Protein AF-A0A183KSU0-F1 (afdb_monomer_lite)

Organism: NCBI:txid6186

Secondary structure (DSSP, 8-state):
-HHHHTTT-SEEEEEE-TTT----EEEEEEEEEEEETTEEEEEEEEE-------------------EEEE-SS-TTSEEEE-GGGS---EEEEEEEEEHHHHHHHHHH-TTT-HHHHHHHHHHHTT---------------PPPPPP----------PPP-EEEEEGGGG-B--HHHHHHHTT--HHHHHHHHHHHHHHB--SS---HHHHHHHHHHHHHHHHHHHHTS--TT-PPPHHHHHHHHHHH-TT--HHHHB-TTHHHHHHHHHHHHHHS---HHHHHHHHHH-EEESS-TT-TT--PPEEES--S-BTTB-SS--B---HHHHHHHHHHHHHHHHHSSS--SEEEEE-TTTTT-S-GGGHHHHHHHHHHHHHHHS---GGG----TT-TTHHHHTTTTTT-

Sequence (408 aa):
MSAIITNLIQTVYIIYPYWTFNTSYAYTSSLGITTINNTKQICMCLNINTTDNNTDNDVDNEEEGSCKTRNQDNPLNDFILSSNQCPKTWLYHYIELNSLTASNILRYSNYWSLNKLLNLNLINHSKTITFDHQGNQPNPSPPPPPPHHHHHHRHDEYLPLILDIDEDFFGVHLVTHNLLKSGLNINFIHTMNSIISLIFCPIHYINEIHIDQIYRWLLEYIYINKHLRNNYKSIIDHNQLMMILKKINKTLQITDIFCYNYTLYLIKLNELFINNTITYHQIDVLKYIGVCFTNSLITYQYIPEIHLCLGHNLPNQSLVDEFLPISNDLLKLAIHFTQILLTIPYQPNIITIARSSRDGYTPRWLQYDIELMIINILKKVFHLTEKNIIYTNHLAGDKYHGWYHRFT

Structure (mmCIF, N/CA/C/O backbone):
data_AF-A0A183KSU0-F1
#
_entry.id   AF-A0A183KSU0-F1
#
loop_
_atom_site.group_PDB
_atom_site.id
_atom_site.type_symbol
_atom_site.label_atom_id
_atom_site.label_alt_id
_atom_site.label_comp_id
_atom_site.label_asym_id
_atom_site.label_entity_id
_atom_site.label_seq_id
_atom_site.pdbx_PDB_ins_code
_atom_site.Cartn_x
_atom_site.Cartn_y
_atom_site.Cartn_z
_atom_site.occupancy
_atom_site.B_iso_or_equiv
_atom_site.auth_seq_id
_atom_site.auth_comp_id
_atom_site.auth_asym_id
_atom_site.auth_atom_id
_atom_site.pdbx_PDB_model_num
ATOM 1 N N . MET A 1 1 ? 6.815 -16.609 -3.550 1.00 30.67 1 MET A N 1
ATOM 2 C CA . MET A 1 1 ? 6.886 -16.281 -4.993 1.00 30.67 1 MET A CA 1
ATOM 3 C C . MET A 1 1 ? 8.326 -16.043 -5.464 1.00 30.67 1 MET A C 1
ATOM 5 O O . MET A 1 1 ? 8.669 -16.478 -6.550 1.00 30.67 1 MET A O 1
ATOM 9 N N . SER A 1 2 ? 9.202 -15.479 -4.626 1.00 30.84 2 SER A N 1
ATOM 10 C CA . SER A 1 2 ? 10.573 -15.056 -4.965 1.00 30.84 2 SER A CA 1
ATOM 11 C C . SER A 1 2 ? 11.555 -16.164 -5.401 1.00 30.84 2 SER A C 1
ATOM 13 O O . SER A 1 2 ? 12.422 -15.903 -6.221 1.00 30.84 2 SER A O 1
ATOM 15 N N . ALA A 1 3 ? 11.421 -17.408 -4.918 1.00 33.38 3 ALA A N 1
ATOM 16 C CA . ALA A 1 3 ? 12.382 -18.488 -5.211 1.00 33.38 3 ALA A CA 1
ATOM 17 C C . ALA A 1 3 ? 12.212 -19.161 -6.590 1.00 33.38 3 ALA A C 1
ATOM 19 O O . ALA A 1 3 ? 13.132 -19.815 -7.066 1.00 33.38 3 ALA A O 1
ATOM 20 N N . ILE A 1 4 ? 11.052 -19.004 -7.239 1.00 39.25 4 ILE A N 1
ATOM 21 C CA . ILE A 1 4 ? 10.805 -19.535 -8.597 1.00 39.25 4 ILE A CA 1
ATOM 22 C C . ILE A 1 4 ? 11.307 -18.543 -9.664 1.00 39.25 4 ILE A C 1
ATOM 24 O O . ILE A 1 4 ? 11.561 -18.913 -10.804 1.00 39.25 4 ILE A O 1
ATOM 28 N N . ILE A 1 5 ? 11.500 -17.281 -9.275 1.00 54.03 5 ILE A N 1
ATOM 29 C CA . ILE A 1 5 ? 11.751 -16.154 -10.173 1.00 54.03 5 ILE A CA 1
ATOM 30 C C . ILE A 1 5 ? 13.255 -15.929 -10.432 1.00 54.03 5 ILE A C 1
ATOM 32 O O . ILE A 1 5 ? 13.618 -15.400 -11.480 1.00 54.03 5 ILE A O 1
ATOM 36 N N . THR A 1 6 ? 14.153 -16.361 -9.540 1.00 54.41 6 THR A N 1
ATOM 37 C CA . THR A 1 6 ? 15.580 -15.975 -9.596 1.00 54.41 6 THR A CA 1
ATOM 38 C C . THR A 1 6 ? 16.341 -16.494 -10.821 1.00 54.41 6 THR A C 1
ATOM 40 O O . THR A 1 6 ? 17.309 -15.869 -11.230 1.00 54.41 6 THR A O 1
ATOM 43 N N . ASN A 1 7 ? 15.879 -17.583 -11.445 1.00 60.56 7 ASN A N 1
ATOM 44 C CA . ASN A 1 7 ? 16.409 -18.103 -12.716 1.00 60.56 7 ASN A CA 1
ATOM 45 C C . ASN A 1 7 ? 15.730 -17.507 -13.966 1.00 60.56 7 ASN A C 1
ATOM 47 O O . ASN A 1 7 ? 16.174 -17.758 -15.083 1.00 60.56 7 ASN A O 1
ATOM 51 N N . LEU A 1 8 ? 14.616 -16.791 -13.794 1.00 68.12 8 LEU A N 1
ATOM 52 C CA . LEU A 1 8 ? 13.759 -16.315 -14.886 1.00 68.12 8 LEU A CA 1
ATOM 53 C C . LEU A 1 8 ? 13.928 -14.817 -15.158 1.00 68.12 8 LEU A C 1
ATOM 55 O O . LEU A 1 8 ? 13.585 -14.350 -16.243 1.00 68.12 8 LEU A O 1
ATOM 59 N N . ILE A 1 9 ? 14.455 -14.057 -14.196 1.00 77.56 9 ILE A N 1
ATOM 60 C CA . ILE A 1 9 ? 14.708 -12.628 -14.373 1.00 77.56 9 ILE A CA 1
ATOM 61 C C . ILE A 1 9 ? 15.995 -12.430 -15.164 1.00 77.56 9 ILE A C 1
ATOM 63 O O . ILE A 1 9 ? 17.086 -12.707 -14.676 1.00 77.56 9 ILE A O 1
ATOM 67 N N . GLN A 1 10 ? 15.864 -11.858 -16.358 1.00 81.69 10 GLN A N 1
ATOM 68 C CA . GLN A 1 10 ? 17.008 -11.350 -17.118 1.00 81.69 10 GLN A CA 1
ATOM 69 C C . GLN A 1 10 ? 17.264 -9.868 -16.845 1.00 81.69 10 GLN A C 1
ATOM 71 O O . GLN A 1 10 ? 18.407 -9.408 -16.841 1.00 81.69 10 GLN A O 1
ATOM 76 N N . THR A 1 11 ? 16.203 -9.086 -16.655 1.00 86.31 11 THR A N 1
ATOM 77 C CA . THR A 1 11 ? 16.296 -7.640 -16.458 1.00 86.31 11 THR A CA 1
ATOM 78 C C . THR A 1 11 ? 15.149 -7.148 -15.585 1.00 86.31 11 THR A C 1
ATOM 80 O O . THR A 1 11 ? 14.010 -7.573 -15.766 1.00 86.31 11 THR A O 1
ATOM 83 N N . VAL A 1 12 ? 15.454 -6.245 -14.659 1.00 88.88 12 VAL A N 1
ATOM 84 C CA . VAL A 1 12 ? 14.492 -5.511 -13.834 1.00 88.88 12 VAL A CA 1
ATOM 85 C C . VAL A 1 12 ? 14.620 -4.032 -14.163 1.00 88.88 12 VAL A C 1
ATOM 87 O O . VAL A 1 12 ? 15.720 -3.481 -14.118 1.00 88.88 12 VAL A O 1
ATOM 90 N N . TYR A 1 13 ? 13.490 -3.406 -14.474 1.00 90.56 13 TYR A N 1
ATOM 91 C CA . TYR A 1 13 ? 13.377 -1.960 -14.609 1.00 90.56 13 TYR A CA 1
ATOM 92 C C . TYR A 1 13 ? 12.540 -1.440 -13.448 1.00 90.56 13 TYR A C 1
ATOM 94 O O . TYR A 1 13 ? 11.407 -1.883 -13.272 1.00 90.56 13 TYR A O 1
ATOM 102 N N . ILE A 1 14 ? 13.078 -0.493 -12.689 1.00 92.50 14 ILE A N 1
ATOM 103 C CA . ILE A 1 14 ? 12.329 0.268 -11.692 1.00 92.50 14 ILE A CA 1
ATOM 104 C C . ILE A 1 14 ? 12.248 1.699 -12.188 1.00 92.50 14 ILE A C 1
ATOM 106 O O . ILE A 1 14 ? 13.265 2.304 -12.523 1.00 92.50 14 ILE A O 1
ATOM 110 N N . ILE A 1 15 ? 11.034 2.231 -12.290 1.00 93.00 15 ILE A N 1
ATOM 111 C CA . ILE A 1 15 ? 10.814 3.577 -12.808 1.00 93.00 15 ILE A CA 1
ATOM 112 C C . ILE A 1 15 ? 10.205 4.425 -11.708 1.00 93.00 15 ILE A C 1
ATOM 114 O O . ILE A 1 15 ? 9.057 4.235 -11.319 1.00 93.00 15 ILE A O 1
ATOM 118 N N . TYR A 1 16 ? 10.982 5.391 -11.247 1.00 92.69 16 TYR A N 1
ATOM 119 C CA . TYR A 1 16 ? 10.580 6.322 -10.213 1.00 92.69 16 TYR A CA 1
ATOM 120 C C . TYR A 1 16 ? 9.899 7.552 -10.819 1.00 92.69 16 TYR A C 1
ATOM 122 O O . TYR A 1 16 ? 10.284 8.012 -11.906 1.00 92.69 16 TYR A O 1
ATOM 130 N N . PRO A 1 17 ? 8.897 8.128 -10.139 1.00 91.56 17 PRO A N 1
ATOM 131 C CA . PRO A 1 17 ? 8.322 9.387 -10.573 1.00 91.56 17 PRO A CA 1
ATOM 132 C C . PRO A 1 17 ? 9.343 10.524 -10.447 1.00 91.56 17 PRO A C 1
ATOM 134 O O . PRO A 1 17 ? 10.306 10.463 -9.685 1.00 91.56 17 PRO A O 1
ATOM 137 N N . TYR A 1 18 ? 9.133 11.600 -11.205 1.00 90.31 18 TYR A N 1
ATOM 138 C CA . TYR A 1 18 ? 10.104 12.697 -11.299 1.00 90.31 18 TYR A CA 1
ATOM 139 C C . TYR A 1 18 ? 10.363 13.431 -9.974 1.00 90.31 18 TYR A C 1
ATOM 141 O O . TYR A 1 18 ? 11.316 14.195 -9.890 1.00 90.31 18 TYR A O 1
ATOM 149 N N . TRP A 1 19 ? 9.489 13.270 -8.979 1.00 87.38 19 TRP A N 1
ATOM 150 C CA . TRP A 1 19 ? 9.557 13.982 -7.706 1.00 87.38 19 TRP A CA 1
ATOM 151 C C . TRP A 1 19 ? 10.332 13.218 -6.621 1.00 87.38 19 TRP A C 1
ATOM 153 O O . TRP A 1 19 ? 10.713 13.840 -5.635 1.00 87.38 19 TRP A O 1
ATOM 163 N N . THR A 1 20 ? 10.614 11.920 -6.796 1.00 85.50 20 THR A N 1
ATOM 164 C CA . THR A 1 20 ? 11.427 11.133 -5.844 1.00 85.50 20 THR A CA 1
ATOM 165 C C . THR A 1 20 ? 12.880 10.992 -6.267 1.00 85.50 20 THR A C 1
ATOM 167 O O . THR A 1 20 ? 13.769 10.944 -5.422 1.00 85.50 20 THR A O 1
ATOM 170 N N . PHE A 1 21 ? 13.140 10.881 -7.570 1.00 80.69 21 PHE A N 1
ATOM 171 C CA . PHE A 1 21 ? 14.429 10.405 -8.053 1.00 80.69 21 PHE A CA 1
ATOM 172 C C . PHE A 1 21 ? 14.837 11.120 -9.329 1.00 80.69 21 PHE A C 1
ATOM 174 O O . PHE A 1 21 ? 14.179 10.974 -10.351 1.00 80.69 21 PHE A O 1
ATOM 181 N N . ASN A 1 22 ? 15.936 11.875 -9.299 1.00 83.94 22 ASN A N 1
ATOM 182 C CA . ASN A 1 22 ? 16.356 12.726 -10.423 1.00 83.94 22 ASN A CA 1
ATOM 183 C C . ASN A 1 22 ? 17.375 12.085 -11.369 1.00 83.94 22 ASN A C 1
ATOM 185 O O . ASN A 1 22 ? 17.739 12.683 -12.380 1.00 83.94 22 ASN A O 1
ATOM 189 N N . THR A 1 23 ? 17.847 10.885 -11.057 1.00 85.31 23 THR A N 1
ATOM 190 C CA . THR A 1 23 ? 18.930 10.226 -11.784 1.00 85.31 23 THR A CA 1
ATOM 191 C C . THR A 1 23 ? 18.456 8.917 -12.405 1.00 85.31 23 THR A C 1
ATOM 193 O O . THR A 1 23 ? 17.288 8.542 -12.335 1.00 85.31 23 THR A O 1
ATOM 196 N N . SER A 1 24 ? 19.319 8.259 -13.169 1.00 87.75 24 SER A N 1
ATOM 197 C CA . SER A 1 24 ? 19.033 6.941 -13.727 1.00 87.75 24 SER A CA 1
ATOM 198 C C . SER A 1 24 ? 20.320 6.141 -13.715 1.00 87.75 24 SER A C 1
ATOM 200 O O . SER A 1 24 ? 21.358 6.647 -14.144 1.00 87.75 24 SER A O 1
ATOM 202 N N . TYR A 1 25 ? 20.250 4.912 -13.224 1.00 86.81 25 TYR A N 1
ATOM 203 C CA . TYR A 1 25 ? 21.399 4.035 -13.065 1.00 86.81 25 TYR A CA 1
ATOM 204 C C . TYR A 1 25 ? 21.106 2.687 -13.697 1.00 86.81 25 TYR A C 1
ATOM 206 O O . TYR A 1 25 ? 19.970 2.221 -13.737 1.00 86.81 25 TYR A O 1
ATOM 214 N N . ALA A 1 26 ? 22.153 2.050 -14.194 1.00 86.06 26 ALA A N 1
ATOM 215 C CA . ALA A 1 26 ? 22.086 0.684 -14.662 1.00 86.06 26 ALA A CA 1
ATOM 216 C C . ALA A 1 26 ? 23.324 -0.041 -14.165 1.00 86.06 26 ALA A C 1
ATOM 218 O O . ALA A 1 26 ? 24.444 0.452 -14.313 1.00 86.06 26 ALA A O 1
ATOM 219 N N . TYR A 1 27 ? 23.122 -1.212 -13.589 1.00 85.50 27 TYR A N 1
ATOM 220 C CA . TYR A 1 27 ? 24.203 -2.046 -13.101 1.00 85.50 27 TYR A CA 1
ATOM 221 C C . TYR A 1 27 ? 23.853 -3.520 -13.273 1.00 85.50 27 TYR A C 1
ATOM 223 O O . TYR A 1 27 ? 22.714 -3.907 -13.553 1.00 85.50 27 TYR A O 1
ATOM 231 N N . THR A 1 28 ? 24.875 -4.362 -13.150 1.00 84.94 28 THR A N 1
ATOM 232 C CA . THR A 1 28 ? 24.674 -5.808 -13.119 1.00 84.94 28 THR A CA 1
ATOM 233 C C . THR A 1 28 ? 24.516 -6.225 -11.669 1.00 84.94 28 THR A C 1
ATOM 235 O O . THR A 1 28 ? 25.349 -5.903 -10.824 1.00 84.94 28 THR A O 1
ATOM 238 N N . SER A 1 29 ? 23.437 -6.933 -11.380 1.00 87.06 29 SER A N 1
ATOM 239 C CA . SER A 1 29 ? 23.173 -7.491 -10.064 1.00 87.06 29 SER A CA 1
ATOM 240 C C . SER A 1 29 ? 23.231 -9.011 -10.137 1.00 87.06 29 SER A C 1
ATOM 242 O O . SER A 1 29 ? 23.215 -9.618 -11.214 1.00 87.06 29 SER A O 1
ATOM 244 N N . SER A 1 30 ? 23.355 -9.636 -8.976 1.00 86.69 30 SER A N 1
ATOM 245 C CA . SER A 1 30 ? 23.366 -11.083 -8.856 1.00 86.69 30 SER A CA 1
ATOM 246 C C . SER A 1 30 ? 22.516 -11.541 -7.686 1.00 86.69 30 SER A C 1
ATOM 248 O O . SER A 1 30 ? 22.471 -10.883 -6.649 1.00 86.69 30 SER A O 1
ATOM 250 N N . LEU A 1 31 ? 21.845 -12.673 -7.855 1.00 87.81 31 LEU A N 1
ATOM 251 C CA . LEU A 1 31 ? 21.106 -13.351 -6.804 1.00 87.81 31 LEU A CA 1
ATOM 252 C C . LEU A 1 31 ? 21.826 -14.636 -6.409 1.00 87.81 31 LEU A C 1
ATOM 254 O O . LEU A 1 31 ? 22.449 -15.313 -7.235 1.00 87.81 31 LEU A O 1
ATOM 258 N N . GLY A 1 32 ? 21.684 -14.988 -5.141 1.00 87.50 32 GLY A N 1
ATOM 259 C CA . GLY A 1 32 ? 22.221 -16.201 -4.553 1.00 87.50 32 GLY A CA 1
ATOM 260 C C . GLY A 1 32 ? 21.308 -16.788 -3.494 1.00 87.50 32 GLY A C 1
ATOM 261 O O . GLY A 1 32 ? 20.283 -16.208 -3.131 1.00 87.50 32 GLY A O 1
ATOM 262 N N . ILE A 1 33 ? 21.703 -17.949 -2.976 1.00 88.12 33 ILE A N 1
ATOM 263 C CA . ILE A 1 33 ? 21.101 -18.531 -1.777 1.00 88.12 33 ILE A CA 1
ATOM 264 C C . ILE A 1 33 ? 22.146 -18.508 -0.672 1.00 88.12 33 ILE A C 1
ATOM 266 O O . ILE A 1 33 ? 23.180 -19.164 -0.777 1.00 88.12 33 ILE A O 1
ATOM 270 N N . THR A 1 34 ? 21.842 -17.794 0.404 1.00 88.62 34 THR A N 1
ATOM 271 C CA . THR A 1 34 ? 22.621 -17.819 1.640 1.00 88.62 34 THR A CA 1
ATOM 272 C C . THR A 1 34 ? 21.894 -18.633 2.711 1.00 88.62 34 THR A C 1
ATOM 274 O O . THR A 1 34 ? 20.704 -18.938 2.582 1.00 88.62 34 THR A O 1
ATOM 277 N N . THR A 1 35 ? 22.601 -19.011 3.773 1.00 88.00 35 THR A N 1
ATOM 278 C CA . THR A 1 35 ? 22.009 -19.668 4.945 1.00 88.00 35 THR A CA 1
ATOM 279 C C . THR A 1 35 ? 22.326 -18.845 6.183 1.00 88.00 35 THR A C 1
ATOM 281 O O . THR A 1 35 ? 23.481 -18.765 6.589 1.00 88.00 35 THR A O 1
ATOM 284 N N . ILE A 1 36 ? 21.294 -18.264 6.793 1.00 83.06 36 ILE A N 1
ATOM 285 C CA . ILE A 1 36 ? 21.389 -17.530 8.060 1.00 83.06 36 ILE A CA 1
ATOM 286 C C . ILE A 1 36 ? 20.530 -18.263 9.082 1.00 83.06 36 ILE A C 1
ATOM 288 O O . ILE A 1 36 ? 19.375 -18.577 8.799 1.00 83.06 36 ILE A O 1
ATOM 292 N N . ASN A 1 37 ? 21.087 -18.560 10.260 1.00 83.19 37 ASN A N 1
ATOM 293 C CA . ASN A 1 37 ? 20.380 -19.239 11.354 1.00 83.19 37 ASN A CA 1
ATOM 294 C C . ASN A 1 37 ? 19.652 -20.519 10.893 1.00 83.19 37 ASN A C 1
ATOM 296 O O . ASN A 1 37 ? 18.469 -20.715 11.163 1.00 83.19 37 ASN A O 1
ATOM 300 N N . ASN A 1 38 ? 20.349 -21.372 10.131 1.00 82.62 38 ASN A N 1
ATOM 301 C CA . ASN A 1 38 ? 19.824 -22.603 9.516 1.00 82.62 38 ASN A CA 1
ATOM 302 C C . ASN A 1 38 ? 18.640 -22.416 8.550 1.00 82.62 38 ASN A C 1
ATOM 304 O O . ASN A 1 38 ? 18.041 -23.399 8.112 1.00 82.62 38 ASN A O 1
ATOM 308 N N . THR A 1 39 ? 18.334 -21.181 8.159 1.00 82.00 39 THR A N 1
ATOM 309 C CA . THR A 1 39 ? 17.271 -20.871 7.208 1.00 82.00 39 THR A CA 1
ATOM 310 C C . THR A 1 39 ? 17.873 -20.396 5.894 1.00 82.00 39 THR A C 1
ATOM 312 O O . THR A 1 39 ? 18.695 -19.480 5.858 1.00 82.00 39 THR A O 1
ATOM 315 N N . LYS A 1 40 ? 17.467 -21.032 4.792 1.00 84.69 40 LYS A N 1
ATOM 316 C CA . LYS A 1 40 ? 17.876 -20.622 3.446 1.00 84.69 40 LYS A CA 1
ATOM 317 C C . LYS A 1 40 ? 17.129 -19.358 3.041 1.00 84.69 40 LYS A C 1
ATOM 319 O O . LYS A 1 40 ? 15.904 -19.307 3.139 1.00 84.69 40 LYS A O 1
ATOM 324 N N . GLN A 1 41 ? 17.862 -18.365 2.561 1.00 85.31 41 GLN A N 1
ATOM 325 C CA . GLN A 1 41 ? 17.323 -17.074 2.145 1.00 85.31 41 GLN A CA 1
ATOM 326 C C . GLN A 1 41 ? 17.925 -16.651 0.807 1.00 85.31 41 GLN A C 1
ATOM 328 O O . GLN A 1 41 ? 19.034 -17.058 0.458 1.00 85.31 41 GLN A O 1
ATOM 333 N N . ILE A 1 42 ? 17.177 -15.842 0.056 1.00 85.81 42 ILE A N 1
ATOM 334 C CA . ILE A 1 42 ? 17.687 -15.217 -1.164 1.00 85.81 42 ILE A CA 1
ATOM 335 C C . ILE A 1 42 ? 18.518 -14.014 -0.750 1.00 85.81 42 ILE A C 1
ATOM 337 O O . ILE A 1 42 ? 18.030 -13.151 -0.025 1.00 85.81 42 ILE A O 1
ATOM 341 N N . CYS A 1 43 ? 19.739 -13.951 -1.254 1.00 87.00 43 CYS A N 1
ATOM 342 C CA . CYS A 1 43 ? 20.602 -12.792 -1.120 1.00 87.00 43 CYS A CA 1
ATOM 343 C C . CYS A 1 43 ? 20.800 -12.131 -2.489 1.00 87.00 43 CYS A C 1
ATOM 345 O O . CYS A 1 43 ? 20.745 -12.797 -3.525 1.00 87.00 43 CYS A O 1
ATOM 347 N N . MET A 1 44 ? 21.007 -10.820 -2.484 1.00 87.06 44 MET A N 1
ATOM 348 C CA . MET A 1 44 ? 21.237 -9.988 -3.659 1.00 87.06 44 MET A CA 1
ATOM 349 C C . MET A 1 44 ? 22.566 -9.259 -3.500 1.00 87.06 44 MET A C 1
ATOM 351 O O . MET A 1 44 ? 22.817 -8.677 -2.450 1.00 87.06 44 MET A O 1
ATOM 355 N N . CYS A 1 45 ? 23.396 -9.256 -4.536 1.00 85.75 45 CYS A N 1
ATOM 356 C CA . CYS A 1 45 ? 24.633 -8.487 -4.575 1.00 85.75 45 CYS A CA 1
ATOM 357 C C . CYS A 1 45 ? 24.616 -7.524 -5.748 1.00 85.75 45 CYS A C 1
ATOM 359 O O . CYS A 1 45 ? 24.466 -7.942 -6.900 1.00 85.75 45 CYS A O 1
ATOM 361 N N . LEU A 1 46 ? 24.845 -6.254 -5.444 1.00 79.31 46 LEU A N 1
ATOM 362 C CA . LEU A 1 46 ? 24.992 -5.201 -6.434 1.00 79.31 46 LEU A CA 1
ATOM 363 C C . LEU A 1 46 ? 26.466 -5.142 -6.841 1.00 79.31 46 LEU A C 1
ATOM 365 O O . LEU A 1 46 ? 27.320 -4.810 -6.020 1.00 79.31 46 LEU A O 1
ATOM 369 N N . ASN A 1 47 ? 26.785 -5.478 -8.094 1.00 71.50 47 ASN A N 1
ATOM 370 C CA . ASN A 1 47 ? 28.134 -5.269 -8.617 1.00 71.50 47 ASN A CA 1
ATOM 371 C C . ASN A 1 47 ? 28.215 -3.830 -9.135 1.00 71.50 47 ASN A C 1
ATOM 373 O O . ASN A 1 47 ? 27.979 -3.557 -10.315 1.00 71.50 47 ASN A O 1
ATOM 377 N N . ILE A 1 48 ? 28.496 -2.903 -8.223 1.00 63.69 48 ILE A N 1
ATOM 378 C CA . ILE A 1 48 ? 28.800 -1.521 -8.575 1.00 63.69 48 ILE A CA 1
ATOM 379 C C . ILE A 1 48 ? 30.270 -1.507 -8.988 1.00 63.69 48 ILE A C 1
ATOM 381 O O . ILE A 1 48 ? 31.151 -1.656 -8.149 1.00 63.69 48 ILE A O 1
ATOM 385 N N . ASN A 1 49 ? 30.547 -1.371 -10.284 1.00 52.62 49 ASN A N 1
ATOM 386 C CA . ASN A 1 49 ? 31.901 -1.058 -10.729 1.00 52.62 49 ASN A CA 1
ATOM 387 C C . ASN A 1 49 ? 32.167 0.406 -10.363 1.00 52.62 49 ASN A C 1
ATOM 389 O O . ASN A 1 49 ? 31.861 1.301 -11.149 1.00 52.62 49 ASN A O 1
ATOM 393 N N . THR A 1 50 ? 32.699 0.663 -9.173 1.00 43.78 50 THR A N 1
ATOM 394 C CA . THR A 1 50 ? 33.259 1.965 -8.802 1.00 43.78 50 THR A CA 1
ATOM 395 C C . THR A 1 50 ? 34.568 2.166 -9.562 1.00 43.78 50 THR A C 1
ATOM 397 O O . THR A 1 50 ? 35.662 2.064 -9.027 1.00 43.78 50 THR A O 1
ATOM 400 N N . THR A 1 51 ? 34.480 2.454 -10.859 1.00 38.69 51 THR A N 1
ATOM 401 C CA . THR A 1 51 ? 35.586 3.094 -11.579 1.00 38.69 51 THR A CA 1
ATOM 402 C C . THR A 1 51 ? 35.466 4.604 -11.425 1.00 38.69 51 THR A C 1
ATOM 404 O O . THR A 1 51 ? 35.376 5.320 -12.420 1.00 38.69 51 THR A O 1
ATOM 407 N N . ASP A 1 52 ? 35.434 5.091 -10.186 1.00 36.97 52 ASP A N 1
ATOM 408 C CA . ASP A 1 52 ? 35.760 6.486 -9.923 1.00 36.97 52 ASP A CA 1
ATOM 409 C C . ASP A 1 52 ? 37.275 6.552 -9.751 1.00 36.97 52 ASP A C 1
ATOM 411 O O . ASP A 1 52 ? 37.833 6.304 -8.687 1.00 36.97 52 ASP A O 1
ATOM 415 N N . ASN A 1 53 ? 37.951 6.853 -10.862 1.00 37.69 53 ASN A N 1
ATOM 416 C CA . ASN A 1 53 ? 39.364 7.218 -10.899 1.00 37.69 53 ASN A CA 1
ATOM 417 C C . ASN A 1 53 ? 39.565 8.596 -10.246 1.00 37.69 53 ASN A C 1
ATOM 419 O O . ASN A 1 53 ? 39.959 9.547 -10.917 1.00 37.69 53 ASN A O 1
ATOM 423 N N . ASN A 1 54 ? 39.306 8.709 -8.948 1.00 35.47 54 ASN A N 1
ATOM 424 C CA . ASN A 1 54 ? 39.886 9.765 -8.137 1.00 35.47 54 ASN A CA 1
ATOM 425 C C . ASN A 1 54 ? 40.893 9.117 -7.202 1.00 35.47 54 ASN A C 1
ATOM 427 O O . ASN A 1 54 ? 40.562 8.503 -6.194 1.00 35.47 54 ASN A O 1
ATOM 431 N N . THR A 1 55 ? 42.144 9.234 -7.627 1.00 43.41 55 THR A N 1
ATOM 432 C CA . THR A 1 55 ? 43.324 8.990 -6.821 1.00 43.41 55 THR A CA 1
ATOM 433 C C . THR A 1 55 ? 43.248 9.832 -5.557 1.00 43.41 55 THR A C 1
ATOM 435 O O . THR A 1 55 ? 43.426 11.042 -5.633 1.00 43.41 55 THR A O 1
ATOM 438 N N . ASP A 1 56 ? 43.053 9.189 -4.418 1.00 37.47 56 ASP A N 1
ATOM 439 C CA . ASP A 1 56 ? 43.838 9.506 -3.239 1.00 37.47 56 ASP A CA 1
ATOM 440 C C . ASP A 1 56 ? 44.131 8.205 -2.499 1.00 37.47 56 ASP A C 1
ATOM 442 O O . ASP A 1 56 ? 43.281 7.333 -2.338 1.00 37.47 56 ASP A O 1
ATOM 446 N N . ASN A 1 57 ? 45.413 8.042 -2.193 1.00 42.66 57 ASN A N 1
ATOM 447 C CA . ASN A 1 57 ? 45.990 6.829 -1.648 1.00 42.66 57 ASN A CA 1
ATOM 448 C C . ASN A 1 57 ? 45.414 6.554 -0.260 1.00 42.66 57 ASN A C 1
ATOM 450 O O . ASN A 1 57 ? 45.815 7.221 0.688 1.00 42.66 57 ASN A O 1
ATOM 454 N N . ASP A 1 58 ? 44.588 5.522 -0.139 1.00 34.47 58 ASP A N 1
ATOM 455 C CA . ASP A 1 58 ? 44.474 4.765 1.097 1.00 34.47 58 ASP A CA 1
ATOM 456 C C . ASP A 1 58 ? 44.456 3.266 0.791 1.00 34.47 58 ASP A C 1
ATOM 458 O O . ASP A 1 58 ? 43.835 2.771 -0.149 1.00 34.47 58 ASP A O 1
ATOM 462 N N . VAL A 1 59 ? 45.284 2.585 1.565 1.00 39.12 59 VAL A N 1
ATOM 463 C CA . VAL A 1 59 ? 45.722 1.204 1.433 1.00 39.12 59 VAL A CA 1
ATOM 464 C C . VAL A 1 59 ? 44.602 0.259 1.874 1.00 39.12 59 VAL A C 1
ATOM 466 O O . VAL A 1 59 ? 44.000 0.458 2.924 1.00 39.12 59 VAL A O 1
ATOM 469 N N . ASP A 1 60 ? 44.384 -0.782 1.068 1.00 36.00 60 ASP A N 1
ATOM 470 C CA . ASP A 1 60 ? 43.685 -2.032 1.382 1.00 36.00 60 ASP A CA 1
ATOM 471 C C . ASP A 1 60 ? 42.275 -1.918 1.987 1.00 36.00 60 ASP A C 1
ATOM 473 O O . ASP A 1 60 ? 42.075 -2.128 3.179 1.00 36.00 60 ASP A O 1
ATOM 477 N N . ASN A 1 61 ? 41.273 -1.717 1.129 1.00 34.25 61 ASN A N 1
ATOM 478 C CA . ASN A 1 61 ? 40.007 -2.448 1.211 1.00 34.25 61 ASN A CA 1
ATOM 479 C C . ASN A 1 61 ? 39.426 -2.551 -0.201 1.00 34.25 61 ASN A C 1
ATOM 481 O O . ASN A 1 61 ? 38.867 -1.594 -0.731 1.00 34.25 61 ASN A O 1
ATOM 485 N N . GLU A 1 62 ? 39.569 -3.722 -0.820 1.00 38.88 62 GLU A N 1
ATOM 486 C CA . GLU A 1 62 ? 38.682 -4.128 -1.904 1.00 38.88 62 GLU A CA 1
ATOM 487 C C . GLU A 1 62 ? 37.247 -4.017 -1.365 1.00 38.88 62 GLU A C 1
ATOM 489 O O . GLU A 1 62 ? 36.825 -4.838 -0.550 1.00 38.88 62 GLU A O 1
ATOM 494 N N . GLU A 1 63 ? 36.508 -2.971 -1.747 1.00 44.19 63 GLU A N 1
ATOM 495 C CA . GLU A 1 63 ? 35.077 -2.868 -1.460 1.00 44.19 63 GLU A CA 1
ATOM 496 C C . GLU A 1 63 ? 34.350 -3.954 -2.271 1.00 44.19 63 GLU A C 1
ATOM 498 O O . GLU A 1 63 ? 33.805 -3.729 -3.352 1.00 44.19 63 GLU A O 1
ATOM 503 N N . GLU A 1 64 ? 34.404 -5.187 -1.758 1.00 49.56 64 GLU A N 1
ATOM 504 C CA . GLU A 1 64 ? 33.602 -6.321 -2.192 1.00 49.56 64 GLU A CA 1
ATOM 505 C C . GLU A 1 64 ? 32.139 -5.865 -2.268 1.00 49.56 64 GLU A C 1
ATOM 507 O O . GLU A 1 64 ? 31.555 -5.452 -1.266 1.00 49.56 64 GLU A O 1
ATOM 512 N N . GLY A 1 65 ? 31.549 -5.924 -3.468 1.00 56.69 65 GLY A N 1
ATOM 513 C CA . GLY A 1 65 ? 30.194 -5.434 -3.725 1.00 56.69 65 GLY A CA 1
ATOM 514 C C . GLY A 1 65 ? 29.199 -5.826 -2.628 1.00 56.69 65 GLY A C 1
ATOM 515 O O . GLY A 1 65 ? 29.104 -6.997 -2.259 1.00 56.69 65 GLY A O 1
ATOM 516 N N . SER A 1 66 ? 28.465 -4.835 -2.107 1.00 74.44 66 SER A N 1
ATOM 517 C CA . SER A 1 66 ? 27.582 -5.027 -0.953 1.00 74.44 66 SER A CA 1
ATOM 518 C C . SER A 1 66 ? 26.488 -6.057 -1.261 1.00 74.44 66 SER A C 1
ATOM 520 O O . SER A 1 66 ? 25.560 -5.811 -2.041 1.00 74.44 66 SER A O 1
ATOM 522 N N . CYS A 1 67 ? 26.615 -7.242 -0.670 1.00 85.44 67 CYS A N 1
ATOM 523 C CA . CYS A 1 67 ? 25.583 -8.264 -0.700 1.00 85.44 67 CYS A CA 1
ATOM 524 C C . CYS A 1 67 ? 24.632 -8.049 0.473 1.00 85.44 67 CYS A C 1
ATOM 526 O O . CYS A 1 67 ? 25.036 -7.648 1.563 1.00 85.44 67 CYS A O 1
ATOM 528 N N . LYS A 1 68 ? 23.351 -8.315 0.257 1.00 87.69 68 LYS A N 1
ATOM 529 C CA . LYS A 1 68 ? 22.297 -8.119 1.246 1.00 87.69 68 LYS A CA 1
ATOM 530 C C . LYS A 1 68 ? 21.314 -9.275 1.194 1.00 87.69 68 LYS A C 1
ATOM 532 O O . LYS A 1 68 ? 21.062 -9.842 0.133 1.00 87.69 68 LYS A O 1
ATOM 537 N N . THR A 1 69 ? 20.749 -9.636 2.332 1.00 84.44 69 THR A N 1
ATOM 538 C CA . THR A 1 69 ? 19.576 -10.512 2.418 1.00 84.44 69 THR A CA 1
ATOM 539 C C . THR A 1 69 ? 18.589 -9.911 3.395 1.00 84.44 69 THR A C 1
ATOM 541 O O . THR A 1 69 ? 18.976 -9.197 4.317 1.00 84.44 69 THR A O 1
ATOM 544 N N . ARG A 1 70 ? 17.308 -10.211 3.215 1.00 76.88 70 ARG A N 1
ATOM 545 C CA . ARG A 1 70 ? 16.264 -9.675 4.083 1.00 76.88 70 ARG A CA 1
ATOM 546 C C . ARG A 1 70 ? 16.444 -10.180 5.511 1.00 76.88 70 ARG A C 1
ATOM 548 O O . ARG A 1 70 ? 16.566 -11.387 5.725 1.00 76.88 70 ARG A O 1
ATOM 555 N N . ASN A 1 71 ? 16.382 -9.285 6.492 1.00 72.94 71 ASN A N 1
ATOM 556 C CA . ASN A 1 71 ? 16.320 -9.699 7.886 1.00 72.94 71 ASN A CA 1
ATOM 557 C C . ASN A 1 71 ? 14.911 -10.240 8.198 1.00 72.94 71 ASN A C 1
ATOM 559 O O . ASN A 1 71 ? 13.908 -9.551 8.008 1.00 72.94 71 ASN A O 1
ATOM 563 N N . GLN A 1 72 ? 14.827 -11.494 8.652 1.00 66.12 72 GLN A N 1
ATOM 564 C CA . GLN A 1 72 ? 13.550 -12.129 9.002 1.00 66.12 72 GLN A CA 1
ATOM 565 C C . GLN A 1 72 ? 12.900 -11.505 10.237 1.00 66.12 72 GLN A C 1
ATOM 567 O O . GLN A 1 72 ? 11.674 -11.420 10.293 1.00 66.12 72 GLN A O 1
ATOM 572 N N . ASP A 1 73 ? 13.716 -11.030 11.176 1.00 63.22 73 ASP A N 1
ATOM 573 C CA . ASP A 1 73 ? 13.257 -10.436 12.428 1.00 63.22 73 ASP A CA 1
ATOM 574 C C . ASP A 1 73 ? 12.889 -8.955 12.253 1.00 63.22 73 ASP A C 1
ATOM 576 O O . ASP A 1 73 ? 12.104 -8.409 13.026 1.00 63.22 73 ASP A O 1
ATOM 580 N N . ASN A 1 74 ? 13.429 -8.293 11.221 1.00 62.97 74 ASN A N 1
ATOM 581 C CA . ASN A 1 74 ? 13.098 -6.912 10.882 1.00 62.97 74 ASN A CA 1
ATOM 582 C C . ASN A 1 74 ? 13.063 -6.699 9.356 1.00 62.97 74 ASN A C 1
ATOM 584 O O . ASN A 1 74 ? 14.089 -6.369 8.765 1.00 62.97 74 ASN A O 1
ATOM 588 N N . PRO A 1 75 ? 11.893 -6.817 8.707 1.00 56.34 75 PRO A N 1
ATOM 589 C CA . PRO A 1 75 ? 11.779 -6.752 7.252 1.00 56.34 75 PRO A CA 1
ATOM 590 C C . PRO A 1 75 ? 12.113 -5.392 6.634 1.00 56.34 75 PRO A C 1
ATOM 592 O O . PRO A 1 75 ? 12.200 -5.326 5.411 1.00 56.34 75 PRO A O 1
ATOM 595 N N . LEU A 1 76 ? 12.243 -4.336 7.444 1.00 53.88 76 LEU A N 1
ATOM 596 C CA . LEU A 1 76 ? 12.619 -2.994 6.993 1.00 53.88 76 LEU A CA 1
ATOM 597 C C . LEU A 1 76 ? 14.135 -2.832 6.848 1.00 53.88 76 LEU A C 1
ATOM 599 O O . LEU A 1 76 ? 14.587 -1.870 6.236 1.00 53.88 76 LEU A O 1
ATOM 603 N N . ASN A 1 77 ? 14.910 -3.766 7.404 1.00 64.31 77 ASN A N 1
ATOM 604 C CA . ASN A 1 77 ? 16.361 -3.733 7.372 1.00 64.31 77 ASN A CA 1
ATOM 605 C C . ASN A 1 77 ? 16.907 -4.973 6.666 1.00 64.31 77 ASN A C 1
ATOM 607 O O . ASN A 1 77 ? 16.482 -6.102 6.914 1.00 64.31 77 ASN A O 1
ATOM 611 N N . ASP A 1 78 ? 17.926 -4.772 5.845 1.00 76.19 78 ASP A N 1
ATOM 612 C CA . ASP A 1 78 ? 18.678 -5.872 5.263 1.00 76.19 78 ASP A CA 1
ATOM 613 C C . ASP A 1 78 ? 19.857 -6.258 6.161 1.00 76.19 78 ASP A C 1
ATOM 615 O O . ASP A 1 78 ? 20.503 -5.414 6.784 1.00 76.19 78 ASP A O 1
ATOM 619 N N . PHE A 1 79 ? 20.167 -7.551 6.204 1.00 79.75 79 PHE A N 1
ATOM 620 C CA . PHE A 1 79 ? 21.426 -8.049 6.732 1.00 79.75 79 PHE A CA 1
ATOM 621 C C . PHE A 1 79 ? 22.498 -7.926 5.648 1.00 79.75 79 PHE A C 1
ATOM 623 O O . PHE A 1 79 ? 22.363 -8.507 4.567 1.00 79.75 79 PHE A O 1
ATOM 630 N N . ILE A 1 80 ? 23.553 -7.164 5.937 1.00 83.75 80 ILE A N 1
ATOM 631 C CA . ILE A 1 80 ? 24.705 -7.026 5.043 1.00 83.75 80 ILE A CA 1
ATOM 632 C C . ILE A 1 80 ? 25.531 -8.309 5.123 1.00 83.75 80 ILE A C 1
ATOM 634 O O . ILE A 1 80 ? 25.874 -8.783 6.204 1.00 83.75 80 ILE A O 1
ATOM 638 N N . LEU A 1 81 ? 25.838 -8.860 3.959 1.00 82.56 81 LEU A N 1
ATOM 639 C CA . LEU A 1 81 ? 26.634 -10.060 3.768 1.00 82.56 81 LEU A CA 1
ATOM 640 C C . LEU A 1 81 ? 27.962 -9.689 3.118 1.00 82.56 81 LEU A C 1
ATOM 642 O O . LEU A 1 81 ? 28.009 -8.803 2.262 1.00 82.56 81 LEU A O 1
ATOM 646 N N . SER A 1 82 ? 29.020 -10.424 3.455 1.00 78.44 82 SER A N 1
ATOM 647 C CA . SER A 1 82 ? 30.224 -10.411 2.623 1.00 78.44 82 SER A CA 1
ATOM 648 C C . SER A 1 82 ? 29.949 -11.092 1.281 1.00 78.44 82 SER A C 1
ATOM 650 O O . SER A 1 82 ? 29.046 -11.933 1.168 1.00 78.44 82 SER A O 1
ATOM 652 N N . SER A 1 83 ? 30.734 -10.768 0.251 1.00 71.44 83 SER A N 1
ATOM 653 C CA . SER A 1 83 ? 30.510 -11.305 -1.100 1.00 71.44 83 SER A CA 1
ATOM 654 C C . SER A 1 83 ? 30.571 -12.839 -1.125 1.00 71.44 83 SER A C 1
ATOM 656 O O . SER A 1 83 ? 29.814 -13.493 -1.841 1.00 71.44 83 SER A O 1
ATOM 658 N N . ASN A 1 84 ? 31.386 -13.434 -0.253 1.00 79.88 84 ASN A N 1
ATOM 659 C CA . ASN A 1 84 ? 31.547 -14.886 -0.135 1.00 79.88 84 ASN A CA 1
ATOM 660 C C . ASN A 1 84 ? 30.364 -15.589 0.556 1.00 79.88 84 ASN A C 1
ATOM 662 O O . ASN A 1 84 ? 30.177 -16.794 0.390 1.00 79.88 84 ASN A O 1
ATOM 666 N N . GLN A 1 85 ? 29.542 -14.856 1.314 1.00 86.12 85 GLN A N 1
ATOM 667 C CA . GLN A 1 85 ? 28.351 -15.400 1.976 1.00 86.12 85 GLN A CA 1
ATOM 668 C C . GLN A 1 85 ? 27.129 -15.470 1.052 1.00 86.12 85 GLN A C 1
ATOM 670 O O . GLN A 1 85 ? 26.135 -16.114 1.405 1.00 86.12 85 GLN A O 1
ATOM 675 N N . CYS A 1 86 ? 27.186 -14.830 -0.119 1.00 87.12 86 CYS A N 1
ATOM 676 C CA . CYS A 1 86 ? 26.128 -14.859 -1.117 1.00 87.12 86 CYS A CA 1
ATOM 677 C C . CYS A 1 86 ? 26.653 -15.399 -2.457 1.00 87.12 86 CYS A C 1
ATOM 679 O O . CYS A 1 86 ? 27.188 -14.641 -3.266 1.00 87.12 86 CYS A O 1
ATOM 681 N N . PRO A 1 87 ? 26.486 -16.705 -2.737 1.00 86.75 87 PRO A N 1
ATOM 682 C CA . PRO A 1 87 ? 26.895 -17.287 -4.009 1.00 86.75 87 PRO A CA 1
ATOM 683 C C . PRO A 1 87 ? 26.185 -16.599 -5.182 1.00 86.75 87 PRO A C 1
ATOM 685 O O . PRO A 1 87 ? 24.980 -16.779 -5.356 1.00 86.75 87 PRO A O 1
ATOM 688 N N . LYS A 1 88 ? 26.924 -15.836 -5.997 1.00 84.50 88 LYS A N 1
ATOM 689 C CA . LYS A 1 88 ? 26.421 -15.063 -7.152 1.00 84.50 88 LYS A CA 1
ATOM 690 C C . LYS A 1 88 ? 25.992 -15.985 -8.300 1.00 84.50 88 LYS A C 1
ATOM 692 O O . LYS A 1 88 ? 26.659 -16.096 -9.323 1.00 84.50 88 LYS A O 1
ATOM 697 N N . THR A 1 89 ? 24.896 -16.701 -8.089 1.00 84.00 89 THR A N 1
ATOM 698 C CA . THR A 1 89 ? 24.460 -17.828 -8.922 1.00 84.00 89 THR A CA 1
ATOM 699 C C . THR A 1 89 ? 23.718 -17.346 -10.164 1.00 84.00 89 THR A C 1
ATOM 701 O O . THR A 1 89 ? 23.854 -17.936 -11.233 1.00 84.00 89 THR A O 1
ATOM 704 N N . TRP A 1 90 ? 22.953 -16.261 -10.037 1.00 85.56 90 TRP A N 1
ATOM 705 C CA . TRP A 1 90 ? 22.083 -15.761 -11.099 1.00 85.56 90 TRP A CA 1
ATOM 706 C C . TRP A 1 90 ? 22.364 -14.299 -11.381 1.00 85.56 90 TRP A C 1
ATOM 708 O O . TRP A 1 90 ? 22.118 -13.455 -10.528 1.00 85.56 90 TRP A O 1
ATOM 718 N N . LEU A 1 91 ? 22.884 -14.002 -12.569 1.00 85.12 91 LEU A N 1
ATOM 719 C CA . LEU A 1 91 ? 23.163 -12.637 -13.008 1.00 85.12 91 LEU A CA 1
ATOM 720 C C . LEU A 1 91 ? 21.951 -12.049 -13.722 1.00 85.12 91 LEU A C 1
ATOM 722 O O . LEU A 1 91 ? 21.322 -12.725 -14.533 1.00 85.12 91 LEU A O 1
ATOM 726 N N . TYR A 1 92 ? 21.673 -10.777 -13.463 1.00 85.69 92 TYR A N 1
ATOM 727 C CA . TYR A 1 92 ? 20.619 -10.041 -14.148 1.00 85.69 92 TYR A CA 1
ATOM 728 C C . TYR A 1 92 ? 20.954 -8.550 -14.231 1.00 85.69 92 TYR A C 1
ATOM 730 O O . TYR A 1 92 ? 21.774 -8.021 -13.473 1.00 85.69 92 TYR A O 1
ATOM 738 N N . HIS A 1 93 ? 20.323 -7.857 -15.172 1.00 85.81 93 HIS A N 1
ATOM 739 C CA . HIS A 1 93 ? 20.430 -6.406 -15.276 1.00 85.81 93 HIS A CA 1
ATOM 740 C C . HIS A 1 93 ? 19.414 -5.739 -14.359 1.00 85.81 93 HIS A C 1
ATOM 742 O O . HIS A 1 93 ? 18.244 -6.113 -14.349 1.00 85.81 93 HIS A O 1
ATOM 748 N N . TYR A 1 94 ? 19.847 -4.736 -13.610 1.00 87.75 94 TYR A N 1
ATOM 749 C CA . TYR A 1 94 ? 18.968 -3.953 -12.760 1.00 87.75 94 TYR A CA 1
ATOM 750 C C . TYR A 1 94 ? 19.136 -2.478 -13.111 1.00 87.75 94 TYR A C 1
ATOM 752 O O . TYR A 1 94 ? 20.255 -1.960 -13.178 1.00 87.75 94 TYR A O 1
ATOM 760 N N . ILE A 1 95 ? 18.017 -1.835 -13.433 1.00 88.81 95 ILE A N 1
ATOM 761 C CA . ILE A 1 95 ? 17.991 -0.528 -14.079 1.00 88.81 95 ILE A CA 1
ATOM 762 C C . ILE A 1 95 ? 16.959 0.339 -13.363 1.00 88.81 95 ILE A C 1
ATOM 764 O O . ILE A 1 95 ? 15.769 0.036 -13.378 1.00 88.81 95 ILE A O 1
ATOM 768 N N . GLU A 1 96 ? 17.415 1.438 -12.779 1.00 91.12 96 GLU A N 1
ATOM 769 C CA . GLU A 1 96 ? 16.577 2.449 -12.138 1.00 91.12 96 GLU A CA 1
ATOM 770 C C . GLU A 1 96 ? 16.476 3.663 -13.052 1.00 91.12 96 GLU A C 1
ATOM 772 O O . GLU A 1 96 ? 17.490 4.210 -13.490 1.00 91.12 96 GLU A O 1
ATOM 777 N N . LEU A 1 97 ? 15.257 4.092 -13.359 1.00 92.19 97 LEU A N 1
ATOM 778 C CA . LEU A 1 97 ? 14.990 5.168 -14.305 1.00 92.19 97 LEU A CA 1
ATOM 779 C C . LEU A 1 97 ? 14.143 6.258 -13.657 1.00 92.19 97 LEU A C 1
ATOM 781 O O . LEU A 1 97 ? 13.179 5.979 -12.950 1.00 92.19 97 LEU A O 1
ATOM 785 N N . ASN A 1 98 ? 14.441 7.509 -13.990 1.00 93.94 98 ASN A N 1
ATOM 786 C CA . ASN A 1 98 ? 13.520 8.614 -13.756 1.00 93.94 98 ASN A CA 1
ATOM 787 C C . ASN A 1 98 ? 12.447 8.603 -14.856 1.00 93.94 98 ASN A C 1
ATOM 789 O O . ASN A 1 98 ? 12.757 8.490 -16.044 1.00 93.94 98 ASN A O 1
ATOM 793 N N . SER A 1 99 ? 11.181 8.776 -14.476 1.00 93.31 99 SER A N 1
ATOM 794 C CA . SER A 1 99 ? 10.037 8.823 -15.397 1.00 93.31 99 SER A CA 1
ATOM 795 C C . SER A 1 99 ? 10.176 9.794 -16.586 1.00 93.31 99 SER A C 1
ATOM 797 O O . SER A 1 99 ? 9.644 9.511 -17.657 1.00 93.31 99 SER A O 1
ATOM 799 N N . LEU A 1 100 ? 10.918 10.899 -16.443 1.00 93.38 100 LEU A N 1
ATOM 800 C CA . LEU A 1 100 ? 11.193 11.891 -17.492 1.00 93.38 100 LEU A CA 1
ATOM 801 C C . LEU A 1 100 ? 12.048 11.332 -18.634 1.00 93.38 100 LEU A C 1
ATOM 803 O O . LEU A 1 100 ? 11.891 11.738 -19.784 1.00 93.38 100 LEU A O 1
ATOM 807 N N . THR A 1 101 ? 12.980 10.430 -18.327 1.00 92.25 101 THR A N 1
ATOM 808 C CA . THR A 1 101 ? 13.954 9.886 -19.288 1.00 92.25 101 THR A CA 1
ATOM 809 C C . THR A 1 101 ? 13.692 8.420 -19.622 1.00 92.25 101 THR A C 1
ATOM 811 O O . THR A 1 101 ? 14.197 7.927 -20.636 1.00 92.25 101 THR A O 1
ATOM 814 N N . ALA A 1 102 ? 12.876 7.733 -18.817 1.00 93.75 102 ALA A N 1
ATOM 815 C CA . ALA A 1 102 ? 12.620 6.303 -18.913 1.00 93.75 102 ALA A CA 1
ATOM 816 C C . ALA A 1 102 ? 12.167 5.872 -20.312 1.00 93.75 102 ALA A C 1
ATOM 818 O O . ALA A 1 102 ? 12.751 4.960 -20.891 1.00 93.75 102 ALA A O 1
ATOM 819 N N . SER A 1 103 ? 11.186 6.562 -20.898 1.00 92.75 103 SER A N 1
ATOM 820 C CA . SER A 1 103 ? 10.672 6.248 -22.238 1.00 92.75 103 SER A CA 1
ATOM 821 C C . SER A 1 103 ? 11.784 6.257 -23.298 1.00 92.75 103 SER A C 1
ATOM 823 O O . SER A 1 103 ? 11.925 5.305 -24.068 1.00 92.75 103 SER A O 1
ATOM 825 N N . ASN A 1 104 ? 12.640 7.281 -23.293 1.00 91.44 104 ASN A N 1
ATOM 826 C CA . ASN A 1 104 ? 13.761 7.392 -24.224 1.00 91.44 104 ASN A CA 1
ATOM 827 C C . ASN A 1 104 ? 14.793 6.277 -24.020 1.00 91.44 104 ASN A C 1
ATOM 829 O O . ASN A 1 104 ? 15.259 5.696 -25.000 1.00 91.44 104 ASN A O 1
ATOM 833 N N . ILE A 1 105 ? 15.125 5.945 -22.771 1.00 90.75 105 ILE A N 1
ATOM 834 C CA . ILE A 1 105 ? 16.085 4.878 -22.459 1.00 90.75 105 ILE A CA 1
ATOM 835 C C . ILE A 1 105 ? 15.528 3.515 -22.891 1.00 90.75 105 ILE A C 1
ATOM 837 O O . ILE A 1 105 ? 16.201 2.787 -23.621 1.00 90.75 105 ILE A O 1
ATOM 841 N N . LEU A 1 106 ? 14.283 3.196 -22.533 1.00 91.19 106 LEU A N 1
ATOM 842 C CA . LEU A 1 106 ? 13.624 1.937 -22.899 1.00 91.19 106 LEU A CA 1
ATOM 843 C C . LEU A 1 106 ? 13.472 1.770 -24.416 1.00 91.19 106 LEU A C 1
ATOM 845 O O . LEU A 1 106 ? 13.539 0.653 -24.935 1.00 91.19 106 LEU A O 1
ATOM 849 N N . ARG A 1 107 ? 13.284 2.869 -25.149 1.00 89.25 107 ARG A N 1
ATOM 850 C CA . ARG A 1 107 ? 13.047 2.822 -26.594 1.00 89.25 107 ARG A CA 1
ATOM 851 C C . ARG A 1 107 ? 14.320 2.862 -27.429 1.00 89.25 107 ARG A C 1
ATOM 853 O O . ARG A 1 107 ? 14.393 2.150 -28.427 1.00 89.25 107 ARG A O 1
ATOM 860 N N . TYR A 1 108 ? 15.288 3.691 -27.050 1.00 86.19 108 TYR A N 1
ATOM 861 C CA . TYR A 1 108 ? 16.413 4.053 -27.917 1.00 86.19 108 TYR A CA 1
ATOM 862 C C . TYR A 1 108 ? 17.787 3.704 -27.347 1.00 86.19 108 TYR A C 1
ATOM 864 O O . TYR A 1 108 ? 18.776 3.816 -28.069 1.00 86.19 108 TYR A O 1
ATOM 872 N N . SER A 1 109 ? 17.896 3.282 -26.082 1.00 86.50 109 SER A N 1
ATOM 873 C CA . SER A 1 109 ? 19.200 2.891 -25.543 1.00 86.50 109 SER A CA 1
ATOM 874 C C . SER A 1 109 ? 19.752 1.675 -26.283 1.00 86.50 109 SER A C 1
ATOM 876 O O . SER A 1 109 ? 19.152 0.600 -26.280 1.00 86.50 109 SER A O 1
ATOM 878 N N . ASN A 1 110 ? 20.960 1.812 -26.829 1.00 79.38 110 ASN A N 1
ATOM 879 C CA . ASN A 1 110 ? 21.673 0.718 -27.490 1.00 79.38 110 ASN A CA 1
ATOM 880 C C . ASN A 1 110 ? 21.950 -0.476 -26.568 1.00 79.38 110 ASN A C 1
ATOM 882 O O . ASN A 1 110 ? 22.283 -1.552 -27.060 1.00 79.38 110 ASN A O 1
ATOM 886 N N . TYR A 1 111 ? 21.868 -0.305 -25.248 1.00 76.12 111 TYR A N 1
ATOM 887 C CA . TYR A 1 111 ? 22.139 -1.362 -24.272 1.00 76.12 111 TYR A CA 1
ATOM 888 C C . TYR A 1 111 ? 20.905 -1.754 -23.472 1.00 76.12 111 TYR A C 1
ATOM 890 O O . TYR A 1 111 ? 20.700 -2.938 -23.239 1.00 76.12 111 TYR A O 1
ATOM 898 N N . TRP A 1 112 ? 20.072 -0.777 -23.123 1.00 82.25 112 TRP A N 1
ATOM 899 C CA . TRP A 1 112 ? 18.983 -0.950 -22.163 1.00 82.25 112 TRP A CA 1
ATOM 900 C C . TRP A 1 112 ? 17.598 -0.945 -22.801 1.00 82.25 112 TRP A C 1
ATOM 902 O O . TRP A 1 112 ? 16.600 -1.016 -22.085 1.00 82.25 112 TRP A O 1
ATOM 912 N N . SER A 1 113 ? 17.520 -0.860 -24.133 1.00 83.00 113 SER A N 1
ATOM 913 C CA . SER A 1 113 ? 16.236 -0.903 -24.817 1.00 83.00 113 SER A CA 1
ATOM 914 C C . SER A 1 113 ? 15.585 -2.280 -24.716 1.00 83.00 113 SER A C 1
ATOM 916 O O . SER A 1 113 ? 16.213 -3.303 -24.997 1.00 83.00 113 SER A O 1
ATOM 918 N N . LEU A 1 114 ? 14.282 -2.284 -24.432 1.00 82.19 114 LEU A N 1
ATOM 919 C CA . LEU A 1 114 ? 13.453 -3.491 -24.432 1.00 82.19 114 LEU A CA 1
ATOM 920 C C . LEU A 1 114 ? 13.454 -4.191 -25.803 1.00 82.19 114 LEU A C 1
ATOM 922 O O . LEU A 1 114 ? 13.425 -5.417 -25.871 1.00 82.19 114 LEU A O 1
ATOM 926 N N . ASN A 1 115 ? 13.579 -3.434 -26.900 1.00 76.00 115 ASN A N 1
ATOM 927 C CA . ASN A 1 115 ? 13.659 -3.990 -28.256 1.00 76.00 115 ASN A CA 1
ATOM 928 C C . ASN A 1 115 ? 14.910 -4.852 -28.467 1.00 76.00 115 ASN A C 1
ATOM 930 O O . ASN A 1 115 ? 14.891 -5.813 -29.235 1.00 76.00 115 ASN A O 1
ATOM 934 N N . LYS A 1 116 ? 16.017 -4.524 -27.791 1.00 68.31 116 LYS A N 1
ATOM 935 C CA . LYS A 1 116 ? 17.262 -5.286 -27.914 1.00 68.31 116 LYS A CA 1
ATOM 936 C C . LYS A 1 116 ? 17.151 -6.662 -27.262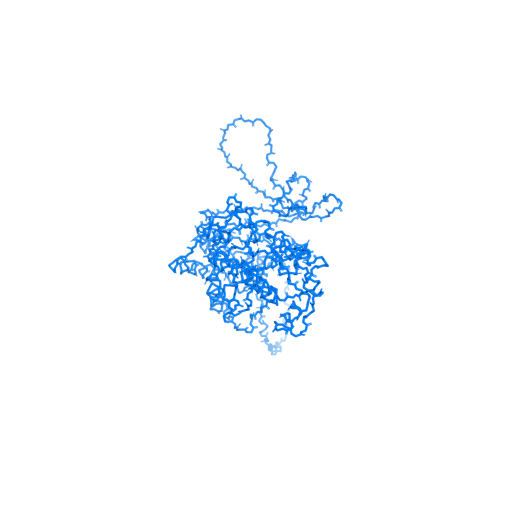 1.00 68.31 116 LYS A C 1
ATOM 938 O O . LYS A 1 116 ? 17.667 -7.625 -27.827 1.00 68.31 116 LYS A O 1
ATOM 943 N N . LEU A 1 117 ? 16.458 -6.761 -26.125 1.00 64.00 117 LEU A N 1
ATOM 944 C CA . LEU A 1 117 ? 16.202 -8.038 -25.448 1.00 64.00 117 LEU A CA 1
ATOM 945 C C . LEU A 1 117 ? 15.440 -9.012 -26.359 1.00 64.00 117 LEU A C 1
ATOM 947 O O . LEU A 1 117 ? 15.767 -10.194 -26.398 1.00 64.00 117 LEU A O 1
ATOM 951 N N . LEU A 1 118 ? 14.505 -8.506 -27.169 1.00 62.56 118 LEU A N 1
ATOM 952 C CA . LEU A 1 118 ? 13.789 -9.322 -28.155 1.00 62.56 118 LEU A CA 1
ATOM 953 C C . LEU A 1 118 ? 14.711 -9.849 -29.264 1.00 62.56 118 LEU A C 1
ATOM 955 O O . LEU A 1 118 ? 14.615 -11.008 -29.662 1.00 62.56 118 LEU A O 1
ATOM 959 N N . ASN A 1 119 ? 15.646 -9.022 -29.733 1.00 59.38 119 ASN A N 1
ATOM 960 C CA . ASN A 1 119 ? 16.543 -9.382 -30.832 1.00 59.38 119 ASN A CA 1
ATOM 961 C C . ASN A 1 119 ? 17.659 -10.362 -30.429 1.00 59.38 119 ASN A C 1
ATOM 963 O O . ASN A 1 119 ? 18.099 -11.154 -31.263 1.00 59.38 119 ASN A O 1
ATOM 967 N N . LEU A 1 120 ? 18.119 -10.352 -29.172 1.00 58.72 120 LEU A N 1
ATOM 968 C CA . LEU A 1 120 ? 19.176 -11.260 -28.700 1.00 58.72 120 LEU A CA 1
ATOM 969 C C . LEU A 1 120 ? 18.765 -12.743 -28.773 1.00 58.72 120 LEU A C 1
ATOM 971 O O . LEU A 1 120 ? 19.596 -13.593 -29.097 1.00 58.72 120 LEU A O 1
ATOM 975 N N . ASN A 1 121 ? 17.484 -13.056 -28.562 1.00 53.53 121 ASN A N 1
ATOM 976 C CA . ASN A 1 121 ? 16.986 -14.435 -28.633 1.00 53.53 121 ASN A CA 1
ATOM 977 C C . ASN A 1 121 ? 16.827 -14.940 -30.074 1.00 53.53 121 ASN A C 1
ATOM 979 O O . ASN A 1 121 ? 17.096 -16.110 -30.348 1.00 53.53 121 ASN A O 1
ATOM 983 N N . LEU A 1 122 ? 16.497 -14.054 -31.019 1.00 51.66 122 LEU A N 1
ATOM 984 C CA . LEU A 1 122 ? 16.436 -14.399 -32.444 1.00 51.66 122 LEU A CA 1
ATOM 985 C C . LEU A 1 122 ? 17.815 -14.776 -33.007 1.00 51.66 122 LEU A C 1
ATOM 987 O O . LEU A 1 122 ? 17.922 -15.655 -33.862 1.00 51.66 122 LEU A O 1
ATOM 991 N N . ILE A 1 123 ? 18.886 -14.159 -32.501 1.00 49.44 123 ILE A N 1
ATOM 992 C CA . ILE A 1 123 ? 20.258 -14.452 -32.937 1.00 49.44 123 ILE A CA 1
ATOM 993 C C . ILE A 1 123 ? 20.717 -15.826 -32.419 1.00 49.44 123 ILE A C 1
ATOM 995 O O . ILE A 1 123 ? 21.364 -16.571 -33.160 1.00 49.44 123 ILE A O 1
ATOM 999 N N . ASN A 1 124 ? 20.327 -16.218 -31.203 1.00 46.34 124 ASN A N 1
ATOM 1000 C CA . ASN A 1 124 ? 20.732 -17.500 -30.615 1.00 46.34 124 ASN A CA 1
ATOM 1001 C C . ASN A 1 124 ? 20.049 -18.726 -31.250 1.00 46.34 124 ASN A C 1
ATOM 1003 O O . ASN A 1 124 ? 20.643 -19.802 -31.253 1.00 46.34 124 ASN A O 1
ATOM 1007 N N . HIS A 1 125 ? 18.880 -18.569 -31.878 1.00 45.91 125 HIS A N 1
ATOM 1008 C CA . HIS A 1 125 ? 18.214 -19.649 -32.622 1.00 45.91 125 HIS A CA 1
ATOM 1009 C C . HIS A 1 125 ? 18.677 -19.808 -34.082 1.00 45.91 125 HIS A C 1
ATOM 1011 O O . HIS A 1 125 ? 18.212 -20.707 -34.778 1.00 45.91 125 HIS A O 1
ATOM 1017 N N . SER A 1 126 ? 19.616 -18.983 -34.558 1.00 37.06 126 SER A N 1
ATOM 1018 C CA . SER A 1 126 ? 20.075 -18.998 -35.958 1.00 37.06 126 SER A CA 1
ATOM 1019 C C . SER A 1 126 ? 21.374 -19.779 -36.213 1.00 37.06 126 SER A C 1
ATOM 1021 O O . SER A 1 126 ? 21.940 -19.695 -37.304 1.00 37.06 126 SER A O 1
ATOM 1023 N N . LYS A 1 127 ? 21.870 -20.568 -35.248 1.00 36.59 127 LYS A N 1
ATOM 1024 C CA . LYS A 1 127 ? 23.092 -21.368 -35.435 1.00 36.59 127 LYS A CA 1
ATOM 1025 C C . LYS A 1 127 ? 22.812 -22.833 -35.784 1.00 36.59 127 LYS A C 1
ATOM 1027 O O . LYS A 1 127 ? 22.211 -23.572 -35.015 1.00 36.59 127 LYS A O 1
ATOM 1032 N N . THR A 1 128 ? 23.407 -23.220 -36.918 1.00 33.72 128 THR A N 1
ATOM 1033 C CA . THR A 1 128 ? 23.698 -24.562 -37.467 1.00 33.72 128 THR A CA 1
ATOM 1034 C C . THR A 1 128 ? 22.624 -25.267 -38.305 1.00 33.72 128 THR A C 1
ATOM 1036 O O . THR A 1 128 ? 21.915 -26.146 -37.838 1.00 33.72 128 THR A O 1
ATOM 1039 N N . ILE A 1 129 ? 22.641 -24.990 -39.615 1.00 30.39 129 ILE A N 1
ATOM 1040 C CA . ILE A 1 129 ? 22.656 -26.067 -40.616 1.00 30.39 129 ILE A CA 1
ATOM 1041 C C . ILE A 1 129 ? 23.941 -25.892 -41.428 1.00 30.39 129 ILE A C 1
ATOM 1043 O O . ILE A 1 129 ? 24.101 -24.940 -42.190 1.00 30.39 129 ILE A O 1
ATOM 1047 N N . THR A 1 130 ? 24.893 -26.779 -41.171 1.00 30.58 130 THR A N 1
ATOM 1048 C CA . THR A 1 130 ? 26.112 -26.985 -41.950 1.00 30.58 130 THR A CA 1
ATOM 1049 C C . THR A 1 130 ? 25.747 -27.483 -43.348 1.00 30.58 130 THR A C 1
ATOM 1051 O O . THR A 1 130 ? 24.989 -28.438 -43.494 1.00 30.58 130 THR A O 1
ATOM 1054 N N . PHE A 1 131 ? 26.277 -26.817 -44.374 1.00 31.88 131 PHE A N 1
ATOM 1055 C CA . PHE A 1 131 ? 26.235 -27.284 -45.757 1.00 31.88 131 PHE A CA 1
ATOM 1056 C C . PHE A 1 131 ? 27.218 -28.447 -45.922 1.00 31.88 131 PHE A C 1
ATOM 1058 O O . PHE A 1 131 ? 28.426 -28.223 -45.887 1.00 31.88 131 PHE A O 1
ATOM 1065 N N . ASP A 1 132 ? 26.700 -29.656 -46.138 1.00 30.33 132 ASP A N 1
ATOM 1066 C CA . ASP A 1 132 ? 27.487 -30.781 -46.643 1.00 30.33 132 ASP A CA 1
ATOM 1067 C C . ASP A 1 132 ? 27.402 -30.866 -48.173 1.00 30.33 132 ASP A C 1
ATOM 1069 O O . ASP A 1 132 ? 26.351 -30.695 -48.794 1.00 30.33 132 ASP A O 1
ATOM 1073 N N . HIS A 1 133 ? 28.564 -31.117 -48.772 1.00 41.38 133 HIS A N 1
ATOM 1074 C CA . HIS A 1 133 ? 28.787 -31.355 -50.193 1.00 41.38 133 HIS A CA 1
ATOM 1075 C C . HIS A 1 133 ? 28.197 -32.688 -50.679 1.00 41.38 133 HIS A C 1
ATOM 1077 O O . HIS A 1 133 ? 28.442 -33.717 -50.062 1.00 41.38 133 HIS A O 1
ATOM 1083 N N . GLN A 1 134 ? 27.573 -32.676 -51.864 1.00 33.16 134 GLN A N 1
ATOM 1084 C CA . GLN A 1 134 ? 27.582 -33.713 -52.923 1.00 33.16 134 GLN A CA 1
ATOM 1085 C C . GLN A 1 134 ? 26.847 -33.101 -54.141 1.00 33.16 134 GLN A C 1
ATOM 1087 O O . GLN A 1 134 ? 25.881 -32.372 -53.966 1.00 33.16 134 GLN A O 1
ATOM 1092 N N . GLY A 1 135 ? 27.298 -33.179 -55.396 1.00 31.97 135 GLY A N 1
ATOM 1093 C CA . GLY A 1 135 ? 27.734 -34.363 -56.132 1.00 31.97 135 GLY A CA 1
ATOM 1094 C C . GLY A 1 135 ? 26.633 -34.747 -57.140 1.00 31.97 135 GLY A C 1
ATOM 1095 O O . GLY A 1 135 ? 25.593 -35.239 -56.736 1.00 31.97 135 GLY A O 1
ATOM 1096 N N . ASN A 1 136 ? 26.861 -34.436 -58.423 1.00 33.81 136 ASN A N 1
ATOM 1097 C CA . ASN A 1 136 ? 26.167 -34.820 -59.672 1.00 33.81 136 ASN A CA 1
ATOM 1098 C C . ASN A 1 136 ? 24.875 -35.697 -59.648 1.00 33.81 136 ASN A C 1
ATOM 1100 O O . ASN A 1 136 ? 24.907 -36.828 -59.186 1.00 33.81 136 ASN A O 1
ATOM 1104 N N . GLN A 1 137 ? 23.821 -35.152 -60.297 1.00 36.00 137 GLN A N 1
ATOM 1105 C CA . GLN A 1 137 ? 22.663 -35.701 -61.074 1.00 36.00 137 GLN A CA 1
ATOM 1106 C C . GLN A 1 137 ? 22.395 -37.234 -61.162 1.00 36.00 137 GLN A C 1
ATOM 1108 O O . GLN A 1 137 ? 23.359 -37.994 -61.179 1.00 36.00 137 GLN A O 1
ATOM 1113 N N . PRO A 1 138 ? 21.134 -37.719 -61.392 1.00 40.47 138 PRO A N 1
ATOM 1114 C CA . PRO A 1 138 ? 20.089 -37.112 -62.248 1.00 40.47 138 PRO A CA 1
ATOM 1115 C C . PRO A 1 138 ? 18.622 -37.146 -61.736 1.00 40.47 138 PRO A C 1
ATOM 1117 O O . PRO A 1 138 ? 18.263 -37.849 -60.798 1.00 40.47 138 PRO A O 1
ATOM 1120 N N . ASN A 1 139 ? 17.772 -36.357 -62.407 1.00 47.56 139 ASN A N 1
ATOM 1121 C CA . ASN A 1 139 ? 16.337 -36.135 -62.157 1.00 47.56 139 ASN A CA 1
ATOM 1122 C C . ASN A 1 139 ? 15.484 -37.400 -61.932 1.00 47.56 139 ASN A C 1
ATOM 1124 O O . ASN A 1 139 ? 15.540 -38.321 -62.752 1.00 47.56 139 ASN A O 1
ATOM 1128 N N . PRO A 1 140 ? 14.516 -37.323 -60.996 1.00 44.09 140 PRO A N 1
ATOM 1129 C CA . PRO A 1 140 ? 13.239 -38.005 -61.191 1.00 44.09 140 PRO A CA 1
ATOM 1130 C C . PRO A 1 140 ? 12.001 -37.132 -60.885 1.00 44.09 140 PRO A C 1
ATOM 1132 O O . PRO A 1 140 ? 11.887 -36.545 -59.816 1.00 44.09 140 PRO A O 1
ATOM 1135 N N . SER A 1 141 ? 11.044 -37.178 -61.825 1.00 43.31 141 SER A N 1
ATOM 1136 C CA . SER A 1 141 ? 9.580 -36.953 -61.721 1.00 43.31 141 SER A CA 1
ATOM 1137 C C . SER A 1 141 ? 9.013 -35.626 -61.155 1.00 43.31 141 SER A C 1
ATOM 1139 O O . SER A 1 141 ? 9.536 -35.061 -60.201 1.00 43.31 141 SER A O 1
ATOM 1141 N N . PRO A 1 142 ? 7.894 -35.122 -61.726 1.00 51.03 142 PRO A N 1
ATOM 1142 C CA . PRO A 1 142 ? 7.280 -33.866 -61.296 1.00 51.03 142 PRO A CA 1
ATOM 1143 C C . PRO A 1 142 ? 6.687 -33.982 -59.880 1.00 51.03 142 PRO A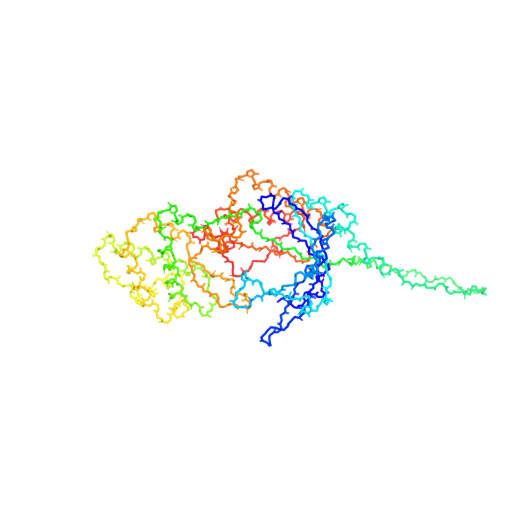 C 1
ATOM 1145 O O . PRO A 1 142 ? 6.169 -35.044 -59.522 1.00 51.03 142 PRO A O 1
ATOM 1148 N N . PRO A 1 143 ? 6.736 -32.905 -59.075 1.00 48.94 143 PRO A N 1
ATOM 1149 C CA . PRO A 1 143 ? 6.256 -32.936 -57.702 1.00 48.94 143 PRO A CA 1
ATOM 1150 C C . PRO A 1 143 ? 4.719 -33.014 -57.648 1.00 48.94 143 PRO A C 1
ATOM 1152 O O . PRO A 1 143 ? 4.041 -32.455 -58.517 1.00 48.94 143 PRO A O 1
ATOM 1155 N N . PRO A 1 144 ? 4.146 -33.673 -56.624 1.00 56.41 144 PRO A N 1
ATOM 1156 C CA . PRO A 1 144 ? 2.719 -33.581 -56.334 1.00 56.41 144 PRO A CA 1
ATOM 1157 C C . PRO A 1 144 ? 2.345 -32.132 -55.962 1.00 56.41 144 PRO A C 1
ATOM 1159 O O . PRO A 1 144 ? 3.219 -31.355 -55.560 1.00 56.41 144 PRO A O 1
ATOM 1162 N N . PRO A 1 145 ? 1.064 -31.739 -56.101 1.00 50.50 145 PRO A N 1
ATOM 1163 C CA . PRO A 1 145 ? 0.633 -30.375 -55.812 1.00 50.50 145 PRO A CA 1
ATOM 1164 C C . PRO A 1 145 ? 0.944 -30.006 -54.353 1.00 50.50 145 PRO A C 1
ATOM 1166 O O . PRO A 1 145 ? 0.919 -30.883 -53.482 1.00 50.50 145 PRO A O 1
ATOM 1169 N N . PRO A 1 146 ? 1.258 -28.728 -54.076 1.00 40.56 146 PRO A N 1
ATOM 1170 C CA . PRO A 1 146 ? 1.746 -28.316 -52.771 1.00 40.56 146 PRO A CA 1
ATOM 1171 C C . PRO A 1 146 ? 0.685 -28.597 -51.700 1.00 40.56 146 PRO A C 1
ATOM 1173 O O . PRO A 1 146 ? -0.497 -28.311 -51.922 1.00 40.56 146 PRO A O 1
ATOM 1176 N N . PRO A 1 147 ? 1.073 -29.130 -50.528 1.00 38.12 147 PRO A N 1
ATOM 1177 C CA . PRO A 1 147 ? 0.164 -29.198 -49.403 1.00 38.12 147 PRO A CA 1
ATOM 1178 C C . PRO A 1 147 ? -0.200 -27.765 -49.015 1.00 38.12 147 PRO A C 1
ATOM 1180 O O . PRO A 1 147 ? 0.661 -26.885 -48.972 1.00 38.12 147 PRO A O 1
ATOM 1183 N N . HIS A 1 148 ? -1.487 -27.534 -48.758 1.00 37.34 148 HIS A N 1
ATOM 1184 C CA . HIS A 1 148 ? -1.983 -26.283 -48.207 1.00 37.34 148 HIS A CA 1
ATOM 1185 C C . HIS A 1 148 ? -1.082 -25.842 -47.050 1.00 37.34 148 HIS A C 1
ATOM 1187 O O . HIS A 1 148 ? -1.046 -26.483 -45.999 1.00 37.34 148 HIS A O 1
ATOM 1193 N N . HIS A 1 149 ? -0.349 -24.746 -47.254 1.00 32.28 149 HIS A N 1
ATOM 1194 C CA . HIS A 1 149 ? 0.300 -24.028 -46.174 1.00 32.28 149 HIS A CA 1
ATOM 1195 C C . HIS A 1 149 ? -0.805 -23.521 -45.248 1.00 32.28 149 HIS A C 1
ATOM 1197 O O . HIS A 1 149 ? -1.368 -22.445 -45.441 1.00 32.28 149 HIS A O 1
ATOM 1203 N N . HIS A 1 150 ? -1.123 -24.307 -44.223 1.00 32.75 150 HIS A N 1
ATOM 1204 C CA . HIS A 1 150 ? -1.596 -23.731 -42.984 1.00 32.75 150 HIS A CA 1
ATOM 1205 C C . HIS A 1 150 ? -0.501 -22.768 -42.537 1.00 32.75 150 HIS A C 1
ATOM 1207 O O . HIS A 1 150 ? 0.588 -23.182 -42.139 1.00 32.75 150 HIS A O 1
ATOM 1213 N N . HIS A 1 151 ? -0.782 -21.473 -42.665 1.00 31.66 151 HIS A N 1
ATOM 1214 C CA . HIS A 1 151 ? -0.104 -20.441 -41.907 1.00 31.66 151 HIS A CA 1
ATOM 1215 C C . HIS A 1 151 ? -0.297 -20.775 -40.425 1.00 31.66 151 HIS A C 1
ATOM 1217 O O . HIS A 1 151 ? -1.230 -20.307 -39.777 1.00 31.66 151 HIS A O 1
ATOM 1223 N N . HIS A 1 152 ? 0.578 -21.618 -39.881 1.00 34.00 152 HIS A N 1
ATOM 1224 C CA . HIS A 1 152 ? 0.894 -21.534 -38.473 1.00 34.00 152 HIS A CA 1
ATOM 1225 C C . HIS A 1 152 ? 1.473 -20.140 -38.286 1.00 34.00 152 HIS A C 1
ATOM 1227 O O . HIS A 1 152 ? 2.594 -19.857 -38.710 1.00 34.00 152 HIS A O 1
ATOM 1233 N N . HIS A 1 153 ? 0.655 -19.251 -37.724 1.00 36.72 153 HIS A N 1
ATOM 1234 C CA . HIS A 1 153 ? 1.136 -18.050 -37.074 1.00 36.72 153 HIS A CA 1
ATOM 1235 C C . HIS A 1 153 ? 2.308 -18.472 -36.191 1.00 36.72 153 HIS A C 1
ATOM 1237 O O . HIS A 1 153 ? 2.132 -19.185 -35.204 1.00 36.72 153 HIS A O 1
ATOM 1243 N N . ARG A 1 154 ? 3.513 -18.090 -36.614 1.00 38.31 154 ARG A N 1
ATOM 1244 C CA . ARG A 1 154 ? 4.687 -18.054 -35.756 1.00 38.31 154 ARG A CA 1
ATOM 1245 C C . ARG A 1 154 ? 4.265 -17.169 -34.590 1.00 38.31 154 ARG A C 1
ATOM 1247 O O . ARG A 1 154 ? 4.072 -15.972 -34.772 1.00 38.31 154 ARG A O 1
ATOM 1254 N N . HIS A 1 155 ? 3.998 -17.772 -33.439 1.00 43.31 155 HIS A N 1
ATOM 1255 C CA . HIS A 1 155 ? 4.012 -17.023 -32.199 1.00 43.31 155 HIS A CA 1
ATOM 1256 C C . HIS A 1 155 ? 5.441 -16.503 -32.081 1.00 43.31 155 HIS A C 1
ATOM 1258 O O . HIS A 1 155 ? 6.364 -17.295 -31.916 1.00 43.31 155 HIS A O 1
ATOM 1264 N N . ASP A 1 156 ? 5.630 -15.205 -32.296 1.00 50.72 156 ASP A N 1
ATOM 1265 C CA . ASP A 1 156 ? 6.900 -14.555 -32.011 1.00 50.72 156 ASP A CA 1
ATOM 1266 C C . ASP A 1 156 ? 7.223 -14.833 -30.534 1.00 50.72 156 ASP A C 1
ATOM 1268 O O . ASP A 1 156 ? 6.463 -14.461 -29.637 1.00 50.72 156 ASP A O 1
ATOM 1272 N N . GLU A 1 157 ? 8.296 -15.589 -30.286 1.00 60.34 157 GLU A N 1
ATOM 1273 C CA . GLU A 1 157 ? 8.741 -16.002 -28.951 1.00 60.34 157 GLU A CA 1
ATOM 1274 C C . GLU A 1 157 ? 9.354 -14.801 -28.218 1.00 60.34 157 GLU A C 1
ATOM 1276 O O . GLU A 1 157 ? 10.570 -14.663 -28.075 1.00 60.34 157 GLU A O 1
ATOM 1281 N N . TYR A 1 158 ? 8.504 -13.874 -27.785 1.00 70.19 158 TYR A N 1
ATOM 1282 C CA . TYR A 1 158 ? 8.907 -12.808 -26.881 1.00 70.19 158 TYR A CA 1
ATOM 1283 C C . TYR A 1 158 ? 9.143 -13.375 -25.479 1.00 70.19 158 TYR A C 1
ATOM 1285 O O . TYR A 1 158 ? 8.472 -14.313 -25.041 1.00 70.19 158 TYR A O 1
ATOM 1293 N N . LEU A 1 159 ? 10.100 -12.788 -24.757 1.00 76.56 159 LEU A N 1
ATOM 1294 C CA . LEU A 1 159 ? 10.289 -13.107 -23.345 1.00 76.56 159 LEU A CA 1
ATOM 1295 C C . LEU A 1 159 ? 9.024 -12.733 -22.561 1.00 76.56 159 LEU A C 1
ATOM 1297 O O . LEU A 1 159 ? 8.403 -11.719 -22.871 1.00 76.56 159 LEU A O 1
ATOM 1301 N N . PRO A 1 160 ? 8.637 -13.505 -21.536 1.00 84.38 160 PRO A N 1
ATOM 1302 C CA . PRO A 1 160 ? 7.555 -13.090 -20.663 1.00 84.38 160 PRO A CA 1
ATOM 1303 C C . PRO A 1 160 ? 7.871 -11.752 -19.981 1.00 84.38 160 PRO A C 1
ATOM 1305 O O . PRO A 1 160 ? 8.950 -11.586 -19.410 1.00 84.38 160 PRO A O 1
ATOM 1308 N N . LEU A 1 161 ? 6.918 -10.821 -20.002 1.00 86.69 161 LEU A N 1
ATOM 1309 C CA . LEU A 1 161 ? 7.014 -9.522 -19.340 1.00 86.69 161 LEU A CA 1
ATOM 1310 C C . LEU A 1 161 ? 5.963 -9.406 -18.236 1.00 86.69 161 LEU A C 1
ATOM 1312 O O . LEU A 1 161 ? 4.775 -9.651 -18.461 1.00 86.69 161 LEU A O 1
ATOM 1316 N N . ILE A 1 162 ? 6.410 -8.992 -17.054 1.00 90.88 162 ILE A N 1
ATOM 1317 C CA . ILE A 1 162 ? 5.559 -8.650 -15.914 1.00 90.88 162 ILE A CA 1
ATOM 1318 C C . ILE A 1 162 ? 5.668 -7.143 -15.705 1.00 90.88 162 ILE A C 1
ATOM 1320 O O . ILE A 1 162 ? 6.775 -6.609 -15.648 1.00 90.88 162 ILE A O 1
ATOM 1324 N N . LEU A 1 163 ? 4.524 -6.472 -15.610 1.00 93.19 163 LEU A N 1
ATOM 1325 C CA . LEU A 1 163 ? 4.427 -5.054 -15.291 1.00 93.19 163 LEU A CA 1
ATOM 1326 C C . LEU A 1 163 ? 3.758 -4.907 -13.925 1.00 93.19 163 LEU A C 1
ATOM 1328 O O . LEU A 1 163 ? 2.596 -5.276 -13.778 1.00 93.19 163 LEU A O 1
ATOM 1332 N N . ASP A 1 164 ? 4.485 -4.365 -12.957 1.00 94.19 164 ASP A N 1
ATOM 1333 C CA . ASP A 1 164 ? 3.973 -4.064 -11.620 1.00 94.19 164 ASP A CA 1
ATOM 1334 C C . ASP A 1 164 ? 3.866 -2.548 -11.448 1.00 94.19 164 ASP A C 1
ATOM 1336 O O . ASP A 1 164 ? 4.774 -1.817 -11.853 1.00 94.19 164 ASP A O 1
ATOM 1340 N N . ILE A 1 165 ? 2.727 -2.072 -10.949 1.00 94.56 165 ILE A N 1
ATOM 1341 C CA . ILE A 1 165 ? 2.399 -0.647 -10.863 1.00 94.56 165 ILE A CA 1
ATOM 1342 C C . ILE A 1 165 ? 1.927 -0.333 -9.451 1.00 94.56 165 ILE A C 1
ATOM 1344 O O . ILE A 1 165 ? 0.850 -0.773 -9.049 1.00 94.56 165 ILE A O 1
ATOM 1348 N N . ASP A 1 166 ? 2.668 0.521 -8.759 1.00 91.62 166 ASP A N 1
ATOM 1349 C CA . ASP A 1 166 ? 2.257 1.070 -7.472 1.00 91.62 166 ASP A CA 1
ATOM 1350 C C . ASP A 1 166 ? 1.544 2.417 -7.671 1.00 91.62 166 ASP A C 1
ATOM 1352 O O . ASP A 1 166 ? 1.992 3.287 -8.427 1.00 91.62 166 ASP A O 1
ATOM 1356 N N . GLU A 1 167 ? 0.402 2.610 -7.004 1.00 91.62 167 GLU A N 1
ATOM 1357 C CA . GLU A 1 167 ? -0.369 3.864 -7.089 1.00 91.62 167 GLU A CA 1
ATOM 1358 C C . GLU A 1 167 ? 0.397 5.075 -6.545 1.00 91.62 167 GLU A C 1
ATOM 1360 O O . GLU A 1 167 ? 0.116 6.216 -6.921 1.00 91.62 167 GLU A O 1
ATOM 1365 N N . ASP A 1 168 ? 1.372 4.837 -5.673 1.00 88.44 168 ASP A N 1
ATOM 1366 C CA . ASP A 1 168 ? 2.212 5.876 -5.087 1.00 88.44 168 ASP A CA 1
ATOM 1367 C C . ASP A 1 168 ? 3.160 6.555 -6.080 1.00 88.44 168 ASP A C 1
ATOM 1369 O O . ASP A 1 168 ? 3.623 7.663 -5.810 1.00 88.44 168 ASP A O 1
ATOM 1373 N N . PHE A 1 169 ? 3.325 6.012 -7.292 1.00 91.44 169 PHE A N 1
ATOM 1374 C CA . PHE A 1 169 ? 3.918 6.737 -8.417 1.00 91.44 169 PHE A CA 1
ATOM 1375 C C . PHE A 1 169 ? 3.244 8.106 -8.633 1.00 91.44 169 PHE A C 1
ATOM 1377 O O . PHE A 1 169 ? 3.889 9.087 -9.022 1.00 91.44 169 PHE A O 1
ATOM 1384 N N . PHE A 1 170 ? 1.937 8.192 -8.360 1.00 93.06 170 PHE A N 1
ATOM 1385 C CA . PHE A 1 170 ? 1.140 9.402 -8.557 1.00 93.06 170 PHE A CA 1
ATOM 1386 C C . PHE A 1 170 ? 1.179 10.372 -7.372 1.00 93.06 170 PHE A C 1
ATOM 1388 O O . PHE A 1 170 ? 0.757 11.519 -7.516 1.00 93.06 170 PHE A O 1
ATOM 1395 N N . GLY A 1 171 ? 1.726 9.952 -6.236 1.00 90.50 171 GLY A N 1
ATOM 1396 C CA . GLY A 1 171 ? 2.000 10.788 -5.075 1.00 90.50 171 GLY A CA 1
ATOM 1397 C C . GLY A 1 171 ? 1.868 10.027 -3.773 1.00 90.50 171 GLY A C 1
ATOM 1398 O O . GLY A 1 171 ? 1.394 8.904 -3.786 1.00 90.50 171 GLY A O 1
ATOM 1399 N N . VAL A 1 172 ? 2.263 10.665 -2.669 1.00 88.75 172 VAL A N 1
ATOM 1400 C CA . VAL A 1 172 ? 2.403 10.075 -1.329 1.00 88.75 172 VAL A CA 1
ATOM 1401 C C . VAL A 1 172 ? 1.805 10.984 -0.270 1.00 88.75 172 VAL A C 1
ATOM 1403 O O . VAL A 1 172 ? 2.086 12.177 -0.252 1.00 88.75 172 VAL A O 1
ATOM 1406 N N . HIS A 1 173 ? 1.009 10.419 0.642 1.00 87.06 173 HIS A N 1
ATOM 1407 C CA . HIS A 1 173 ? 0.338 11.165 1.708 1.00 87.06 173 HIS A CA 1
ATOM 1408 C C . HIS A 1 173 ? 0.584 10.546 3.082 1.00 87.06 173 HIS A C 1
ATOM 1410 O O . HIS A 1 173 ? 0.108 9.452 3.380 1.00 87.06 173 HIS A O 1
ATOM 1416 N N . LEU A 1 174 ? 1.221 11.305 3.969 1.00 87.50 174 LEU A N 1
ATOM 1417 C CA . LEU A 1 174 ? 1.504 10.886 5.335 1.00 87.50 174 LEU A CA 1
ATOM 1418 C C . LEU A 1 174 ? 0.244 11.042 6.188 1.00 87.50 174 LEU A C 1
ATOM 1420 O O . LEU A 1 174 ? 0.021 12.065 6.829 1.00 87.50 174 LEU A O 1
ATOM 1424 N N . VAL A 1 175 ? -0.588 10.003 6.239 1.00 86.56 175 VAL A N 1
ATOM 1425 C CA . VAL A 1 175 ? -1.906 10.024 6.906 1.00 86.56 175 VAL A CA 1
ATOM 1426 C C . VAL A 1 175 ? -1.836 10.529 8.352 1.00 86.56 175 VAL A C 1
ATOM 1428 O O . VAL A 1 175 ? -2.712 11.273 8.802 1.00 86.56 175 VAL A O 1
ATOM 1431 N N . THR A 1 176 ? -0.774 10.173 9.076 1.00 86.38 176 THR A N 1
ATOM 1432 C CA . THR A 1 176 ? -0.532 10.619 10.456 1.00 86.38 176 THR A CA 1
ATOM 1433 C C . THR A 1 176 ? -0.424 12.142 10.581 1.00 86.38 176 THR A C 1
ATOM 1435 O O . THR A 1 176 ? -0.805 12.694 11.614 1.00 86.38 176 THR A O 1
ATOM 1438 N N . HIS A 1 177 ? 0.002 12.851 9.531 1.00 86.06 177 HIS A N 1
ATOM 1439 C CA . HIS A 1 177 ? 0.026 14.314 9.486 1.00 86.06 177 HIS A CA 1
ATOM 1440 C C . HIS A 1 177 ? -1.363 14.895 9.806 1.00 86.06 177 HIS A C 1
ATOM 1442 O O . HIS A 1 177 ? -1.470 15.825 10.605 1.00 86.06 177 HIS A O 1
ATOM 1448 N N . ASN A 1 178 ? -2.446 14.307 9.285 1.00 87.38 178 ASN A N 1
ATOM 1449 C CA . ASN A 1 178 ? -3.808 14.785 9.552 1.00 87.38 178 ASN A CA 1
ATOM 1450 C C . ASN A 1 178 ? -4.213 14.634 11.025 1.00 87.38 178 ASN A C 1
ATOM 1452 O O . ASN A 1 178 ? -4.879 15.517 11.571 1.00 87.38 178 ASN A O 1
ATOM 1456 N N . LEU A 1 179 ? -3.767 13.568 11.700 1.00 91.00 179 LEU A N 1
ATOM 1457 C CA . LEU A 1 179 ? -3.988 13.405 13.143 1.00 91.00 179 LEU A CA 1
ATOM 1458 C C . LEU A 1 179 ? -3.261 14.489 13.930 1.00 91.00 179 LEU A C 1
ATOM 1460 O O . LEU A 1 179 ? -3.872 15.144 14.775 1.00 91.00 179 LEU A O 1
ATOM 1464 N N . LEU A 1 180 ? -1.985 14.722 13.622 1.00 91.38 180 LEU A N 1
ATOM 1465 C CA . LEU A 1 180 ? -1.186 15.734 14.311 1.00 91.38 180 LEU A CA 1
ATOM 1466 C C . LEU A 1 180 ? -1.743 17.145 14.079 1.00 91.38 180 LEU A C 1
ATOM 1468 O O . LEU A 1 180 ? -1.892 17.906 15.033 1.00 91.38 180 LEU A O 1
ATOM 1472 N N . LYS A 1 181 ? -2.150 17.475 12.845 1.00 91.75 181 LYS A N 1
ATOM 1473 C CA . LYS A 1 181 ? -2.818 18.747 12.508 1.00 91.75 181 LYS A CA 1
ATOM 1474 C C . LYS A 1 181 ? -4.128 18.953 13.265 1.00 91.75 181 LYS A C 1
ATOM 1476 O O . LYS A 1 181 ? -4.458 20.084 13.603 1.00 91.75 181 LYS A O 1
ATOM 1481 N N . SER A 1 182 ? -4.857 17.879 13.577 1.00 93.81 182 SER A N 1
ATOM 1482 C CA . SER A 1 182 ? -6.063 17.948 14.415 1.00 93.81 182 SER A CA 1
ATOM 1483 C C . SER A 1 182 ? -5.770 18.207 15.905 1.00 93.81 182 SER A C 1
ATOM 1485 O O . SER A 1 182 ? -6.694 18.331 16.710 1.00 93.81 182 SER A O 1
ATOM 1487 N N . GLY A 1 183 ? -4.492 18.274 16.293 1.00 93.81 183 GLY A N 1
ATOM 1488 C CA . GLY A 1 183 ? -4.038 18.482 17.666 1.00 93.81 183 GLY A CA 1
ATOM 1489 C C . GLY A 1 183 ? -3.933 17.200 18.495 1.00 93.81 183 GLY A C 1
ATOM 1490 O O . GLY A 1 183 ? -3.806 17.288 19.715 1.00 93.81 183 GLY A O 1
ATOM 1491 N N . LEU A 1 184 ? -4.013 16.013 17.879 1.00 93.50 184 LEU A N 1
ATOM 1492 C CA . LEU A 1 184 ? -3.790 14.751 18.588 1.00 93.50 184 LEU A CA 1
ATOM 1493 C C . LEU A 1 184 ? -2.296 14.536 18.845 1.00 93.50 184 LEU A C 1
ATOM 1495 O O . LEU A 1 184 ? -1.459 14.721 17.966 1.00 93.50 184 LEU A O 1
ATOM 1499 N N . ASN A 1 185 ? -1.969 14.108 20.063 1.00 91.94 185 ASN A N 1
ATOM 1500 C CA . ASN A 1 185 ? -0.598 13.802 20.461 1.00 91.94 185 ASN A CA 1
ATOM 1501 C C . ASN A 1 185 ? -0.144 12.454 19.867 1.00 91.94 185 ASN A C 1
ATOM 1503 O O . ASN A 1 185 ? -0.898 11.482 19.883 1.00 91.94 185 ASN A O 1
ATOM 1507 N N . ILE A 1 186 ? 1.109 12.361 19.419 1.00 89.94 186 ILE A N 1
ATOM 1508 C CA . ILE A 1 186 ? 1.697 11.118 18.899 1.00 89.94 186 ILE A CA 1
ATOM 1509 C C . ILE A 1 186 ? 1.635 9.949 19.901 1.00 89.94 186 ILE A C 1
ATOM 1511 O O . ILE A 1 186 ? 1.292 8.832 19.524 1.00 89.94 186 ILE A O 1
ATOM 1515 N N . ASN A 1 187 ? 1.838 10.205 21.198 1.00 91.75 187 ASN A N 1
ATOM 1516 C CA . ASN A 1 187 ? 1.713 9.196 22.255 1.00 91.75 187 ASN A CA 1
ATOM 1517 C C . ASN A 1 187 ? 0.276 8.683 22.379 1.00 91.75 187 ASN A C 1
ATOM 1519 O O . ASN A 1 187 ? 0.060 7.492 22.601 1.00 91.75 187 ASN A O 1
ATOM 1523 N N . PHE A 1 188 ? -0.710 9.570 22.212 1.00 94.50 188 PHE A N 1
ATOM 1524 C CA . PHE A 1 188 ? -2.116 9.181 22.177 1.00 94.50 188 PHE A CA 1
ATOM 1525 C C . PHE A 1 188 ? -2.387 8.271 20.973 1.00 94.50 188 PHE A C 1
ATOM 1527 O O . PHE A 1 188 ? -2.988 7.213 21.140 1.00 94.50 188 PHE A O 1
ATOM 1534 N N . ILE A 1 189 ? -1.885 8.637 19.788 1.00 93.62 189 ILE A N 1
ATOM 1535 C CA . ILE A 1 189 ? -2.047 7.861 18.549 1.00 93.62 189 ILE A CA 1
ATOM 1536 C C . ILE A 1 189 ? -1.423 6.467 18.697 1.00 93.62 189 ILE A C 1
ATOM 1538 O O . ILE A 1 189 ? -2.094 5.475 18.426 1.00 93.62 189 ILE A O 1
ATOM 1542 N N . HIS A 1 190 ? -0.186 6.361 19.192 1.00 92.75 190 HIS A N 1
ATOM 1543 C CA . HIS A 1 190 ? 0.475 5.068 19.410 1.00 92.75 190 HIS A CA 1
ATOM 1544 C C . HIS A 1 190 ? -0.222 4.208 20.468 1.00 92.75 190 HIS A C 1
ATOM 1546 O O . HIS A 1 190 ? -0.385 3.000 20.276 1.00 92.75 190 HIS A O 1
ATOM 1552 N N . THR A 1 191 ? -0.668 4.818 21.571 1.00 95.50 191 THR A N 1
ATOM 1553 C CA . THR A 1 191 ? -1.410 4.105 22.622 1.00 95.50 191 THR A CA 1
ATOM 1554 C C . THR A 1 191 ? -2.730 3.579 22.075 1.00 95.50 191 THR A C 1
ATOM 1556 O O . THR A 1 191 ? -3.069 2.416 22.278 1.00 95.50 191 THR A O 1
ATOM 1559 N N . MET A 1 192 ? -3.454 4.411 21.326 1.00 95.38 192 MET A N 1
ATOM 1560 C CA . MET A 1 192 ? -4.694 4.024 20.670 1.00 95.38 192 MET A CA 1
ATOM 1561 C C . MET A 1 192 ? -4.455 2.889 19.675 1.00 95.38 192 MET A C 1
ATOM 1563 O O . MET A 1 192 ? -5.156 1.887 19.733 1.00 95.38 192 MET A O 1
ATOM 1567 N N . ASN A 1 193 ? -3.433 3.002 18.826 1.00 94.62 193 ASN A N 1
ATOM 1568 C CA . ASN A 1 193 ? -3.051 1.967 17.871 1.00 94.62 193 ASN A CA 1
ATOM 1569 C C . ASN A 1 193 ? -2.806 0.611 18.550 1.00 94.62 193 ASN A C 1
ATOM 1571 O O . ASN A 1 193 ? -3.348 -0.402 18.120 1.00 94.62 193 ASN A O 1
ATOM 1575 N N . SER A 1 194 ? -2.060 0.621 19.658 1.00 94.88 194 SER A N 1
ATOM 1576 C CA . SER A 1 194 ? -1.750 -0.579 20.448 1.00 94.88 194 SER A CA 1
ATOM 1577 C C . SER A 1 194 ? -2.984 -1.172 21.137 1.00 94.88 194 SER A C 1
ATOM 1579 O O . SER A 1 194 ? -3.083 -2.378 21.315 1.00 94.88 194 SER A O 1
ATOM 1581 N N . ILE A 1 195 ? -3.942 -0.338 21.554 1.00 96.31 195 ILE A N 1
ATOM 1582 C CA . ILE A 1 195 ? -5.208 -0.818 22.125 1.00 96.31 195 ILE A CA 1
ATOM 1583 C C . ILE A 1 195 ? -6.083 -1.444 21.033 1.00 96.31 195 ILE A C 1
ATOM 1585 O O . ILE A 1 195 ? -6.688 -2.486 21.269 1.00 96.31 195 ILE A O 1
ATOM 1589 N N . ILE A 1 196 ? -6.141 -0.837 19.844 1.00 96.31 196 ILE A N 1
ATOM 1590 C CA . ILE A 1 196 ? -6.928 -1.329 18.706 1.00 96.31 196 ILE A CA 1
ATOM 1591 C C . ILE A 1 196 ? -6.464 -2.720 18.261 1.00 96.31 196 ILE A C 1
ATOM 1593 O O . ILE A 1 196 ? -7.319 -3.594 18.092 1.00 96.31 196 ILE A O 1
ATOM 1597 N N . SER A 1 197 ? -5.153 -2.962 18.165 1.00 94.00 197 SER A N 1
ATOM 1598 C CA . SER A 1 197 ? -4.624 -4.288 17.799 1.00 94.00 197 SER A CA 1
ATOM 1599 C C . SER A 1 197 ? -4.931 -5.378 18.826 1.00 94.00 197 SER A C 1
ATOM 1601 O O . SER A 1 197 ? -4.979 -6.555 18.489 1.00 94.00 197 SER A O 1
ATOM 1603 N N . LEU A 1 198 ? -5.222 -4.995 20.073 1.00 95.56 198 LEU A N 1
ATOM 1604 C CA . LEU A 1 198 ? -5.620 -5.908 21.148 1.00 95.56 198 LEU A CA 1
ATOM 1605 C C . LEU A 1 198 ? -7.146 -6.061 21.287 1.00 95.56 198 LEU A C 1
ATOM 1607 O O . LEU A 1 198 ? -7.620 -6.895 22.063 1.00 95.56 198 LEU A O 1
ATOM 1611 N N . ILE A 1 199 ? -7.926 -5.267 20.547 1.00 95.19 199 ILE A N 1
ATOM 1612 C CA . ILE A 1 199 ? -9.384 -5.405 20.445 1.00 95.19 199 ILE A CA 1
ATOM 1613 C C . ILE A 1 199 ? -9.743 -6.331 19.282 1.00 95.19 199 ILE A C 1
ATOM 1615 O O . ILE A 1 199 ? -10.575 -7.223 19.459 1.00 95.19 199 ILE A O 1
ATOM 1619 N N . PHE A 1 200 ? -9.135 -6.131 18.113 1.00 94.69 200 PHE A N 1
ATOM 1620 C CA . PHE A 1 200 ? -9.509 -6.804 16.869 1.00 94.69 200 PHE A CA 1
ATOM 1621 C C . PHE A 1 200 ? -8.478 -7.868 16.460 1.00 94.69 200 PHE A C 1
ATOM 1623 O O . PHE A 1 200 ? -7.354 -7.539 16.097 1.00 94.69 200 PHE A O 1
ATOM 1630 N N . CYS A 1 201 ? -8.892 -9.138 16.460 1.00 90.62 201 CYS A N 1
ATOM 1631 C CA . CYS A 1 201 ? -8.077 -10.297 16.084 1.00 90.62 201 CYS A CA 1
ATOM 1632 C C . CYS A 1 201 ? -8.883 -11.249 15.184 1.00 90.62 201 CYS A C 1
ATOM 1634 O O . CYS A 1 201 ? -9.296 -12.319 15.643 1.00 90.62 201 CYS A O 1
ATOM 1636 N N . PRO A 1 202 ? -9.166 -10.879 13.924 1.00 88.44 202 PRO A N 1
ATOM 1637 C CA . PRO A 1 202 ? -9.947 -11.743 13.056 1.00 88.44 202 PRO A CA 1
ATOM 1638 C C . PRO A 1 202 ? -9.191 -13.043 12.734 1.00 88.44 202 PRO A C 1
ATOM 1640 O O . PRO A 1 202 ? -8.069 -13.014 12.235 1.00 88.44 202 PRO A O 1
ATOM 1643 N N . ILE A 1 203 ? -9.809 -14.195 13.023 1.00 77.00 203 ILE A N 1
ATOM 1644 C CA . ILE A 1 203 ? -9.188 -15.534 12.873 1.00 77.00 203 ILE A CA 1
ATOM 1645 C C . ILE A 1 203 ? -9.194 -15.993 11.404 1.00 77.00 203 ILE A C 1
ATOM 1647 O O . ILE A 1 203 ? -8.374 -16.802 10.964 1.00 77.00 203 ILE A O 1
ATOM 1651 N N . HIS A 1 204 ? -10.131 -15.460 10.625 1.00 79.69 204 HIS A N 1
ATOM 1652 C CA . HIS A 1 204 ? -10.278 -15.704 9.197 1.00 79.69 204 HIS A CA 1
ATOM 1653 C C . HIS A 1 204 ? -10.362 -14.376 8.452 1.00 79.69 204 HIS A C 1
ATOM 1655 O O . HIS A 1 204 ? -10.516 -13.318 9.061 1.00 79.69 204 HIS A O 1
ATOM 1661 N N . TYR A 1 205 ? -10.285 -14.424 7.120 1.00 81.69 205 TYR A N 1
ATOM 1662 C CA . TYR A 1 205 ? -10.502 -13.222 6.325 1.00 81.69 205 TYR A CA 1
ATOM 1663 C C . TYR A 1 205 ? -11.890 -12.637 6.607 1.00 81.69 205 TYR A C 1
ATOM 1665 O O . TYR A 1 205 ? -12.918 -13.254 6.326 1.00 81.69 205 TYR A O 1
ATOM 1673 N N . ILE A 1 206 ? -11.887 -11.411 7.121 1.00 85.25 206 ILE A N 1
ATOM 1674 C CA . ILE A 1 206 ? -13.057 -10.557 7.263 1.00 85.25 206 ILE A CA 1
ATOM 1675 C C . ILE A 1 206 ? -12.756 -9.285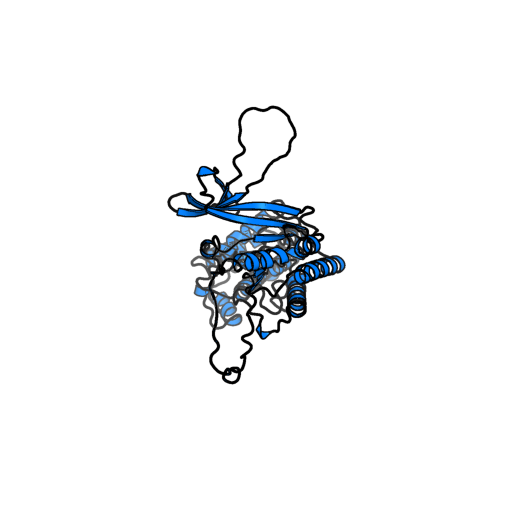 6.498 1.00 85.25 206 ILE A C 1
ATOM 1677 O O . ILE A 1 206 ? -11.667 -8.727 6.616 1.00 85.25 206 ILE A O 1
ATOM 1681 N N . ASN A 1 207 ? -13.729 -8.825 5.714 1.00 85.81 207 ASN A N 1
ATOM 1682 C CA . ASN A 1 207 ? -13.606 -7.551 5.028 1.00 85.81 207 ASN A CA 1
ATOM 1683 C C . ASN A 1 207 ? -13.374 -6.440 6.066 1.00 85.81 207 ASN A C 1
ATOM 1685 O O . ASN A 1 207 ? -14.212 -6.219 6.944 1.00 85.81 207 ASN A O 1
ATOM 1689 N N . GLU A 1 208 ? -12.238 -5.754 5.954 1.00 88.88 208 GLU A N 1
ATOM 1690 C CA . GLU A 1 208 ? -11.811 -4.699 6.876 1.00 88.88 208 GLU A CA 1
ATOM 1691 C C . GLU A 1 208 ? -12.825 -3.555 6.986 1.00 88.88 208 GLU A C 1
ATOM 1693 O O . GLU A 1 208 ? -12.915 -2.935 8.039 1.00 88.88 208 GLU A O 1
ATOM 1698 N N . ILE A 1 209 ? -13.678 -3.349 5.975 1.00 90.19 209 ILE A N 1
ATOM 1699 C CA . ILE A 1 209 ? -14.799 -2.399 6.033 1.00 90.19 209 ILE A CA 1
ATOM 1700 C C . ILE A 1 209 ? -15.743 -2.723 7.196 1.00 90.19 209 ILE A C 1
ATOM 1702 O O . ILE A 1 209 ? -16.184 -1.812 7.893 1.00 90.19 209 ILE A O 1
ATOM 1706 N N . HIS A 1 210 ? -16.041 -4.001 7.455 1.00 91.06 210 HIS A N 1
ATOM 1707 C CA . HIS A 1 210 ? -16.904 -4.378 8.578 1.00 91.06 210 HIS A CA 1
ATOM 1708 C C . HIS A 1 210 ? -16.244 -4.054 9.922 1.00 91.06 210 HIS A C 1
ATOM 1710 O O . HIS A 1 210 ? -16.908 -3.571 10.836 1.00 91.06 210 HIS A O 1
ATOM 1716 N N . ILE A 1 211 ? -14.935 -4.290 10.034 1.00 93.06 211 ILE A N 1
ATOM 1717 C CA . ILE A 1 211 ? -14.161 -3.986 11.243 1.00 93.06 211 ILE A CA 1
ATOM 1718 C C . ILE A 1 211 ? -14.094 -2.468 11.453 1.00 93.06 211 ILE A C 1
ATOM 1720 O O . ILE A 1 211 ? -14.341 -1.981 12.557 1.00 93.06 211 ILE A O 1
ATOM 1724 N N . ASP A 1 212 ? -13.872 -1.704 10.385 1.00 94.31 212 ASP A N 1
ATOM 1725 C CA . ASP A 1 212 ? -13.823 -0.246 10.438 1.00 94.31 212 ASP A CA 1
ATOM 1726 C C . ASP A 1 212 ? -15.183 0.389 10.780 1.00 94.31 212 ASP A C 1
ATOM 1728 O O . ASP A 1 212 ? -15.249 1.378 11.510 1.00 94.31 212 ASP A O 1
ATOM 1732 N N . GLN A 1 213 ? -16.301 -0.210 10.358 1.00 93.81 213 GLN A N 1
ATOM 1733 C CA . GLN A 1 213 ? -17.638 0.219 10.796 1.00 93.81 213 GLN A CA 1
ATOM 1734 C C . GLN A 1 213 ? -17.835 0.054 12.302 1.00 93.81 213 GLN A C 1
ATOM 1736 O O . GLN A 1 213 ? -18.390 0.944 12.952 1.00 93.81 213 GLN A O 1
ATOM 1741 N N . ILE A 1 214 ? -17.369 -1.064 12.862 1.00 94.44 214 ILE A N 1
ATOM 1742 C CA . ILE A 1 214 ? -17.415 -1.307 14.306 1.00 94.44 214 ILE A CA 1
ATOM 1743 C C . ILE A 1 214 ? -16.553 -0.273 15.019 1.00 94.44 214 ILE A C 1
ATOM 1745 O O . ILE A 1 214 ? -17.031 0.377 15.943 1.00 94.44 214 ILE A O 1
ATOM 1749 N N . TYR A 1 215 ? -15.314 -0.073 14.569 1.00 95.81 215 TYR A N 1
ATOM 1750 C CA . TYR A 1 215 ? -14.412 0.939 15.111 1.00 95.81 215 TYR A CA 1
ATOM 1751 C C . TYR A 1 215 ? -15.042 2.339 15.121 1.00 95.81 215 TYR A C 1
ATOM 1753 O O . TYR A 1 215 ? -15.061 3.004 16.157 1.00 95.81 215 TYR A O 1
ATOM 1761 N N . ARG A 1 216 ? -15.641 2.772 14.007 1.00 95.19 216 ARG A N 1
ATOM 1762 C CA . ARG A 1 216 ? -16.327 4.071 13.922 1.00 95.19 216 ARG A CA 1
ATOM 1763 C C . ARG A 1 216 ? -17.483 4.174 14.906 1.00 95.19 216 ARG A C 1
ATOM 1765 O O . ARG A 1 216 ? -17.643 5.211 15.546 1.00 95.19 216 ARG A O 1
ATOM 1772 N N . TRP A 1 217 ? -18.271 3.110 15.047 1.00 93.50 217 TRP A N 1
ATOM 1773 C CA . TRP A 1 217 ? -19.341 3.057 16.038 1.00 93.50 217 TRP A CA 1
ATOM 1774 C C . TRP A 1 217 ? -18.804 3.133 17.476 1.00 93.50 217 TRP A C 1
ATOM 1776 O O . TRP A 1 217 ? -19.373 3.864 18.286 1.00 93.50 217 TRP A O 1
ATOM 1786 N N . LEU A 1 218 ? -17.696 2.446 17.785 1.00 93.19 218 LEU A N 1
ATOM 1787 C CA . LEU A 1 218 ? -17.043 2.508 19.099 1.00 93.19 218 LEU A CA 1
ATOM 1788 C C . LEU A 1 218 ? -16.642 3.945 19.450 1.00 93.19 218 LEU A C 1
ATOM 1790 O O . LEU A 1 218 ? -16.927 4.402 20.556 1.00 93.19 218 LEU A O 1
ATOM 1794 N N . LEU A 1 219 ? -16.030 4.673 18.511 1.00 93.88 219 LEU A N 1
ATOM 1795 C CA . LEU A 1 219 ? -15.628 6.064 18.731 1.00 93.88 219 LEU A CA 1
ATOM 1796 C C . LEU A 1 219 ? -16.816 6.988 19.007 1.00 93.88 219 LEU A C 1
ATOM 1798 O O . LEU A 1 219 ? -16.773 7.775 19.952 1.00 93.88 219 LEU A O 1
ATOM 1802 N N . GLU A 1 220 ? -17.885 6.865 18.220 1.00 90.94 220 GLU A N 1
ATOM 1803 C CA . GLU A 1 220 ? -19.117 7.635 18.424 1.00 90.94 220 GLU A CA 1
ATOM 1804 C C . GLU A 1 220 ? -19.752 7.338 19.783 1.00 90.94 220 GLU A C 1
ATOM 1806 O O . GLU A 1 220 ? -20.133 8.248 20.522 1.00 90.94 220 GLU A O 1
ATOM 1811 N N . TYR A 1 221 ? -19.825 6.059 20.152 1.00 89.12 221 TYR A N 1
ATOM 1812 C CA . TYR A 1 221 ? -20.384 5.637 21.430 1.00 89.12 221 TYR A CA 1
ATOM 1813 C C . TYR A 1 221 ? -19.599 6.212 22.617 1.00 89.12 221 TYR A C 1
ATOM 1815 O O . TYR A 1 221 ? -20.195 6.752 23.553 1.00 89.12 221 TYR A O 1
ATOM 1823 N N . ILE A 1 222 ? -18.265 6.134 22.567 1.00 87.44 222 ILE A N 1
ATOM 1824 C CA . ILE A 1 222 ? -17.378 6.689 23.598 1.00 87.44 222 ILE A CA 1
ATOM 1825 C C . ILE A 1 222 ? -17.565 8.208 23.698 1.00 87.44 222 ILE A C 1
ATOM 1827 O O . ILE A 1 222 ? -17.747 8.735 24.800 1.00 87.44 222 ILE A O 1
ATOM 1831 N N . TYR A 1 223 ? -17.591 8.910 22.562 1.00 86.94 223 TYR A N 1
ATOM 1832 C CA . TYR A 1 223 ? -17.774 10.359 22.528 1.00 86.94 223 TYR A CA 1
ATOM 1833 C C . TYR A 1 223 ? -19.117 10.789 23.143 1.00 86.94 223 TYR A C 1
ATOM 1835 O O . TYR A 1 223 ? -19.149 11.625 24.052 1.00 86.94 223 TYR A O 1
ATOM 1843 N N . ILE A 1 224 ? -20.223 10.176 22.713 1.00 85.81 224 ILE A N 1
ATOM 1844 C CA . ILE A 1 224 ? -21.578 10.479 23.201 1.00 85.81 224 ILE A CA 1
ATOM 1845 C C . ILE A 1 224 ? -21.696 10.221 24.707 1.00 85.81 224 ILE A C 1
ATOM 1847 O O . ILE A 1 224 ? -22.264 11.038 25.434 1.00 85.81 224 ILE A O 1
ATOM 1851 N N . ASN A 1 225 ? -21.157 9.111 25.212 1.00 82.31 225 ASN A N 1
ATOM 1852 C CA . ASN A 1 225 ? -21.272 8.792 26.636 1.00 82.31 225 ASN A CA 1
ATOM 1853 C C . ASN A 1 225 ? -20.498 9.755 27.529 1.00 82.31 225 ASN A C 1
ATOM 1855 O O . ASN A 1 225 ? -21.002 10.133 28.592 1.00 82.31 225 ASN A O 1
ATOM 1859 N N . LYS A 1 226 ? -19.313 10.174 27.082 1.00 80.31 226 LYS A N 1
ATOM 1860 C CA . LYS A 1 226 ? -18.492 11.148 27.796 1.00 80.31 226 LYS A CA 1
ATOM 1861 C C . LYS A 1 226 ? -19.145 12.530 27.814 1.00 80.31 226 LYS A C 1
ATOM 1863 O O . LYS A 1 226 ? -19.215 13.143 28.872 1.00 80.31 226 LYS A O 1
ATOM 1868 N N . HIS A 1 227 ? -19.617 13.015 26.664 1.00 78.06 227 HIS A N 1
ATOM 1869 C CA . HIS A 1 227 ? -20.006 14.421 26.505 1.00 78.06 227 HIS A CA 1
ATOM 1870 C C . HIS A 1 227 ? -21.503 14.703 26.665 1.00 78.06 227 HIS A C 1
ATOM 1872 O O . HIS A 1 227 ? -21.861 15.813 27.047 1.00 78.06 227 HIS A O 1
ATOM 1878 N N . LEU A 1 228 ? -22.383 13.739 26.376 1.00 74.38 228 LEU A N 1
ATOM 1879 C CA . LEU A 1 228 ? -23.836 13.965 26.374 1.00 74.38 228 LEU A CA 1
ATOM 1880 C C . LEU A 1 228 ? -24.555 13.284 27.537 1.00 74.38 228 LEU A C 1
ATOM 1882 O O . LEU A 1 228 ? -25.578 13.780 28.000 1.00 74.38 228 LEU A O 1
ATOM 1886 N N . ARG A 1 229 ? -24.048 12.141 28.012 1.00 69.88 229 ARG A N 1
ATOM 1887 C CA . ARG A 1 229 ? -24.717 11.350 29.060 1.00 69.88 229 ARG A CA 1
ATOM 1888 C C . ARG A 1 229 ? -24.083 11.481 30.444 1.00 69.88 229 ARG A C 1
ATOM 1890 O O . ARG A 1 229 ? -24.627 10.909 31.384 1.00 69.88 229 ARG A O 1
ATOM 1897 N N . ASN A 1 230 ? -22.959 12.199 30.577 1.00 66.00 230 ASN A N 1
ATOM 1898 C CA . ASN A 1 230 ? -22.162 12.312 31.811 1.00 66.00 230 ASN A CA 1
ATOM 1899 C C . ASN A 1 230 ? -21.886 10.956 32.492 1.00 66.00 230 ASN A C 1
AT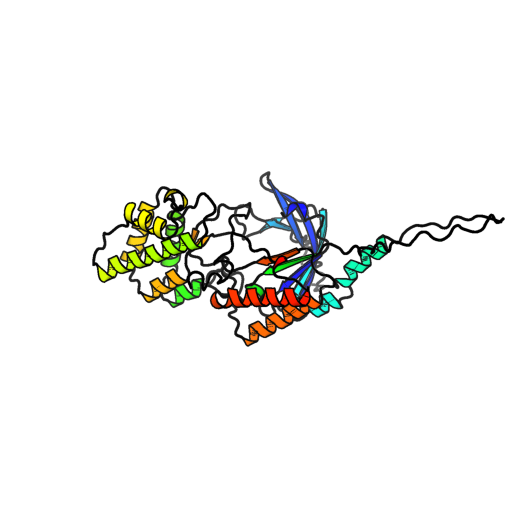OM 1901 O O . ASN A 1 230 ? -21.700 10.882 33.707 1.00 66.00 230 ASN A O 1
ATOM 1905 N N . ASN A 1 231 ? -21.878 9.863 31.723 1.00 65.25 231 ASN A N 1
ATOM 1906 C CA . ASN A 1 231 ? -21.804 8.516 32.269 1.00 65.25 231 ASN A CA 1
ATOM 1907 C C . ASN A 1 231 ? -20.435 7.910 31.968 1.00 65.25 231 ASN A C 1
ATOM 1909 O O . ASN A 1 231 ? -20.274 7.079 31.075 1.00 65.25 231 ASN A O 1
ATOM 1913 N N . TYR A 1 232 ? -19.444 8.337 32.749 1.00 61.81 232 TYR A N 1
ATOM 1914 C CA . TYR A 1 232 ? -18.037 7.946 32.613 1.00 61.81 232 TYR A CA 1
ATOM 1915 C C . TYR A 1 232 ? -17.778 6.437 32.804 1.00 61.81 232 TYR A C 1
ATOM 1917 O O . TYR A 1 232 ? -16.687 5.962 32.507 1.00 61.81 232 TYR A O 1
ATOM 1925 N N . LYS A 1 233 ? -18.766 5.669 33.288 1.00 60.12 233 LYS A N 1
ATOM 1926 C CA . LYS A 1 233 ? -18.647 4.229 33.587 1.00 60.12 233 LYS A CA 1
ATOM 1927 C C . LYS A 1 233 ? -19.408 3.304 32.634 1.00 60.12 233 LYS A C 1
ATOM 1929 O O . LYS A 1 233 ? -19.375 2.092 32.826 1.00 60.12 233 LYS A O 1
ATOM 1934 N N . SER A 1 234 ? -20.104 3.836 31.631 1.00 65.19 234 SER A N 1
ATOM 1935 C CA . SER A 1 234 ? -20.902 3.033 30.697 1.00 65.19 234 SER A CA 1
ATOM 1936 C C . SER A 1 234 ? -20.002 2.260 29.717 1.00 65.19 234 SER A C 1
ATOM 1938 O O . SER A 1 234 ? -19.761 2.697 28.590 1.00 65.19 234 SER A O 1
ATOM 1940 N N . ILE A 1 235 ? -19.490 1.111 30.163 1.00 69.19 235 ILE A N 1
ATOM 1941 C CA . ILE A 1 235 ? -18.736 0.158 29.340 1.00 69.19 235 ILE A CA 1
ATOM 1942 C C . ILE A 1 235 ? -19.699 -0.506 28.348 1.00 69.19 235 ILE A C 1
ATOM 1944 O O . ILE A 1 235 ? -20.832 -0.837 28.696 1.00 69.19 235 ILE A O 1
ATOM 1948 N N . ILE A 1 236 ? -19.245 -0.692 27.107 1.00 79.56 236 ILE A N 1
ATOM 1949 C CA . ILE A 1 236 ? -19.986 -1.438 26.084 1.00 79.56 236 ILE A CA 1
ATOM 1950 C C . ILE A 1 236 ? -20.099 -2.894 26.530 1.00 79.56 236 ILE A C 1
ATOM 1952 O O . ILE A 1 236 ? -19.085 -3.572 26.701 1.00 79.56 236 ILE A O 1
ATOM 1956 N N . ASP A 1 237 ? -21.327 -3.374 26.706 1.00 80.56 237 ASP A N 1
ATOM 1957 C CA . ASP A 1 237 ? -21.574 -4.774 27.032 1.00 80.56 237 ASP A CA 1
ATOM 1958 C C . ASP A 1 237 ? -21.600 -5.671 25.778 1.00 80.56 237 ASP A C 1
ATOM 1960 O O . ASP A 1 237 ? -21.685 -5.220 24.630 1.00 80.56 237 ASP A O 1
ATOM 1964 N N . HIS A 1 238 ? -21.522 -6.982 26.010 1.00 82.69 238 HIS A N 1
ATOM 1965 C CA . HIS A 1 238 ? -21.513 -7.999 24.959 1.00 82.69 238 HIS A CA 1
ATOM 1966 C C . HIS A 1 238 ? -22.776 -7.971 24.077 1.00 82.69 238 HIS A C 1
ATOM 1968 O O . HIS A 1 238 ? -22.687 -8.187 22.868 1.00 82.69 238 HIS A O 1
ATOM 1974 N N . ASN A 1 239 ? -23.948 -7.677 24.648 1.00 85.81 239 ASN A N 1
ATOM 1975 C CA . ASN A 1 239 ? -25.215 -7.687 23.916 1.00 85.81 239 ASN A CA 1
ATOM 1976 C C . ASN A 1 239 ? -25.301 -6.512 22.941 1.00 85.81 239 ASN A C 1
ATOM 1978 O O . ASN A 1 239 ? -25.700 -6.698 21.790 1.00 85.81 239 ASN A O 1
ATOM 1982 N N . GLN A 1 240 ? -24.881 -5.321 23.371 1.00 86.81 240 GLN A N 1
ATOM 1983 C CA . GLN A 1 240 ? -24.802 -4.139 22.514 1.00 86.81 240 GLN A CA 1
ATOM 1984 C C . GLN A 1 240 ? -23.859 -4.380 21.335 1.00 86.81 240 GLN A C 1
ATOM 1986 O O . GLN A 1 240 ? -24.208 -4.087 20.190 1.00 86.81 240 GLN A O 1
ATOM 1991 N N . LEU A 1 241 ? -22.699 -4.983 21.599 1.00 85.62 241 LEU A N 1
ATOM 1992 C CA . LEU A 1 241 ? -21.732 -5.317 20.560 1.00 85.62 241 LEU A CA 1
ATOM 1993 C C . LEU A 1 241 ? -22.312 -6.322 19.557 1.00 85.62 241 LEU A C 1
ATOM 1995 O O . LEU A 1 241 ? -22.274 -6.074 18.355 1.00 85.62 241 LEU A O 1
ATOM 1999 N N . MET A 1 242 ? -22.942 -7.402 20.035 1.00 85.62 242 MET A N 1
ATOM 2000 C CA . MET A 1 242 ? -23.624 -8.381 19.176 1.00 85.62 242 MET A CA 1
ATOM 2001 C C . MET A 1 242 ? -24.734 -7.755 18.327 1.00 85.62 242 MET A C 1
ATOM 2003 O O . MET A 1 242 ? -24.912 -8.145 17.171 1.00 85.62 242 MET A O 1
ATOM 2007 N N . MET A 1 243 ? -25.493 -6.797 18.869 1.00 87.38 243 MET A N 1
ATOM 2008 C CA . MET A 1 243 ? -26.519 -6.081 18.105 1.00 87.38 243 MET A CA 1
ATOM 2009 C C . MET A 1 243 ? -25.908 -5.295 16.943 1.00 87.38 243 MET A C 1
ATOM 2011 O O . MET A 1 243 ? -26.434 -5.341 15.830 1.00 87.38 243 MET A O 1
ATOM 2015 N N . ILE A 1 244 ? -24.792 -4.604 17.180 1.00 87.75 244 ILE A N 1
ATOM 2016 C CA . ILE A 1 244 ? -24.089 -3.838 16.146 1.00 87.75 244 ILE A CA 1
ATOM 2017 C C . ILE A 1 244 ? -23.465 -4.756 15.102 1.00 87.75 244 ILE A C 1
ATOM 2019 O O . ILE A 1 244 ? -23.640 -4.506 13.910 1.00 87.75 244 ILE A O 1
ATOM 2023 N N . LEU A 1 245 ? -22.831 -5.853 15.522 1.00 87.25 245 LEU A N 1
ATOM 2024 C CA . LEU A 1 245 ? -22.301 -6.855 14.598 1.00 87.25 245 LEU A CA 1
ATOM 2025 C C . LEU A 1 245 ? -23.383 -7.377 13.663 1.00 87.25 245 LEU A C 1
ATOM 2027 O O . LEU A 1 245 ? -23.226 -7.302 12.451 1.00 87.25 245 LEU A O 1
ATOM 2031 N N . LYS A 1 246 ? -24.522 -7.812 14.212 1.00 88.38 246 LYS A N 1
ATOM 2032 C CA . LYS A 1 246 ? -25.645 -8.323 13.415 1.00 88.38 246 LYS A CA 1
ATOM 2033 C C . LYS A 1 246 ? -26.251 -7.271 12.487 1.00 88.38 246 LYS A C 1
ATOM 2035 O O . LYS A 1 246 ? -26.795 -7.635 11.445 1.00 88.38 246 LYS A O 1
ATOM 2040 N N . LYS A 1 247 ? -26.183 -5.987 12.859 1.00 90.00 247 LYS A N 1
ATOM 2041 C CA . LYS A 1 247 ? -26.611 -4.870 12.005 1.00 90.00 247 LYS A CA 1
ATOM 2042 C C . LYS A 1 247 ? -25.662 -4.672 10.820 1.00 90.00 247 LYS A C 1
ATOM 2044 O O . LYS A 1 247 ? -26.143 -4.396 9.728 1.00 90.00 247 LYS A O 1
ATOM 2049 N N . ILE A 1 248 ? -24.356 -4.810 11.043 1.00 87.69 248 ILE A N 1
ATOM 2050 C CA . ILE A 1 248 ? -23.320 -4.698 10.007 1.00 87.69 248 ILE A CA 1
ATOM 2051 C C . ILE A 1 248 ? -23.369 -5.910 9.079 1.00 87.69 248 ILE A C 1
ATOM 2053 O O . ILE A 1 248 ? -23.498 -5.774 7.867 1.00 87.69 248 ILE A O 1
ATOM 2057 N N . ASN A 1 249 ? -23.319 -7.106 9.654 1.00 86.50 249 ASN A N 1
ATOM 2058 C CA . ASN A 1 249 ? -23.430 -8.353 8.928 1.00 86.50 249 ASN A CA 1
ATOM 2059 C C . ASN A 1 249 ? -24.051 -9.425 9.830 1.00 86.50 249 ASN A C 1
ATOM 2061 O O . ASN A 1 249 ? -23.507 -9.801 10.867 1.00 86.50 249 ASN A O 1
ATOM 2065 N N . LYS A 1 250 ? -25.194 -9.958 9.390 1.00 86.38 250 LYS A N 1
ATOM 2066 C CA . LYS A 1 250 ? -25.993 -10.932 10.145 1.00 86.38 250 LYS A CA 1
ATOM 2067 C C . LYS A 1 250 ? -25.247 -12.230 10.463 1.00 86.38 250 LYS A C 1
ATOM 2069 O O . LYS A 1 250 ? -25.664 -12.923 11.388 1.00 86.38 250 LYS A O 1
ATOM 2074 N N . THR A 1 251 ? -24.203 -12.572 9.706 1.00 87.50 251 THR A N 1
ATOM 2075 C CA . THR A 1 251 ? -23.445 -13.817 9.893 1.00 87.50 251 THR A CA 1
ATOM 2076 C C . THR A 1 251 ? -22.257 -13.669 10.837 1.00 87.50 251 THR A C 1
ATOM 2078 O O . THR A 1 251 ? -21.746 -14.689 11.283 1.00 87.50 251 THR A O 1
ATOM 2081 N N . LEU A 1 252 ? -21.811 -12.441 11.132 1.00 86.81 252 LEU A N 1
ATOM 2082 C CA . LEU A 1 252 ? -20.636 -12.213 11.974 1.00 86.81 252 LEU A CA 1
ATOM 2083 C C . LEU A 1 252 ? -20.949 -12.483 13.448 1.00 86.81 252 LEU A C 1
ATOM 2085 O O . LEU A 1 252 ? -21.945 -12.001 13.998 1.00 86.81 252 LEU A O 1
ATOM 2089 N N . GLN A 1 253 ? -20.054 -13.217 14.094 1.00 87.06 253 GLN A N 1
ATOM 2090 C CA . GLN A 1 253 ? -20.028 -13.452 15.531 1.00 87.06 253 GLN A CA 1
ATOM 2091 C C . GLN A 1 253 ? -18.896 -12.651 16.181 1.00 87.06 253 GLN A C 1
ATOM 2093 O O . GLN A 1 253 ? -17.944 -12.234 15.524 1.00 87.06 253 GLN A O 1
ATOM 2098 N N . ILE A 1 254 ? -18.975 -12.443 17.499 1.00 84.12 254 ILE A N 1
ATOM 2099 C CA . ILE A 1 254 ? -17.907 -11.752 18.244 1.00 84.12 254 ILE A CA 1
ATOM 2100 C C . ILE A 1 254 ? -16.565 -12.469 18.090 1.00 84.12 254 ILE A C 1
ATOM 2102 O O . ILE A 1 254 ? -15.550 -11.810 17.888 1.00 84.12 254 ILE A O 1
ATOM 2106 N N . THR A 1 255 ? -16.572 -13.802 18.140 1.00 87.19 255 THR A N 1
ATOM 2107 C CA . THR A 1 255 ? -15.371 -14.641 18.018 1.00 87.19 255 THR A CA 1
ATOM 2108 C C . THR A 1 255 ? -14.684 -14.525 16.667 1.00 87.19 255 THR A C 1
ATOM 2110 O O . THR A 1 255 ? -13.508 -14.854 16.563 1.00 87.19 255 THR A O 1
ATOM 2113 N N . ASP A 1 256 ? -15.396 -14.056 15.642 1.00 87.62 256 ASP A N 1
ATOM 2114 C CA . ASP A 1 256 ? -14.824 -13.901 14.311 1.00 87.62 256 ASP A CA 1
ATOM 2115 C C . ASP A 1 256 ? -13.915 -12.668 14.241 1.00 87.62 256 ASP A C 1
ATOM 2117 O O . ASP A 1 256 ? -13.001 -12.644 13.428 1.00 87.62 256 ASP A O 1
ATOM 2121 N N . ILE A 1 257 ? -14.160 -11.649 15.076 1.00 90.38 257 ILE A N 1
ATOM 2122 C CA . ILE A 1 257 ? -13.572 -10.304 14.948 1.00 90.38 257 ILE A CA 1
ATOM 2123 C C . ILE A 1 257 ? -12.704 -9.929 16.146 1.00 90.38 257 ILE A C 1
ATOM 2125 O O . ILE A 1 257 ? -11.666 -9.290 15.982 1.00 90.38 257 ILE A O 1
ATOM 2129 N N . PHE A 1 258 ? -13.152 -10.250 17.357 1.00 92.56 258 PHE A N 1
ATOM 2130 C CA . PHE A 1 258 ? -12.563 -9.732 18.584 1.00 92.56 258 PHE A CA 1
ATOM 2131 C C . PHE A 1 258 ? -11.565 -10.707 19.203 1.00 92.56 258 PHE A C 1
ATOM 2133 O O . PHE A 1 258 ? -11.795 -11.914 19.251 1.00 92.56 258 PHE A O 1
ATOM 2140 N N . CYS A 1 259 ? -10.481 -10.165 19.757 1.00 92.44 259 CYS A N 1
ATOM 2141 C CA . CYS A 1 259 ? -9.520 -10.931 20.549 1.00 92.44 259 CYS A CA 1
ATOM 2142 C C . CYS A 1 259 ? -10.178 -11.480 21.827 1.00 92.44 259 CYS A C 1
ATOM 2144 O O . CYS A 1 259 ? -11.088 -10.864 22.372 1.00 92.44 259 CYS A O 1
ATOM 2146 N N . TYR A 1 260 ? -9.669 -12.580 22.391 1.00 90.75 260 TYR A N 1
ATOM 2147 C CA . TYR A 1 260 ? -10.237 -13.206 23.601 1.00 90.75 260 TYR A CA 1
ATOM 2148 C C . TYR A 1 260 ? -10.463 -12.226 24.777 1.00 90.75 260 TYR A C 1
ATOM 2150 O O . TYR A 1 260 ? -11.487 -12.287 25.450 1.00 90.75 260 TYR A O 1
ATOM 2158 N N . ASN A 1 261 ? -9.550 -11.269 24.983 1.00 91.38 261 ASN A N 1
ATOM 2159 C CA . ASN A 1 261 ? -9.608 -10.281 26.070 1.00 91.38 261 ASN A CA 1
ATOM 2160 C C . ASN A 1 261 ? -10.132 -8.898 25.635 1.00 91.38 261 ASN A C 1
ATOM 2162 O O . ASN A 1 261 ? -9.845 -7.898 26.296 1.00 91.38 261 ASN A O 1
ATOM 2166 N N . TYR A 1 262 ? -10.887 -8.805 24.535 1.00 92.50 262 TYR A N 1
ATOM 2167 C CA . TYR A 1 262 ? -11.297 -7.520 23.954 1.00 92.50 262 TYR A CA 1
ATOM 2168 C C . TYR A 1 262 ? -12.022 -6.591 24.943 1.00 92.50 262 TYR A C 1
ATOM 2170 O O . TYR A 1 262 ? -11.843 -5.378 24.883 1.00 92.50 262 TYR A O 1
ATOM 2178 N N . THR A 1 263 ? -12.807 -7.128 25.884 1.00 90.81 263 THR A N 1
ATOM 2179 C CA . THR A 1 263 ? -13.566 -6.334 26.869 1.00 90.81 263 THR A CA 1
ATOM 2180 C C . THR A 1 263 ? -12.658 -5.491 27.763 1.00 90.81 263 THR A C 1
ATOM 2182 O O . THR A 1 263 ? -12.955 -4.322 28.009 1.00 90.81 263 THR A O 1
ATOM 2185 N N . LEU A 1 264 ? -11.516 -6.040 28.190 1.00 92.31 264 LEU A N 1
ATOM 2186 C CA . LEU A 1 264 ? -10.498 -5.310 28.948 1.00 92.31 264 LEU A CA 1
ATOM 2187 C C . LEU A 1 264 ? -9.928 -4.145 28.130 1.00 92.31 264 LEU A C 1
ATOM 2189 O O . LEU A 1 264 ? -9.717 -3.054 28.656 1.00 92.31 264 LEU A O 1
ATOM 2193 N N . TYR A 1 265 ? -9.684 -4.359 26.839 1.00 93.75 265 TYR A N 1
ATOM 2194 C CA . TYR A 1 265 ? -9.117 -3.331 25.969 1.00 93.75 265 TY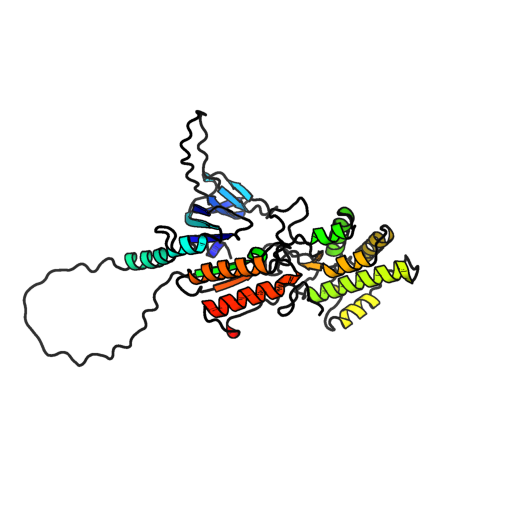R A CA 1
ATOM 2195 C C . TYR A 1 265 ? -10.145 -2.285 25.535 1.00 93.75 265 TYR A C 1
ATOM 2197 O O . TYR A 1 265 ? -9.780 -1.125 25.376 1.00 93.75 265 TYR A O 1
ATOM 2205 N N . LEU A 1 266 ? -11.434 -2.631 25.465 1.00 91.88 266 LEU A N 1
ATOM 2206 C CA . LEU A 1 266 ? -12.516 -1.649 25.347 1.00 91.88 266 LEU A CA 1
ATOM 2207 C C . LEU A 1 266 ? -12.581 -0.727 26.573 1.00 91.88 266 LEU A C 1
ATOM 2209 O O . LEU A 1 266 ? -12.792 0.476 26.416 1.00 91.88 266 LEU A O 1
ATOM 2213 N N . ILE A 1 267 ? -12.354 -1.257 27.782 1.00 89.56 267 ILE A N 1
ATOM 2214 C CA . ILE A 1 267 ? -12.251 -0.440 29.002 1.00 89.56 267 ILE A CA 1
ATOM 2215 C C . ILE A 1 267 ? -11.058 0.512 28.900 1.00 89.56 267 ILE A C 1
ATOM 2217 O O . ILE A 1 267 ? -11.235 1.715 29.070 1.00 89.56 267 ILE A O 1
ATOM 2221 N N . LYS A 1 268 ? -9.873 0.005 28.536 1.00 92.81 268 LYS A N 1
ATOM 2222 C CA . LYS A 1 268 ? -8.672 0.836 28.342 1.00 92.81 268 LYS A CA 1
ATOM 2223 C C . LYS A 1 268 ? -8.859 1.900 27.262 1.00 92.81 268 LYS A C 1
ATOM 2225 O O . LYS A 1 268 ? -8.381 3.019 27.421 1.00 92.81 268 LYS A O 1
ATOM 2230 N N . LEU A 1 269 ? -9.566 1.576 26.177 1.00 92.50 269 LEU A N 1
ATOM 2231 C CA . LEU A 1 269 ? -9.918 2.544 25.142 1.00 92.50 269 LEU A CA 1
ATOM 2232 C C . LEU A 1 269 ? -10.794 3.651 25.733 1.00 92.50 269 LEU A C 1
ATOM 2234 O O . LEU A 1 269 ? -10.495 4.824 25.559 1.00 92.50 269 LEU A O 1
ATOM 2238 N N . ASN A 1 270 ? -11.835 3.304 26.488 1.00 89.38 270 ASN A N 1
ATOM 2239 C CA . ASN A 1 270 ? -12.683 4.296 27.144 1.00 89.38 270 ASN A CA 1
ATOM 2240 C C . ASN A 1 270 ? -11.889 5.167 28.141 1.00 89.38 270 ASN A C 1
ATOM 2242 O O . ASN A 1 270 ? -12.006 6.389 28.117 1.00 89.38 270 ASN A O 1
ATOM 2246 N N . GLU A 1 271 ? -11.027 4.566 28.965 1.00 89.75 271 GLU A N 1
ATOM 2247 C CA . GLU A 1 271 ? -10.140 5.281 29.895 1.00 89.75 271 GLU A CA 1
ATOM 2248 C C . GLU A 1 271 ? -9.197 6.249 29.172 1.00 89.75 271 GLU A C 1
ATOM 2250 O O . GLU A 1 271 ? -9.038 7.389 29.609 1.00 89.75 271 GLU A O 1
ATOM 2255 N N . LEU A 1 272 ? -8.625 5.842 28.034 1.00 91.88 272 LEU A N 1
ATOM 2256 C CA . LEU A 1 272 ? -7.785 6.706 27.205 1.00 91.88 272 LEU A CA 1
ATOM 2257 C C . LEU A 1 272 ? -8.553 7.966 26.775 1.00 91.88 272 LEU A C 1
ATOM 2259 O O . LEU A 1 272 ? -8.023 9.073 26.872 1.00 91.88 272 LEU A O 1
ATOM 2263 N N . PHE A 1 273 ? -9.811 7.824 26.356 1.00 89.00 273 PHE A N 1
ATOM 2264 C CA . PHE A 1 273 ? -10.657 8.954 25.962 1.00 89.00 273 PHE A CA 1
ATOM 2265 C C . PHE A 1 273 ? -11.166 9.762 27.157 1.00 89.00 273 PHE A C 1
ATOM 2267 O O . PHE A 1 273 ? -11.416 10.952 27.000 1.00 89.00 273 PHE A O 1
ATOM 2274 N N . ILE A 1 274 ? -11.317 9.179 28.347 1.00 84.69 274 ILE A N 1
ATOM 2275 C CA . ILE A 1 274 ? -11.679 9.913 29.571 1.00 84.69 274 ILE A CA 1
ATOM 2276 C C . ILE A 1 274 ? -10.511 10.787 30.031 1.00 84.69 274 ILE A C 1
ATOM 2278 O O . ILE A 1 274 ? -10.707 11.974 30.292 1.00 84.69 274 ILE A O 1
ATOM 2282 N N . ASN A 1 275 ? -9.305 10.220 30.060 1.00 86.62 275 ASN A N 1
ATOM 2283 C CA . ASN A 1 275 ? -8.095 10.875 30.554 1.00 86.62 275 ASN A CA 1
ATOM 2284 C C . ASN A 1 275 ? -7.564 11.962 29.609 1.00 86.62 275 ASN A C 1
ATOM 2286 O O . ASN A 1 275 ? -6.773 12.801 30.029 1.00 86.62 275 ASN A O 1
ATOM 2290 N N . ASN A 1 276 ? -8.000 11.968 28.346 1.00 86.56 276 ASN A N 1
ATOM 2291 C CA . ASN A 1 276 ? -7.613 12.972 27.360 1.00 86.56 276 ASN A CA 1
ATOM 2292 C C . ASN A 1 276 ? -8.806 13.861 26.985 1.00 86.56 276 ASN A C 1
ATOM 2294 O O . ASN A 1 276 ? -9.913 13.388 26.725 1.00 86.56 276 ASN A O 1
ATOM 2298 N N . THR A 1 277 ? -8.607 15.176 26.920 1.00 85.81 277 THR A N 1
ATOM 2299 C CA . THR A 1 277 ? -9.596 16.095 26.341 1.00 85.81 277 THR A CA 1
ATOM 2300 C C . THR A 1 277 ? -9.599 15.937 24.822 1.00 85.81 277 THR A C 1
ATOM 2302 O O . THR A 1 277 ? -8.648 16.352 24.167 1.00 85.81 277 THR A O 1
ATOM 2305 N N . ILE A 1 278 ? -10.657 15.335 24.271 1.00 89.88 278 ILE A N 1
ATOM 2306 C CA . ILE A 1 278 ? -10.797 15.075 22.831 1.00 89.88 278 ILE A CA 1
ATOM 2307 C C . ILE A 1 278 ? -11.988 15.853 22.288 1.00 89.88 278 ILE A C 1
ATOM 2309 O O . ILE A 1 278 ? -13.067 15.851 22.881 1.00 89.88 278 ILE A O 1
ATOM 2313 N N . THR A 1 279 ? -11.783 16.532 21.165 1.00 91.94 279 THR A N 1
ATOM 2314 C CA . THR A 1 279 ? -12.824 17.300 20.473 1.00 91.94 279 THR A CA 1
ATOM 2315 C C . THR A 1 279 ? -13.579 16.434 19.466 1.00 91.94 279 THR A C 1
ATOM 2317 O O . THR A 1 279 ? -13.066 15.422 18.994 1.00 91.94 279 THR A O 1
ATOM 2320 N N . TYR A 1 280 ? -14.785 16.852 19.070 1.00 91.50 280 TYR A N 1
ATOM 2321 C CA . TYR A 1 280 ? -15.535 16.152 18.019 1.00 91.50 280 TYR A CA 1
ATOM 2322 C C . TYR A 1 280 ? -14.769 16.107 16.687 1.00 91.50 280 TYR A C 1
ATOM 2324 O O . TYR A 1 280 ? -14.762 15.084 16.015 1.00 91.50 280 TYR A O 1
ATOM 2332 N N . HIS A 1 281 ? -14.054 17.183 16.339 1.00 94.38 281 HIS A N 1
ATOM 2333 C CA . HIS A 1 281 ? -13.204 17.215 15.147 1.00 94.38 281 HIS A CA 1
ATOM 2334 C C . HIS A 1 281 ? -12.127 16.117 15.185 1.00 94.38 281 HIS A C 1
ATOM 2336 O O . HIS A 1 281 ? -11.903 15.431 14.195 1.00 94.38 281 HIS A O 1
ATOM 2342 N N . GLN A 1 282 ? -11.476 15.905 16.332 1.00 94.81 282 GLN A N 1
ATOM 2343 C CA . GLN A 1 282 ? -10.479 14.840 16.490 1.00 94.81 282 GLN A CA 1
ATOM 2344 C C . GLN A 1 282 ? -11.095 13.438 16.367 1.00 94.81 282 GLN A C 1
ATOM 2346 O O . GLN A 1 282 ? -10.484 12.561 15.760 1.00 94.81 282 GLN A O 1
ATOM 2351 N N . ILE A 1 283 ? -12.313 13.231 16.889 1.00 94.19 283 ILE A N 1
ATOM 2352 C CA . ILE A 1 283 ? -13.080 11.992 16.667 1.00 94.19 283 ILE A CA 1
ATOM 2353 C C . ILE A 1 283 ? -13.342 11.776 15.181 1.00 94.19 283 ILE A C 1
ATOM 2355 O O . ILE A 1 283 ? -13.160 10.666 14.682 1.00 94.19 283 ILE A O 1
ATOM 2359 N N . ASP A 1 284 ? -13.754 12.825 14.474 1.00 93.69 284 ASP A N 1
ATOM 2360 C CA . ASP A 1 284 ? -14.071 12.721 13.058 1.00 93.69 284 ASP A CA 1
ATOM 2361 C C . ASP A 1 284 ? -12.830 12.373 12.231 1.00 93.69 284 ASP A C 1
ATOM 2363 O O . ASP A 1 284 ? -12.880 11.443 11.433 1.00 93.69 284 ASP A O 1
ATOM 2367 N N . VAL A 1 285 ? -11.676 12.992 12.512 1.00 93.94 285 VAL A N 1
ATOM 2368 C CA . VAL A 1 285 ? -10.395 12.637 11.871 1.00 93.94 285 VAL A CA 1
ATOM 2369 C C . VAL A 1 285 ? -9.989 11.185 12.166 1.00 93.94 285 VAL A C 1
ATOM 2371 O O . VAL A 1 285 ? -9.551 10.477 11.258 1.00 93.94 285 VAL A O 1
ATOM 2374 N N . LEU A 1 286 ? -10.171 10.696 13.398 1.00 95.44 286 LEU A N 1
ATOM 2375 C CA . LEU A 1 286 ? -9.904 9.292 13.746 1.00 95.44 286 LEU A CA 1
ATOM 2376 C C . LEU A 1 286 ? -10.809 8.329 12.964 1.00 95.44 286 LEU A C 1
ATOM 2378 O O . LEU A 1 286 ? -10.325 7.377 12.350 1.00 95.44 286 LEU A O 1
ATOM 2382 N N . LYS A 1 287 ? -12.116 8.610 12.908 1.00 93.94 287 LYS A N 1
ATOM 2383 C CA . LYS A 1 287 ? -13.080 7.848 12.096 1.00 93.94 287 LYS A CA 1
ATOM 2384 C C . LYS A 1 287 ? -12.751 7.902 10.608 1.00 93.94 287 LYS A C 1
ATOM 2386 O O . LYS A 1 287 ? -13.014 6.944 9.878 1.00 93.94 287 LYS A O 1
ATOM 2391 N N . TYR A 1 288 ? -12.236 9.039 10.156 1.00 91.38 288 TYR A N 1
ATOM 2392 C CA . TYR A 1 288 ? -11.868 9.281 8.775 1.00 91.38 288 TYR A CA 1
ATOM 2393 C C . TYR A 1 288 ? -10.707 8.372 8.356 1.00 91.38 288 TYR A C 1
ATOM 2395 O O . TYR A 1 288 ? -10.790 7.660 7.351 1.00 91.38 288 TYR A O 1
ATOM 2403 N N . ILE A 1 289 ? -9.669 8.317 9.190 1.00 92.00 289 ILE A N 1
ATOM 2404 C CA . ILE A 1 289 ? -8.489 7.467 9.001 1.00 92.00 289 ILE A CA 1
ATOM 2405 C C . ILE A 1 289 ? -8.848 5.989 9.061 1.00 92.00 289 ILE A C 1
ATOM 2407 O O . ILE A 1 289 ? -8.433 5.240 8.174 1.00 92.00 289 ILE A O 1
ATOM 2411 N N . GLY A 1 290 ? -9.671 5.613 10.039 1.00 94.12 290 GLY A N 1
ATOM 2412 C CA . GLY A 1 290 ? -10.170 4.256 10.204 1.00 94.12 290 GLY A CA 1
ATOM 2413 C C . GLY A 1 290 ? -9.116 3.253 10.666 1.00 94.12 290 GLY A C 1
ATOM 2414 O O . GLY A 1 290 ? -7.980 3.604 10.996 1.00 94.12 290 GLY A O 1
ATOM 2415 N N . VAL A 1 291 ? -9.509 1.984 10.665 1.00 94.38 291 VAL A N 1
ATOM 2416 C CA . VAL A 1 291 ? -8.653 0.837 10.973 1.00 94.38 291 VAL A CA 1
ATOM 2417 C C . VAL A 1 291 ? -8.564 -0.108 9.784 1.00 94.38 291 VAL A C 1
ATOM 2419 O O . VAL A 1 291 ? -9.569 -0.381 9.139 1.00 94.38 291 VAL A O 1
ATOM 2422 N N . CYS A 1 292 ? -7.374 -0.618 9.493 1.00 91.25 292 CYS A N 1
ATOM 2423 C CA . CYS A 1 292 ? -7.145 -1.579 8.414 1.00 91.25 292 CYS A CA 1
ATOM 2424 C C . CYS A 1 292 ? -6.170 -2.667 8.872 1.00 91.25 292 CYS A C 1
ATOM 2426 O O . CYS A 1 292 ? -5.641 -2.606 9.984 1.00 91.25 292 CYS A O 1
ATOM 2428 N N . PHE A 1 293 ? -5.970 -3.690 8.043 1.00 88.81 293 PHE A N 1
ATOM 2429 C CA . PHE A 1 293 ? -4.914 -4.667 8.295 1.00 88.81 293 PHE A CA 1
ATOM 2430 C C . PHE A 1 293 ? -3.528 -4.053 8.080 1.00 88.81 293 PHE A C 1
ATOM 2432 O O . PHE A 1 293 ? -3.340 -3.306 7.121 1.00 88.81 293 PHE A O 1
ATOM 2439 N N . THR A 1 294 ? -2.554 -4.458 8.902 1.00 83.06 294 THR A N 1
ATOM 2440 C CA . THR A 1 294 ? -1.136 -4.098 8.736 1.00 83.06 294 THR A CA 1
ATOM 2441 C C . THR A 1 294 ? -0.595 -4.497 7.371 1.00 83.06 294 THR A C 1
ATOM 2443 O O . THR A 1 294 ? 0.182 -3.761 6.783 1.00 83.06 294 THR A O 1
ATOM 2446 N N . ASN A 1 295 ? -1.017 -5.659 6.865 1.00 76.06 295 ASN A N 1
ATOM 2447 C CA . ASN A 1 295 ? -0.612 -6.226 5.584 1.00 76.06 295 ASN A CA 1
ATOM 2448 C C . ASN A 1 295 ? -1.790 -6.957 4.924 1.00 76.06 295 ASN A C 1
ATOM 2450 O O . ASN A 1 295 ? -2.793 -7.275 5.565 1.00 76.06 295 ASN A O 1
ATOM 2454 N N . SER A 1 296 ? -1.663 -7.291 3.639 1.00 70.88 296 SER A N 1
ATOM 2455 C CA . SER A 1 296 ? -2.624 -8.189 2.987 1.00 70.88 296 SER A CA 1
ATOM 2456 C C . SER A 1 296 ? -2.611 -9.579 3.636 1.00 70.88 296 SER A C 1
ATOM 2458 O O . SER A 1 296 ? -1.557 -10.171 3.824 1.00 70.88 296 SER A O 1
ATOM 2460 N N . LEU A 1 297 ? -3.782 -10.164 3.894 1.00 64.00 297 LEU A N 1
ATOM 2461 C CA . LEU A 1 297 ? -3.919 -11.500 4.502 1.00 64.00 297 LEU A CA 1
ATOM 2462 C C . LEU A 1 297 ? -3.279 -12.652 3.706 1.00 64.00 297 LEU A C 1
ATOM 2464 O O . LEU A 1 297 ? -3.133 -13.748 4.237 1.00 64.00 297 LEU A O 1
ATOM 2468 N N . ILE A 1 298 ? -2.887 -12.420 2.450 1.00 66.25 298 ILE A N 1
ATOM 2469 C CA . ILE A 1 298 ? -2.235 -13.425 1.594 1.00 66.25 298 ILE A CA 1
ATOM 2470 C C . ILE A 1 298 ? -0.695 -13.330 1.661 1.00 66.25 298 ILE A C 1
ATOM 2472 O O . ILE A 1 298 ? 0.005 -14.193 1.126 1.00 66.25 298 ILE A O 1
ATOM 2476 N N . THR A 1 299 ? -0.111 -12.327 2.327 1.00 62.31 299 THR A N 1
ATOM 2477 C CA . THR A 1 299 ? 1.353 -12.270 2.459 1.00 62.31 299 THR A CA 1
ATOM 2478 C C . THR A 1 299 ? 1.850 -13.367 3.401 1.00 62.31 299 THR A C 1
ATOM 2480 O O . THR A 1 299 ? 1.636 -13.309 4.605 1.00 62.31 299 THR A O 1
ATOM 2483 N N . TYR A 1 300 ? 2.554 -14.353 2.831 1.00 50.06 300 TYR A N 1
ATOM 2484 C CA . TYR A 1 300 ? 2.993 -15.620 3.447 1.00 50.06 300 TYR A CA 1
ATOM 2485 C C . TYR A 1 300 ? 3.814 -15.500 4.749 1.00 50.06 300 TYR A C 1
ATOM 2487 O O . TYR A 1 300 ? 4.103 -16.507 5.384 1.00 50.06 300 TYR A O 1
ATOM 2495 N N . GLN A 1 301 ? 4.243 -14.300 5.138 1.00 58.22 301 GLN A N 1
ATOM 2496 C CA . GLN A 1 301 ? 5.249 -14.123 6.186 1.00 58.22 301 GLN A CA 1
ATOM 2497 C C . GLN A 1 301 ? 4.706 -13.583 7.511 1.00 58.22 301 GLN A C 1
ATOM 2499 O O . GLN A 1 301 ? 5.410 -13.698 8.508 1.00 58.22 301 GLN A O 1
ATOM 2504 N N . TYR A 1 302 ? 3.483 -13.043 7.559 1.00 64.69 302 TYR A N 1
ATOM 2505 C CA . TYR A 1 302 ? 2.994 -12.350 8.753 1.00 64.69 302 TYR A CA 1
ATOM 2506 C C . TYR A 1 302 ? 1.515 -12.624 9.008 1.00 64.69 302 TYR A C 1
ATOM 2508 O O . TYR A 1 302 ? 0.718 -12.665 8.073 1.00 64.69 302 TYR A O 1
ATOM 2516 N N . ILE A 1 303 ? 1.155 -12.772 10.285 1.00 73.19 303 ILE A N 1
ATOM 2517 C CA . ILE A 1 303 ? -0.238 -12.689 10.728 1.00 73.19 303 ILE A CA 1
ATOM 2518 C C . ILE A 1 303 ? -0.568 -11.195 10.752 1.00 73.19 303 ILE A C 1
ATOM 2520 O O . ILE A 1 303 ? 0.019 -10.474 11.560 1.00 73.19 303 ILE A O 1
ATOM 2524 N N . PRO A 1 304 ? -1.417 -10.687 9.845 1.00 79.44 304 PRO A N 1
ATOM 2525 C CA . PRO A 1 304 ? -1.722 -9.271 9.839 1.00 79.44 304 PRO A CA 1
ATOM 2526 C C . PRO A 1 304 ? -2.602 -8.932 11.040 1.00 79.44 304 PRO A C 1
ATOM 2528 O O . PRO A 1 304 ? -3.546 -9.650 11.372 1.00 79.44 304 PRO A O 1
ATOM 2531 N N . GLU A 1 305 ? -2.300 -7.805 11.665 1.00 88.31 305 GLU A N 1
ATOM 2532 C CA . GLU A 1 305 ? -3.060 -7.267 12.787 1.00 88.31 305 GLU A CA 1
ATOM 2533 C C . GLU A 1 305 ? -3.943 -6.127 12.294 1.00 88.31 305 GLU A C 1
ATOM 2535 O O . GLU A 1 305 ? -3.645 -5.488 11.284 1.00 88.31 305 GLU A O 1
ATOM 2540 N N . ILE A 1 306 ? -5.033 -5.852 13.004 1.00 92.31 306 ILE A N 1
ATOM 2541 C CA . ILE A 1 306 ? -5.828 -4.652 12.758 1.00 92.31 306 ILE A CA 1
ATOM 2542 C C . ILE A 1 306 ? -5.233 -3.505 13.563 1.00 92.31 306 ILE A C 1
ATOM 2544 O O . ILE A 1 306 ? -5.029 -3.613 14.768 1.00 92.31 306 ILE A O 1
ATOM 2548 N N . HIS A 1 307 ? -5.003 -2.377 12.911 1.00 93.12 307 HIS A N 1
ATOM 2549 C CA . HIS A 1 307 ? -4.432 -1.194 13.541 1.00 93.12 307 HIS A CA 1
ATOM 2550 C C . HIS A 1 307 ? -5.084 0.078 12.993 1.00 93.12 307 HIS A C 1
ATOM 2552 O O . HIS A 1 307 ? -5.895 0.009 12.067 1.00 93.12 307 HIS A O 1
ATOM 2558 N N . LEU A 1 308 ? -4.758 1.248 13.550 1.00 93.50 308 LEU A N 1
ATOM 2559 C CA . LEU A 1 308 ? -5.102 2.506 12.887 1.00 93.50 308 LEU A CA 1
ATOM 2560 C C . LEU A 1 308 ? -4.463 2.491 11.500 1.00 93.50 308 LEU A C 1
ATOM 2562 O O . LEU A 1 308 ? -3.285 2.169 11.364 1.00 93.50 308 LEU A O 1
ATOM 2566 N N . CYS A 1 309 ? -5.231 2.847 10.476 1.00 91.31 309 CYS A N 1
ATOM 2567 C CA . CYS A 1 309 ? -4.751 2.804 9.104 1.00 91.31 309 CYS A CA 1
ATOM 2568 C C . CYS A 1 309 ? -3.839 4.010 8.837 1.00 91.31 309 CYS A C 1
ATOM 2570 O O . CYS A 1 309 ? -4.256 4.975 8.196 1.00 91.31 309 CYS A O 1
ATOM 2572 N N . LEU A 1 310 ? -2.630 3.998 9.399 1.00 87.56 310 LEU A N 1
ATOM 2573 C CA . LEU A 1 310 ? -1.674 5.111 9.384 1.00 87.56 310 LEU A CA 1
ATOM 2574 C C . LEU A 1 310 ? -0.682 5.028 8.222 1.00 87.56 310 LEU A C 1
ATOM 2576 O O . LEU A 1 310 ? -0.191 6.064 7.781 1.00 87.56 310 LEU A O 1
ATOM 2580 N N . GLY A 1 311 ? -0.419 3.820 7.726 1.00 82.44 311 GLY A N 1
ATOM 2581 C CA . GLY A 1 311 ? 0.681 3.559 6.808 1.00 82.44 311 GLY A CA 1
ATOM 2582 C C . GLY A 1 311 ? 2.013 3.291 7.497 1.00 82.44 311 GLY A C 1
ATOM 2583 O O . GLY A 1 311 ? 2.137 3.387 8.718 1.00 82.44 311 GLY A O 1
ATOM 2584 N N . HIS A 1 312 ? 3.008 2.945 6.684 1.00 75.44 312 HIS A N 1
ATOM 2585 C CA . HIS A 1 312 ? 4.368 2.631 7.117 1.00 75.44 312 HIS A CA 1
ATOM 2586 C C . HIS A 1 312 ? 5.199 3.885 7.412 1.00 75.44 312 HIS A C 1
ATOM 2588 O O . HIS A 1 312 ? 6.170 3.813 8.160 1.00 75.44 312 HIS A O 1
ATOM 2594 N N . ASN A 1 313 ? 4.801 5.039 6.872 1.00 69.25 313 ASN A N 1
ATOM 2595 C CA . ASN A 1 313 ? 5.520 6.292 7.061 1.00 69.25 313 ASN A CA 1
ATOM 2596 C C . ASN A 1 313 ? 4.862 7.151 8.128 1.00 69.25 313 ASN A C 1
ATOM 2598 O O . ASN A 1 313 ? 3.699 7.555 8.017 1.00 69.25 313 ASN A O 1
ATOM 2602 N N . LEU A 1 314 ? 5.648 7.498 9.136 1.00 71.06 314 LEU A N 1
ATOM 2603 C CA . LEU A 1 314 ? 5.269 8.467 10.148 1.00 71.06 314 LEU A CA 1
ATOM 2604 C C . LEU A 1 314 ? 6.110 9.737 9.970 1.00 71.06 314 LEU A C 1
ATOM 2606 O O . LEU A 1 314 ? 7.218 9.683 9.432 1.00 71.06 314 LEU A O 1
ATOM 2610 N N . PRO A 1 315 ? 5.627 10.902 10.430 1.00 67.00 315 PRO A N 1
ATOM 2611 C CA . PRO A 1 315 ? 6.445 12.106 10.490 1.00 67.00 315 PRO A CA 1
ATOM 2612 C C . PRO A 1 315 ? 7.768 11.824 11.219 1.00 67.00 315 PRO A C 1
ATOM 2614 O O . PRO A 1 315 ? 7.758 11.280 12.323 1.00 67.00 315 PRO A O 1
ATOM 2617 N N . ASN A 1 316 ? 8.896 12.184 10.598 1.00 66.81 316 ASN A N 1
ATOM 2618 C CA . ASN A 1 316 ? 10.274 11.919 11.057 1.00 66.81 316 ASN A CA 1
ATOM 2619 C C . ASN A 1 316 ? 10.727 10.444 11.028 1.00 66.81 316 ASN A C 1
ATOM 2621 O O . ASN A 1 316 ? 11.838 10.140 11.458 1.00 66.81 316 ASN A O 1
ATOM 2625 N N . GLN A 1 317 ? 9.890 9.535 10.529 1.00 68.00 317 GLN A N 1
ATOM 2626 C CA . GLN A 1 317 ? 10.181 8.114 10.329 1.00 68.00 317 GLN A CA 1
ATOM 2627 C C . GLN A 1 317 ? 9.571 7.682 8.989 1.00 68.00 317 GLN A C 1
ATOM 2629 O O . GLN A 1 317 ? 8.670 6.846 8.929 1.00 68.00 317 GLN A O 1
ATOM 2634 N N . SER A 1 318 ? 10.016 8.335 7.917 1.00 69.31 318 SER A N 1
ATOM 2635 C CA . SER A 1 318 ? 9.605 8.037 6.548 1.00 69.31 318 SER A CA 1
ATOM 2636 C C . SER A 1 318 ? 10.837 7.816 5.686 1.00 69.31 318 SER A C 1
ATOM 2638 O O . SER A 1 318 ? 11.821 8.542 5.825 1.00 69.31 318 SER A O 1
ATOM 2640 N N . LEU A 1 319 ? 10.768 6.831 4.794 1.00 67.69 319 LEU A N 1
ATOM 2641 C CA . LEU A 1 319 ? 11.770 6.628 3.744 1.00 67.69 319 LEU A CA 1
ATOM 2642 C C . LEU A 1 319 ? 11.486 7.486 2.501 1.00 67.69 319 LEU A C 1
ATOM 2644 O O . LEU A 1 319 ? 12.321 7.547 1.604 1.00 67.69 319 LEU A O 1
ATOM 2648 N N . VAL A 1 320 ? 10.310 8.124 2.436 1.00 73.19 320 VAL A N 1
ATOM 2649 C CA . VAL A 1 320 ? 9.840 8.884 1.270 1.00 73.19 320 VAL A CA 1
ATOM 2650 C C . VAL A 1 320 ? 9.240 10.218 1.707 1.00 73.19 320 VAL A C 1
ATOM 2652 O O . VAL A 1 320 ? 8.499 10.291 2.691 1.00 73.19 320 VAL A O 1
ATOM 2655 N N . ASP A 1 321 ? 9.538 11.278 0.965 1.00 81.00 321 ASP A N 1
ATOM 2656 C CA . ASP A 1 321 ? 8.945 12.589 1.206 1.00 81.00 321 ASP A CA 1
ATOM 2657 C C . ASP A 1 321 ? 7.468 12.628 0.788 1.00 81.00 321 ASP A C 1
ATOM 2659 O O . ASP A 1 321 ? 7.040 11.983 -0.171 1.00 81.00 321 ASP A O 1
ATOM 2663 N N . GLU A 1 322 ? 6.671 13.405 1.522 1.00 86.75 322 GLU A N 1
ATOM 2664 C CA . GLU A 1 322 ? 5.266 13.619 1.184 1.00 86.75 322 GLU A CA 1
ATOM 2665 C C . GLU A 1 322 ? 5.143 14.388 -0.141 1.00 86.75 322 GLU A C 1
ATOM 2667 O O . GLU A 1 322 ? 5.727 15.460 -0.307 1.00 86.75 322 GLU A O 1
ATOM 2672 N N . PHE A 1 323 ? 4.324 13.879 -1.062 1.00 89.81 323 PHE A N 1
ATOM 2673 C CA . PHE A 1 323 ? 4.001 14.543 -2.321 1.00 89.81 323 PHE A CA 1
ATOM 2674 C C . PHE A 1 323 ? 2.494 14.499 -2.558 1.00 89.81 323 PHE A C 1
ATOM 2676 O O . PHE A 1 323 ? 1.935 13.477 -2.954 1.00 89.81 323 PHE A O 1
ATOM 2683 N N . LEU A 1 324 ? 1.832 15.629 -2.314 1.00 91.00 324 LEU A N 1
ATOM 2684 C CA . LEU A 1 324 ? 0.394 15.788 -2.515 1.00 91.00 324 LEU A CA 1
ATOM 2685 C C . LEU A 1 324 ? 0.150 16.440 -3.883 1.00 91.00 324 LEU A C 1
ATOM 2687 O O . LEU A 1 324 ? 0.266 17.664 -3.989 1.00 91.00 324 LEU A O 1
ATOM 2691 N N . PRO A 1 325 ? -0.161 15.661 -4.935 1.00 90.69 325 PRO A N 1
ATOM 2692 C CA . PRO A 1 325 ? -0.257 16.191 -6.286 1.00 90.69 325 PRO A CA 1
ATOM 2693 C C . PRO A 1 325 ? -1.464 17.124 -6.425 1.00 90.69 325 PRO A C 1
ATOM 2695 O O . PRO A 1 325 ? -2.558 16.841 -5.926 1.00 90.69 325 PRO A O 1
ATOM 2698 N N . ILE A 1 326 ? -1.296 18.211 -7.179 1.00 92.19 326 ILE A N 1
ATOM 2699 C CA . ILE A 1 326 ? -2.432 18.966 -7.725 1.00 92.19 326 ILE A CA 1
ATOM 2700 C C . ILE A 1 326 ? -2.847 18.391 -9.086 1.00 92.19 326 ILE A C 1
ATOM 2702 O O . ILE A 1 326 ? -2.132 17.587 -9.684 1.00 92.19 326 ILE A O 1
ATOM 2706 N N . SER A 1 327 ? -3.985 18.829 -9.634 1.00 90.94 327 SER A N 1
ATOM 2707 C CA . SER A 1 327 ? -4.508 18.321 -10.916 1.00 90.94 327 SER A CA 1
ATOM 2708 C C . SER A 1 327 ? -3.489 18.383 -12.064 1.00 90.94 327 SER A C 1
ATOM 2710 O O . SER A 1 327 ? -3.425 17.471 -12.886 1.00 90.94 327 SER A O 1
ATOM 2712 N N . ASN A 1 328 ? -2.660 19.433 -12.104 1.00 92.94 328 ASN A N 1
ATOM 2713 C CA . ASN A 1 328 ? -1.606 19.567 -13.112 1.00 92.94 328 ASN A CA 1
ATOM 2714 C C . ASN A 1 328 ? -0.480 18.536 -12.937 1.00 92.94 328 ASN A C 1
ATOM 2716 O O . ASN A 1 328 ? 0.083 18.093 -13.937 1.00 92.94 328 ASN A O 1
ATOM 2720 N N . ASP A 1 329 ? -0.148 18.153 -11.704 1.00 94.06 329 ASP A N 1
ATOM 2721 C CA . ASP A 1 329 ? 0.877 17.141 -11.435 1.00 94.06 329 ASP A CA 1
ATOM 2722 C C . ASP A 1 329 ? 0.372 15.752 -11.811 1.00 94.06 329 ASP A C 1
ATOM 2724 O O . ASP A 1 329 ? 1.072 15.025 -12.514 1.00 94.06 329 ASP A O 1
ATOM 2728 N N . LEU A 1 330 ? -0.878 15.423 -11.457 1.00 94.19 330 LEU A N 1
ATOM 2729 C CA . LEU A 1 330 ? -1.521 14.172 -11.874 1.00 94.19 330 LEU A CA 1
ATOM 2730 C C . LEU A 1 330 ? -1.512 14.019 -13.396 1.00 94.19 330 LEU A C 1
ATOM 2732 O O . LEU A 1 330 ? -1.140 12.964 -13.903 1.00 94.19 330 LEU A O 1
ATOM 2736 N N . LEU A 1 331 ? -1.859 15.081 -14.133 1.00 95.12 331 LEU A N 1
ATOM 2737 C CA . LEU A 1 331 ? -1.841 15.054 -15.595 1.00 95.12 331 LEU A CA 1
ATOM 2738 C C . LEU A 1 331 ? -0.429 14.815 -16.148 1.00 95.12 331 LEU A C 1
ATOM 2740 O O . LEU A 1 331 ? -0.259 14.012 -17.064 1.00 95.12 331 LEU A O 1
ATOM 2744 N N . LYS A 1 332 ? 0.594 15.482 -15.599 1.00 95.50 332 LYS A N 1
ATOM 2745 C CA . LYS A 1 332 ? 1.992 15.270 -16.013 1.00 95.50 332 LYS A CA 1
ATOM 2746 C C . LYS A 1 332 ? 2.447 13.837 -15.741 1.00 95.50 332 LYS A C 1
ATOM 2748 O O . LYS A 1 332 ? 3.006 13.202 -16.632 1.00 95.50 332 LYS A O 1
ATOM 2753 N N . LEU A 1 333 ? 2.168 13.315 -14.546 1.00 95.50 333 LEU A N 1
ATOM 2754 C CA . LEU A 1 333 ? 2.491 11.939 -14.163 1.00 95.50 333 LEU A CA 1
ATOM 2755 C C . LEU A 1 333 ? 1.777 10.935 -15.073 1.00 95.50 333 LEU A C 1
ATOM 2757 O O . LEU A 1 333 ? 2.410 10.006 -15.563 1.00 95.50 333 LEU A O 1
ATOM 2761 N N . ALA A 1 334 ? 0.506 11.172 -15.397 1.00 96.94 334 ALA A N 1
ATOM 2762 C CA . ALA A 1 334 ? -0.265 10.347 -16.323 1.00 96.94 334 ALA A CA 1
ATOM 2763 C C . ALA A 1 334 ? 0.311 10.350 -17.745 1.00 96.94 334 ALA A C 1
ATOM 2765 O O . ALA A 1 334 ? 0.346 9.307 -18.401 1.00 96.94 334 ALA A O 1
ATOM 2766 N N . ILE A 1 335 ? 0.790 11.503 -18.226 1.00 96.56 335 ILE A N 1
ATOM 2767 C CA . ILE A 1 335 ? 1.458 11.616 -19.529 1.00 96.56 335 ILE A CA 1
ATOM 2768 C C . ILE A 1 335 ? 2.757 10.807 -19.530 1.00 96.56 335 ILE A C 1
ATOM 2770 O O . ILE A 1 335 ? 2.950 10.006 -20.443 1.00 96.56 335 ILE A O 1
ATOM 2774 N N . HIS A 1 336 ? 3.620 10.962 -18.521 1.00 95.50 336 HIS A N 1
ATOM 2775 C CA . HIS A 1 336 ? 4.873 10.201 -18.445 1.00 95.50 336 HIS A CA 1
ATOM 2776 C C . HIS A 1 336 ? 4.610 8.700 -18.313 1.00 95.50 336 HIS A C 1
ATOM 2778 O O . HIS A 1 336 ? 5.202 7.911 -19.046 1.00 95.50 336 HIS A O 1
ATOM 2784 N N . PHE A 1 337 ? 3.665 8.310 -17.456 1.00 97.44 337 PHE A N 1
ATOM 2785 C CA . PHE A 1 337 ? 3.219 6.928 -17.315 1.00 97.44 337 PHE A CA 1
ATOM 2786 C C . PHE A 1 337 ? 2.745 6.357 -18.658 1.00 97.44 337 PHE A C 1
ATOM 2788 O O . PHE A 1 337 ? 3.229 5.320 -19.100 1.00 97.44 337 PHE A O 1
ATOM 2795 N N . THR A 1 338 ? 1.889 7.082 -19.385 1.00 97.94 338 THR A N 1
ATOM 2796 C CA . THR A 1 338 ? 1.431 6.671 -20.723 1.00 97.94 338 THR A CA 1
ATOM 2797 C C . THR A 1 338 ? 2.594 6.533 -21.706 1.00 97.94 338 THR A C 1
ATOM 2799 O O . THR A 1 338 ? 2.649 5.568 -22.465 1.00 97.94 338 THR A O 1
ATOM 2802 N N . GLN A 1 339 ? 3.536 7.480 -21.708 1.00 96.62 339 GLN A N 1
ATOM 2803 C CA . GLN A 1 339 ? 4.709 7.438 -22.583 1.00 96.62 339 GLN A CA 1
ATOM 2804 C C . GLN A 1 339 ? 5.588 6.221 -22.297 1.00 96.62 339 GLN A C 1
ATOM 2806 O O . GLN A 1 339 ? 6.026 5.581 -23.247 1.00 96.62 339 GLN A O 1
ATOM 2811 N N . ILE A 1 340 ? 5.815 5.890 -21.023 1.00 95.81 340 ILE A N 1
ATOM 2812 C CA . ILE A 1 340 ? 6.536 4.683 -20.597 1.00 95.81 340 ILE A CA 1
ATOM 2813 C C . ILE A 1 340 ? 5.820 3.433 -21.109 1.00 95.81 340 ILE A C 1
ATOM 2815 O O . ILE A 1 340 ? 6.446 2.577 -21.722 1.00 95.81 340 ILE A O 1
ATOM 2819 N N . LEU A 1 341 ? 4.504 3.326 -20.921 1.00 96.12 341 LEU A N 1
ATOM 2820 C CA . LEU A 1 341 ? 3.764 2.150 -21.381 1.00 96.12 341 LEU A CA 1
ATOM 2821 C C . LEU A 1 341 ? 3.806 1.990 -22.906 1.00 96.12 341 LEU A C 1
ATOM 2823 O O . LEU A 1 341 ? 3.925 0.875 -23.403 1.00 96.12 341 LEU A O 1
ATOM 2827 N N . LEU A 1 342 ? 3.769 3.097 -23.654 1.00 95.12 342 LEU A N 1
ATOM 2828 C CA . LEU A 1 342 ? 3.892 3.094 -25.116 1.00 95.12 342 LEU A CA 1
ATOM 2829 C C . LEU A 1 342 ? 5.291 2.704 -25.620 1.00 95.12 342 LEU A C 1
ATOM 2831 O O . LEU A 1 342 ? 5.440 2.439 -26.814 1.00 95.12 342 LEU A O 1
ATOM 2835 N N . THR A 1 343 ? 6.323 2.696 -24.769 1.00 92.50 343 THR A N 1
ATOM 2836 C CA . THR A 1 343 ? 7.656 2.202 -25.157 1.00 92.50 343 THR A CA 1
ATOM 2837 C C . THR A 1 343 ? 7.835 0.712 -24.913 1.00 92.50 343 THR A C 1
ATOM 2839 O O . THR A 1 343 ? 8.826 0.146 -25.381 1.00 92.50 343 THR A O 1
ATOM 2842 N N . ILE A 1 344 ? 6.885 0.068 -24.232 1.00 91.00 344 ILE A N 1
ATOM 2843 C CA . ILE A 1 344 ? 6.880 -1.378 -24.053 1.00 91.00 344 ILE A CA 1
ATOM 2844 C C . ILE A 1 344 ? 6.547 -2.032 -25.409 1.00 91.00 344 ILE A C 1
ATOM 2846 O O . ILE A 1 344 ? 5.509 -1.729 -25.998 1.00 91.00 344 ILE A O 1
ATOM 2850 N N . PRO A 1 345 ? 7.413 -2.916 -25.938 1.00 86.19 345 PRO A N 1
ATOM 2851 C CA . PRO A 1 345 ? 7.319 -3.372 -27.327 1.00 86.19 345 PRO A CA 1
ATOM 2852 C C . PRO A 1 345 ? 6.195 -4.375 -27.608 1.00 86.19 345 PRO A C 1
ATOM 2854 O O . PRO A 1 345 ? 5.815 -4.558 -28.762 1.00 86.19 345 PRO A O 1
ATOM 2857 N N . TYR A 1 346 ? 5.671 -5.031 -26.575 1.00 86.88 346 TYR A N 1
ATOM 2858 C CA . TYR A 1 346 ? 4.549 -5.963 -26.652 1.00 86.88 346 TYR A CA 1
ATOM 2859 C C . TYR A 1 346 ? 3.747 -5.906 -25.353 1.00 86.88 346 TYR A C 1
ATOM 2861 O O . TYR A 1 346 ? 4.221 -5.427 -24.325 1.00 86.88 346 TYR A O 1
ATOM 2869 N N . GLN A 1 347 ? 2.512 -6.392 -25.397 1.00 90.75 347 GLN A N 1
ATOM 2870 C CA . GLN A 1 347 ? 1.650 -6.424 -24.225 1.00 90.75 347 GLN A CA 1
ATOM 2871 C C . GLN A 1 347 ? 2.264 -7.304 -23.115 1.00 90.75 347 GLN A C 1
ATOM 2873 O O . GLN A 1 347 ? 2.588 -8.463 -23.389 1.00 90.75 347 GLN A O 1
ATOM 2878 N N . PRO A 1 348 ? 2.382 -6.806 -21.868 1.00 91.94 348 PRO A N 1
ATOM 2879 C CA . PRO A 1 348 ? 2.817 -7.626 -20.742 1.00 91.94 348 PRO A CA 1
ATOM 2880 C C . PRO A 1 348 ? 1.909 -8.845 -20.534 1.00 91.94 348 PRO A C 1
ATOM 2882 O O . PRO A 1 348 ? 0.689 -8.763 -20.691 1.00 91.94 348 PRO A O 1
ATOM 2885 N N . ASN A 1 349 ? 2.491 -9.973 -20.128 1.00 91.12 349 ASN A N 1
ATOM 2886 C CA . ASN A 1 349 ? 1.748 -11.203 -19.843 1.00 91.12 349 ASN A CA 1
ATOM 2887 C C . ASN A 1 349 ? 0.910 -11.077 -18.570 1.00 91.12 349 ASN A C 1
ATOM 2889 O O . ASN A 1 349 ? -0.168 -11.660 -18.474 1.00 91.12 349 ASN A O 1
ATOM 2893 N N . ILE A 1 350 ? 1.429 -10.340 -17.588 1.00 91.88 350 ILE A N 1
ATOM 2894 C CA . ILE A 1 350 ? 0.772 -10.062 -16.314 1.00 91.88 350 ILE A CA 1
ATOM 2895 C C . ILE A 1 350 ? 0.973 -8.583 -16.004 1.00 91.88 350 ILE A C 1
ATOM 2897 O O . ILE A 1 350 ? 2.086 -8.068 -16.119 1.00 91.88 350 ILE A O 1
ATOM 2901 N N . ILE A 1 351 ? -0.115 -7.923 -15.610 1.00 94.44 351 ILE A N 1
ATOM 2902 C CA . ILE A 1 351 ? -0.102 -6.556 -15.098 1.00 94.44 351 ILE A CA 1
ATOM 2903 C C . ILE A 1 351 ? -0.694 -6.593 -13.694 1.00 94.44 351 ILE A C 1
ATOM 2905 O O . ILE A 1 351 ? -1.828 -7.047 -13.517 1.00 94.44 351 ILE A O 1
ATOM 2909 N N . THR A 1 352 ? 0.067 -6.140 -12.708 1.00 93.75 352 THR A N 1
ATOM 2910 C CA . THR A 1 352 ? -0.384 -5.962 -11.328 1.00 93.75 352 THR A CA 1
ATOM 2911 C C . THR A 1 352 ? -0.480 -4.477 -11.011 1.00 93.75 352 THR A C 1
ATOM 2913 O O . THR A 1 352 ? 0.307 -3.672 -11.499 1.00 93.75 352 THR A O 1
ATOM 2916 N N . ILE A 1 353 ? -1.507 -4.114 -10.242 1.00 92.19 353 ILE A N 1
ATOM 2917 C CA . ILE A 1 353 ? -1.702 -2.757 -9.729 1.00 92.19 353 ILE A CA 1
ATOM 2918 C C . ILE A 1 353 ? -1.854 -2.881 -8.218 1.00 92.19 353 ILE A C 1
ATOM 2920 O O . ILE A 1 353 ? -2.751 -3.589 -7.742 1.00 92.19 353 ILE A O 1
ATOM 2924 N N . ALA A 1 354 ? -0.977 -2.223 -7.470 1.00 89.06 354 ALA A N 1
ATOM 2925 C CA . ALA A 1 354 ? -0.994 -2.209 -6.022 1.00 89.06 354 ALA A CA 1
ATOM 2926 C C . ALA A 1 354 ? -1.593 -0.899 -5.504 1.00 89.06 354 ALA A C 1
ATOM 2928 O O . ALA A 1 354 ? -1.110 0.201 -5.769 1.00 89.06 354 ALA A O 1
ATOM 2929 N N . ARG A 1 355 ? -2.652 -1.038 -4.703 1.00 87.00 355 ARG A N 1
ATOM 2930 C CA . ARG A 1 355 ? -3.206 0.068 -3.921 1.00 87.00 355 ARG A CA 1
ATOM 2931 C C . ARG A 1 355 ? -2.357 0.294 -2.679 1.00 87.00 355 ARG A C 1
ATOM 2933 O O . ARG A 1 355 ? -2.587 -0.363 -1.659 1.00 87.00 355 ARG A O 1
ATOM 2940 N N . SER A 1 356 ? -1.474 1.281 -2.702 1.00 84.25 356 SER A N 1
ATOM 2941 C CA . SER A 1 356 ? -0.586 1.618 -1.576 1.00 84.25 356 SER A CA 1
ATOM 2942 C C . SER A 1 356 ? -1.292 2.392 -0.441 1.00 84.25 356 SER A C 1
ATOM 2944 O O . SER A 1 356 ? -0.690 3.157 0.315 1.00 84.25 356 SER A O 1
ATOM 2946 N N . SER A 1 357 ? -2.610 2.210 -0.284 1.00 82.44 357 SER A N 1
ATOM 2947 C CA . SER A 1 357 ? -3.429 2.935 0.703 1.00 82.44 357 SER A CA 1
ATOM 2948 C C . SER A 1 357 ? -3.271 2.428 2.136 1.00 82.44 357 SER A C 1
ATOM 2950 O O . SER A 1 357 ? -3.364 3.231 3.074 1.00 82.44 357 SER A O 1
ATOM 2952 N N . ARG A 1 358 ? -3.025 1.117 2.307 1.00 82.38 358 ARG A N 1
ATOM 2953 C CA . ARG A 1 358 ? -2.667 0.520 3.609 1.00 82.38 358 ARG A CA 1
ATOM 2954 C C . ARG A 1 358 ? -1.315 1.022 4.077 1.00 82.38 358 ARG A C 1
ATOM 2956 O O . ARG A 1 358 ? -1.186 1.404 5.231 1.00 82.38 358 ARG A O 1
ATOM 2963 N N . ASP A 1 359 ? -0.374 1.113 3.145 1.00 75.56 359 ASP A N 1
ATOM 2964 C CA . ASP A 1 359 ? 0.995 1.554 3.399 1.00 75.56 359 ASP A CA 1
ATOM 2965 C C . ASP A 1 359 ? 1.105 3.070 3.599 1.00 75.56 359 ASP A C 1
ATOM 2967 O O . ASP A 1 359 ? 2.139 3.566 4.043 1.00 75.56 359 ASP A O 1
ATOM 2971 N N . GLY A 1 360 ? 0.021 3.808 3.346 1.00 73.38 360 GLY A N 1
ATOM 2972 C CA . GLY A 1 360 ? -0.016 5.262 3.483 1.00 73.38 360 GLY A CA 1
ATOM 2973 C C . GLY A 1 360 ? 0.820 5.968 2.421 1.00 73.38 360 GLY A C 1
ATOM 2974 O O . GLY A 1 360 ? 1.293 7.070 2.664 1.00 73.38 360 GLY A O 1
ATOM 2975 N N . TYR A 1 361 ? 1.010 5.347 1.258 1.00 78.31 361 TYR A N 1
ATOM 2976 C CA . TYR A 1 361 ? 1.717 5.959 0.140 1.00 78.31 361 TYR A CA 1
ATOM 2977 C C . TYR A 1 361 ? 0.779 6.486 -0.944 1.00 78.31 361 TYR A C 1
ATOM 2979 O O . TYR A 1 361 ? 1.269 7.086 -1.871 1.00 78.31 361 TYR A O 1
ATOM 2987 N N . THR A 1 362 ? -0.549 6.359 -0.851 1.00 85.38 362 THR A N 1
ATOM 2988 C CA . THR A 1 362 ? -1.465 6.981 -1.833 1.00 85.38 362 THR A CA 1
ATOM 2989 C C . THR A 1 362 ? -2.277 8.114 -1.188 1.00 85.38 362 THR A C 1
ATOM 2991 O O . THR A 1 362 ? -2.878 7.898 -0.125 1.00 85.38 362 THR A O 1
ATOM 2994 N N . PRO A 1 363 ? -2.367 9.315 -1.800 1.00 88.81 363 PRO A N 1
ATOM 2995 C CA . PRO A 1 363 ? -3.299 10.361 -1.398 1.00 88.81 363 PRO A CA 1
ATOM 2996 C C . PRO A 1 363 ? -4.721 9.817 -1.433 1.00 88.81 363 PRO A C 1
ATOM 2998 O O . PRO A 1 363 ? -5.318 9.639 -2.490 1.00 88.81 363 PRO A O 1
ATOM 3001 N N . ARG A 1 364 ? -5.262 9.517 -0.250 1.00 87.25 364 ARG A N 1
ATOM 3002 C CA . ARG A 1 364 ? -6.495 8.730 -0.119 1.00 87.25 364 ARG A CA 1
ATOM 3003 C C . ARG A 1 364 ? -7.656 9.333 -0.913 1.00 87.25 364 ARG A C 1
ATOM 3005 O O . ARG A 1 364 ? -8.370 8.586 -1.568 1.00 87.25 364 ARG A O 1
ATOM 3012 N N . TRP A 1 365 ? -7.801 10.662 -0.915 1.00 88.25 365 TRP A N 1
ATOM 3013 C CA . TRP A 1 365 ? -8.879 11.352 -1.645 1.00 88.25 365 TRP A CA 1
ATOM 3014 C C . TRP A 1 365 ? -8.774 11.234 -3.163 1.00 88.25 365 TRP A C 1
ATOM 3016 O O . TRP A 1 365 ? -9.760 11.479 -3.841 1.00 88.25 365 TRP A O 1
ATOM 3026 N N . LEU A 1 366 ? -7.606 10.860 -3.685 1.00 90.31 366 LEU A N 1
ATOM 3027 C CA . LEU A 1 366 ? -7.361 10.646 -5.109 1.00 90.31 366 LEU A CA 1
ATOM 3028 C C . LEU A 1 366 ? -7.243 9.169 -5.466 1.00 90.31 366 LEU A C 1
ATOM 3030 O O . LEU A 1 366 ? -7.113 8.867 -6.642 1.00 90.31 366 LEU A O 1
ATOM 3034 N N . GLN A 1 367 ? -7.264 8.252 -4.494 1.00 90.25 367 GLN A N 1
ATOM 3035 C CA . GLN A 1 367 ? -6.995 6.831 -4.726 1.00 90.25 367 GLN A CA 1
ATOM 3036 C C . GLN A 1 367 ? -7.860 6.268 -5.863 1.00 90.25 367 GLN A C 1
ATOM 3038 O O . GLN A 1 367 ? -7.335 5.691 -6.809 1.00 90.25 367 GLN A O 1
ATOM 3043 N N . TYR A 1 368 ? -9.177 6.487 -5.797 1.00 90.31 368 TYR A N 1
ATOM 3044 C CA . TYR A 1 368 ? -10.105 6.024 -6.829 1.00 90.31 368 TYR A CA 1
ATOM 3045 C C . TYR A 1 368 ? -9.805 6.641 -8.202 1.00 90.31 368 TYR A C 1
ATOM 3047 O O . TYR A 1 368 ? -9.763 5.933 -9.207 1.00 90.31 368 TYR A O 1
ATOM 3055 N N . ASP A 1 369 ? -9.559 7.952 -8.248 1.00 91.12 369 ASP A N 1
ATOM 3056 C CA . ASP A 1 369 ? -9.280 8.663 -9.496 1.00 91.12 369 ASP A CA 1
ATOM 3057 C C . ASP A 1 369 ? -7.948 8.218 -10.121 1.00 91.12 369 ASP A C 1
ATOM 3059 O O . ASP A 1 369 ? -7.860 8.054 -11.339 1.00 91.12 369 ASP A O 1
ATOM 3063 N N . ILE A 1 370 ? -6.925 7.978 -9.293 1.00 93.44 370 ILE A N 1
ATOM 3064 C CA . ILE A 1 370 ? -5.614 7.459 -9.700 1.00 93.44 370 ILE A CA 1
ATOM 3065 C C . ILE A 1 370 ? -5.766 6.048 -10.269 1.00 93.44 370 ILE A C 1
ATOM 3067 O O . ILE A 1 370 ? -5.321 5.796 -11.389 1.00 93.44 370 ILE A O 1
ATOM 3071 N N . GLU A 1 371 ? -6.434 5.146 -9.552 1.00 93.38 371 GLU A N 1
ATOM 3072 C CA . GLU A 1 371 ? -6.655 3.771 -10.004 1.00 93.38 371 GLU A CA 1
ATOM 3073 C C . GLU A 1 371 ? -7.425 3.737 -11.329 1.00 93.38 371 GLU A C 1
ATOM 3075 O O . GLU A 1 371 ? -7.024 3.070 -12.288 1.00 93.38 371 GLU A O 1
ATOM 3080 N N . LEU A 1 372 ? -8.514 4.507 -11.421 1.00 93.19 372 LEU A N 1
ATOM 3081 C CA . LEU A 1 372 ? -9.330 4.607 -12.626 1.00 93.19 372 LEU A CA 1
ATOM 3082 C C . LEU A 1 372 ? -8.521 5.165 -13.802 1.00 93.19 372 LEU A C 1
ATOM 3084 O O . LEU A 1 372 ? -8.648 4.684 -14.931 1.00 93.19 372 LEU A O 1
ATOM 3088 N N . MET A 1 373 ? -7.673 6.161 -13.554 1.00 95.50 373 MET A N 1
ATOM 3089 C CA . MET A 1 373 ? -6.775 6.726 -14.554 1.00 95.50 373 MET A CA 1
ATOM 3090 C C . MET A 1 373 ? -5.761 5.691 -15.054 1.00 95.50 373 MET A C 1
ATOM 3092 O O . MET A 1 373 ? -5.638 5.522 -16.269 1.00 95.50 373 MET A O 1
ATOM 3096 N N . ILE A 1 374 ? -5.091 4.960 -14.154 1.00 96.50 374 ILE A N 1
ATOM 3097 C CA . ILE A 1 374 ? -4.159 3.874 -14.501 1.00 96.50 374 ILE A CA 1
ATOM 3098 C C . ILE A 1 374 ? -4.875 2.836 -15.369 1.00 96.50 374 ILE A C 1
ATOM 3100 O O . ILE A 1 374 ? -4.420 2.525 -16.472 1.00 96.50 374 ILE A O 1
ATOM 3104 N N . ILE A 1 375 ? -6.035 2.351 -14.921 1.00 96.12 375 ILE A N 1
ATOM 3105 C CA . ILE A 1 375 ? -6.833 1.351 -15.637 1.00 96.12 375 ILE A CA 1
ATOM 3106 C C . ILE A 1 375 ? -7.222 1.846 -17.034 1.00 96.12 375 ILE A C 1
ATOM 3108 O O . ILE A 1 375 ? 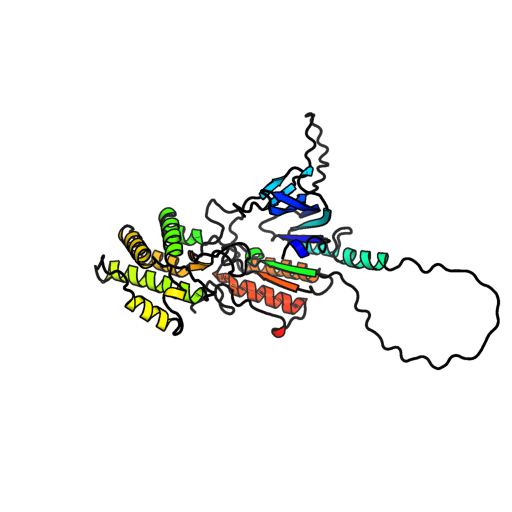-7.095 1.104 -18.008 1.00 96.12 375 ILE A O 1
ATOM 3112 N N . ASN A 1 376 ? -7.677 3.092 -17.165 1.00 97.31 376 ASN A N 1
ATOM 3113 C CA . ASN A 1 376 ? -8.079 3.654 -18.455 1.00 97.31 376 ASN A CA 1
ATOM 3114 C C . ASN A 1 376 ? -6.898 3.796 -19.422 1.00 97.31 376 ASN A C 1
ATOM 3116 O O . ASN A 1 376 ? -7.045 3.519 -20.616 1.00 97.31 376 ASN A O 1
ATOM 3120 N N . ILE A 1 377 ? -5.723 4.183 -18.920 1.00 98.12 377 ILE A N 1
ATOM 3121 C CA . ILE A 1 377 ? -4.497 4.234 -19.721 1.00 98.12 377 ILE A CA 1
ATOM 3122 C C . ILE A 1 377 ? -4.121 2.822 -20.184 1.00 98.12 377 ILE A C 1
ATOM 3124 O O . ILE A 1 377 ? -3.908 2.622 -21.378 1.00 98.12 377 ILE A O 1
ATOM 3128 N N . LEU A 1 378 ? -4.124 1.828 -19.292 1.00 97.75 378 LEU A N 1
ATOM 3129 C CA . LEU A 1 378 ? -3.811 0.435 -19.630 1.00 97.75 378 LEU A CA 1
ATOM 3130 C C . LEU A 1 378 ? -4.784 -0.151 -20.660 1.00 97.75 378 LEU A C 1
ATOM 3132 O O . LEU A 1 378 ? -4.350 -0.762 -21.636 1.00 97.75 378 LEU A O 1
ATOM 3136 N N . LYS A 1 379 ? -6.094 0.083 -20.499 1.00 97.38 379 LYS A N 1
ATOM 3137 C CA . LYS A 1 379 ? -7.119 -0.308 -21.484 1.00 97.38 379 LYS A CA 1
ATOM 3138 C C . LYS A 1 379 ? -6.833 0.281 -22.856 1.00 97.38 379 LYS A C 1
ATOM 3140 O O . LYS A 1 379 ? -6.979 -0.408 -23.860 1.00 97.38 379 LYS A O 1
ATOM 3145 N N . LYS A 1 380 ? -6.410 1.543 -22.908 1.00 97.19 380 LYS A N 1
ATOM 3146 C CA . LYS A 1 380 ? -6.117 2.229 -24.166 1.00 97.19 380 LYS A CA 1
ATOM 3147 C C . LYS A 1 380 ? -4.816 1.751 -24.808 1.00 97.19 380 LYS A C 1
ATOM 3149 O O . LYS A 1 380 ? -4.801 1.544 -26.016 1.00 97.19 380 LYS A O 1
ATOM 3154 N N . VAL A 1 381 ? -3.749 1.595 -24.024 1.00 97.06 381 VAL A N 1
ATOM 3155 C CA . VAL A 1 381 ? -2.411 1.234 -24.523 1.00 97.06 381 VAL A CA 1
ATOM 3156 C C . VAL A 1 381 ? -2.335 -0.241 -24.921 1.00 97.06 381 VAL A C 1
ATOM 3158 O O . VAL A 1 381 ? -1.762 -0.555 -25.957 1.00 97.06 381 VAL A O 1
ATOM 3161 N N . PHE A 1 382 ? -2.948 -1.136 -24.144 1.00 96.06 382 PHE A N 1
ATOM 3162 C CA . PHE A 1 382 ? -2.881 -2.587 -24.360 1.00 96.06 382 PHE A CA 1
ATOM 3163 C C . PHE A 1 382 ? -4.203 -3.201 -24.837 1.00 96.06 382 PHE A C 1
ATOM 3165 O O . PHE A 1 382 ? -4.359 -4.418 -24.812 1.00 96.06 382 PHE A O 1
ATOM 3172 N N . HIS A 1 383 ? -5.169 -2.376 -25.250 1.00 95.31 383 HIS A N 1
ATOM 3173 C CA . HIS A 1 383 ? -6.477 -2.819 -25.752 1.00 95.31 383 HIS A CA 1
ATOM 3174 C C . HIS A 1 383 ? -7.231 -3.766 -24.795 1.00 95.31 383 HIS A C 1
ATOM 3176 O O . HIS A 1 383 ? -7.925 -4.689 -25.225 1.00 95.31 383 HIS A O 1
ATOM 3182 N N . LEU A 1 384 ? -7.101 -3.538 -23.484 1.00 95.69 384 LEU A N 1
ATOM 3183 C CA . LEU A 1 384 ? -7.758 -4.351 -22.459 1.00 95.69 384 LEU A CA 1
ATOM 3184 C C . LEU A 1 384 ? -9.245 -4.002 -22.337 1.00 95.69 384 LEU A C 1
ATOM 3186 O O . LEU A 1 384 ? -9.676 -2.873 -22.572 1.00 95.69 384 LEU A O 1
ATOM 3190 N N . THR A 1 385 ? -10.029 -4.977 -21.890 1.00 95.81 385 THR A N 1
ATOM 3191 C CA . THR A 1 385 ? -11.457 -4.837 -21.579 1.00 95.81 385 THR A CA 1
ATOM 3192 C C . THR A 1 385 ? -11.716 -5.102 -20.097 1.00 95.81 385 THR A C 1
ATOM 3194 O O . THR A 1 385 ? -10.846 -5.610 -19.393 1.00 95.81 385 THR A O 1
ATOM 3197 N N . GLU A 1 386 ? -12.933 -4.837 -19.610 1.00 93.75 386 GLU A N 1
ATOM 3198 C CA . GLU A 1 386 ? -13.310 -5.158 -18.217 1.00 93.75 386 GLU A CA 1
ATOM 3199 C C . GLU A 1 386 ? -13.106 -6.635 -17.860 1.00 93.75 386 GLU A C 1
ATOM 3201 O O . GLU A 1 386 ? -12.811 -6.965 -16.718 1.00 93.75 386 GLU A O 1
ATOM 3206 N N . LYS A 1 387 ? -13.221 -7.542 -18.840 1.00 95.06 387 LYS A N 1
ATOM 3207 C CA . LYS A 1 387 ? -13.027 -8.984 -18.621 1.00 95.06 387 LYS A CA 1
ATOM 3208 C C . LYS A 1 387 ? -11.582 -9.344 -18.274 1.00 95.06 387 LYS A C 1
ATOM 3210 O O . LYS A 1 387 ? -11.339 -10.436 -17.775 1.00 95.06 387 LYS A O 1
ATOM 3215 N N . ASN A 1 388 ? -10.635 -8.454 -18.570 1.00 94.50 388 ASN A N 1
ATOM 3216 C CA . ASN A 1 388 ? -9.220 -8.638 -18.270 1.00 94.50 388 ASN A CA 1
ATOM 3217 C C . ASN A 1 388 ? -8.852 -8.157 -16.860 1.00 94.50 388 ASN A C 1
ATOM 3219 O O . ASN A 1 388 ? -7.728 -8.388 -16.428 1.00 94.50 388 ASN A O 1
ATOM 3223 N N . ILE A 1 389 ? -9.767 -7.485 -16.156 1.00 93.38 389 ILE A N 1
ATOM 3224 C CA . ILE A 1 389 ? -9.496 -6.869 -14.858 1.00 93.38 389 ILE A CA 1
ATOM 3225 C C . ILE A 1 389 ? -10.065 -7.751 -13.758 1.00 93.38 389 ILE A C 1
ATOM 3227 O O . ILE A 1 389 ? -11.258 -8.053 -13.724 1.00 93.38 389 ILE A O 1
ATOM 3231 N N . ILE A 1 390 ? -9.193 -8.151 -12.836 1.00 92.81 390 ILE A N 1
ATOM 3232 C CA . ILE A 1 390 ? -9.539 -9.006 -11.706 1.00 92.81 390 ILE A CA 1
ATOM 3233 C C . ILE A 1 390 ? -9.129 -8.284 -10.428 1.00 92.81 390 ILE A C 1
ATOM 3235 O O . ILE A 1 390 ? -7.953 -8.026 -10.193 1.00 92.81 390 ILE A O 1
ATOM 3239 N N . TYR A 1 391 ? -10.116 -7.983 -9.591 1.00 90.00 391 TYR A N 1
ATOM 3240 C CA . TYR A 1 391 ? -9.905 -7.387 -8.279 1.00 90.00 391 TYR A CA 1
ATOM 3241 C C . TYR A 1 391 ? -9.708 -8.483 -7.231 1.00 90.00 391 TYR A C 1
ATOM 3243 O O . TYR A 1 391 ? -10.464 -9.456 -7.193 1.00 90.00 391 TYR A O 1
ATOM 3251 N N . THR A 1 392 ? -8.718 -8.319 -6.351 1.00 86.00 392 THR A N 1
ATOM 3252 C CA . THR A 1 392 ? -8.577 -9.207 -5.191 1.00 86.00 392 THR A CA 1
ATOM 3253 C C . THR A 1 392 ? -9.720 -8.983 -4.203 1.00 86.00 392 THR A C 1
ATOM 3255 O O . THR A 1 392 ? -10.175 -7.861 -3.988 1.00 86.00 392 THR A O 1
ATOM 3258 N N . ASN A 1 393 ? -10.166 -10.049 -3.539 1.00 81.75 393 ASN A N 1
ATOM 3259 C CA . ASN A 1 393 ? -11.146 -9.928 -2.459 1.00 81.75 393 ASN A CA 1
ATOM 3260 C C . ASN A 1 393 ? -10.569 -9.182 -1.244 1.00 81.75 393 ASN A C 1
ATOM 3262 O O . ASN A 1 393 ? -11.318 -8.756 -0.376 1.00 81.75 393 ASN A O 1
ATOM 3266 N N . HIS A 1 394 ? -9.249 -8.996 -1.176 1.00 82.31 394 HIS A N 1
ATOM 3267 C CA . HIS A 1 394 ? -8.537 -8.405 -0.042 1.00 82.31 394 HIS A CA 1
ATOM 3268 C C . HIS A 1 394 ? -8.190 -6.922 -0.249 1.00 82.31 394 HIS A C 1
ATOM 3270 O O . HIS A 1 394 ? -7.225 -6.434 0.339 1.00 82.31 394 HIS A O 1
ATOM 3276 N N . LEU A 1 395 ? -8.921 -6.203 -1.105 1.00 84.00 395 LEU A N 1
ATOM 3277 C CA . LEU A 1 395 ? -8.670 -4.781 -1.365 1.00 84.00 395 LEU A CA 1
ATOM 3278 C C . LEU A 1 395 ? -9.070 -3.902 -0.190 1.00 84.00 395 LEU A C 1
ATOM 3280 O O . LEU A 1 395 ? -10.105 -4.126 0.439 1.00 84.00 395 LEU A O 1
ATOM 3284 N N . ALA A 1 396 ? -8.278 -2.856 0.030 1.00 82.56 396 ALA A N 1
ATOM 3285 C CA . ALA A 1 396 ? -8.644 -1.809 0.960 1.00 82.56 396 ALA A CA 1
ATOM 3286 C C . ALA A 1 396 ? -9.687 -0.867 0.354 1.00 82.56 396 ALA A C 1
ATOM 3288 O O . ALA A 1 396 ? -9.466 -0.294 -0.717 1.00 82.56 396 ALA A O 1
ATOM 3289 N N . GLY A 1 397 ? -10.814 -0.714 1.056 1.00 78.19 397 GLY A N 1
ATOM 3290 C CA . GLY A 1 397 ? -11.852 0.266 0.726 1.00 78.19 397 GLY A CA 1
ATOM 3291 C C . GLY A 1 397 ? -12.773 -0.100 -0.439 1.00 78.19 397 GLY A C 1
ATOM 3292 O O . GLY A 1 397 ? -13.276 0.790 -1.100 1.00 78.19 397 GLY A O 1
ATOM 3293 N N . ASP A 1 398 ? -13.006 -1.390 -0.683 1.00 83.06 398 ASP A N 1
ATOM 3294 C CA . ASP A 1 398 ? -13.831 -1.904 -1.788 1.00 83.06 398 ASP A CA 1
ATOM 3295 C C . ASP A 1 398 ? -13.331 -1.531 -3.196 1.00 83.06 398 ASP A C 1
ATOM 3297 O O . ASP A 1 398 ? -12.437 -0.713 -3.387 1.00 83.06 398 ASP A O 1
ATOM 3301 N N . LYS A 1 399 ? -13.866 -2.196 -4.221 1.00 84.31 399 LYS A N 1
ATOM 3302 C CA . LYS A 1 399 ? -13.399 -2.022 -5.604 1.00 84.31 399 LYS A CA 1
ATOM 3303 C C . LYS A 1 399 ? -13.935 -0.767 -6.316 1.00 84.31 399 LYS A C 1
ATOM 3305 O O . LYS A 1 399 ? -13.455 -0.467 -7.398 1.00 84.31 399 LYS A O 1
ATOM 3310 N N . TYR A 1 400 ? -14.936 -0.087 -5.764 1.00 82.88 400 TYR A N 1
ATOM 3311 C CA . TYR A 1 400 ? -15.678 1.003 -6.406 1.00 82.88 400 TYR A CA 1
ATOM 3312 C C . TYR A 1 400 ? -15.370 2.387 -5.836 1.00 82.88 400 TYR A C 1
ATOM 3314 O O . TYR A 1 400 ? -15.496 3.358 -6.566 1.00 82.88 400 TYR A O 1
ATOM 3322 N N . HIS A 1 401 ? -15.008 2.493 -4.558 1.00 82.56 401 HIS A N 1
ATOM 3323 C CA . HIS A 1 401 ? -14.878 3.783 -3.873 1.00 82.56 401 HIS A CA 1
ATOM 3324 C C . HIS A 1 401 ? -13.490 4.001 -3.259 1.00 82.56 401 HIS A C 1
ATOM 3326 O O . HIS A 1 401 ? -13.095 5.138 -2.996 1.00 82.56 401 HIS A O 1
ATOM 3332 N N . GLY A 1 402 ? -12.727 2.928 -3.035 1.00 86.38 402 GLY A N 1
ATOM 3333 C CA . GLY A 1 402 ? -11.437 3.010 -2.357 1.00 86.38 402 GLY A CA 1
ATOM 3334 C C . GLY A 1 402 ? -11.568 3.409 -0.882 1.00 86.38 402 GLY A C 1
ATOM 3335 O O . GLY A 1 402 ? -12.655 3.563 -0.323 1.00 86.38 402 GLY A O 1
ATOM 3336 N N . TRP A 1 403 ? -10.435 3.568 -0.194 1.00 88.88 403 TRP A N 1
ATOM 3337 C CA . TRP A 1 403 ? -10.427 3.749 1.262 1.00 88.88 403 TRP A CA 1
ATOM 3338 C C . TRP A 1 403 ? -11.079 5.063 1.697 1.00 88.88 403 TRP A C 1
ATOM 3340 O O . TRP A 1 403 ? -11.783 5.110 2.704 1.00 88.88 403 TRP A O 1
ATOM 3350 N N . TYR A 1 404 ? -10.875 6.144 0.948 1.00 87.31 404 TYR A N 1
ATOM 3351 C CA . TYR A 1 404 ? -11.377 7.476 1.304 1.00 87.31 404 TYR A CA 1
ATOM 3352 C C . TYR A 1 404 ? -12.912 7.554 1.305 1.00 87.31 404 TYR A C 1
ATOM 3354 O O . TYR A 1 404 ? -13.500 8.180 2.190 1.00 87.31 404 TYR A O 1
ATOM 3362 N N . HIS A 1 405 ? -13.560 6.861 0.366 1.00 86.81 405 HIS A N 1
ATOM 3363 C CA . HIS A 1 405 ? -15.012 6.859 0.178 1.00 86.81 405 HIS A CA 1
ATOM 3364 C C . HIS A 1 405 ? -15.681 5.532 0.579 1.00 86.81 405 HIS A C 1
ATOM 3366 O O . HIS A 1 405 ? -16.830 5.289 0.244 1.00 86.81 405 HIS A O 1
ATOM 3372 N N . ARG A 1 406 ? -15.020 4.688 1.378 1.00 89.88 406 ARG A N 1
ATOM 3373 C CA . ARG A 1 406 ? -15.487 3.339 1.774 1.00 89.88 406 ARG A CA 1
ATOM 3374 C C . ARG A 1 406 ? -16.855 3.240 2.485 1.00 89.88 406 ARG A C 1
ATOM 3376 O O . ARG A 1 406 ? -17.282 2.142 2.833 1.00 89.88 406 ARG A O 1
ATOM 3383 N N . PHE A 1 407 ? -17.525 4.364 2.753 1.00 83.75 407 PHE A N 1
ATOM 3384 C CA . PHE A 1 407 ? -18.858 4.430 3.371 1.00 83.75 407 PHE A CA 1
ATOM 3385 C C . PHE A 1 407 ? -19.835 5.375 2.659 1.00 83.75 407 PHE A C 1
ATOM 3387 O O . PHE A 1 407 ? -20.835 5.755 3.273 1.00 83.75 407 PHE A O 1
ATOM 3394 N N . THR A 1 408 ? -19.528 5.814 1.435 1.00 76.25 408 THR A N 1
ATOM 3395 C CA . THR A 1 408 ? -20.437 6.657 0.642 1.00 76.25 408 THR A CA 1
ATOM 3396 C C . THR A 1 408 ? -21.497 5.854 -0.084 1.00 76.25 408 THR A C 1
ATOM 3398 O O . THR A 1 408 ? -21.177 4.724 -0.515 1.00 76.25 408 THR A O 1
#

Radius of gyration: 28.42 Å; chains: 1; bounding box: 73×58×96 Å

pLDDT: mean 79.38, std 18.36, range [30.33, 98.12]

Foldseek 3Di:
DPPVCLQQAAEDEAEAECVFDPDKDKFKKFWFWAADPNDIFIKIFTPDPPPPPDDDDDDDDPPQTWIWTADLVDRVDTDTDGNVRGPRPGMHMYMYHYLVCLLVCCFPPPPNHLVVLLVVVVVVVPDDDDDDDDDDDDDDDDDDDDDPPPPPPPPSPRRAFEAEAELLSLFFFQLVVLLVVLVHDPVLQVLQQVLQLQFWQAPDDDALLLVQQLVLVLLVVLVCCVPPVVNLPPQDDPVNSLVSSCVSPVPDDSNRTTHPPNSVSSNVNSVSPNVDDDDPSSSVSQSQQTWDWLDFCPPPSDSTTIGRLRAPDHVVRDPTDGDDDDPVSSVVSLVSVLSSLLSNPADHPYYHYDQCSSNRSHPQQCSQVSVVSNVVSSCVSHVDDPVVDDDDPRAALDPHRHPNPSPD